Protein AF-0000000068600927 (afdb_homodimer)

Secondary structure (DSSP, 8-state):
--TT-TTSPPPSS-HHHHHHHHHHHHHHHHT-HHHHHSPPEEEEEETTTEEEEEEE-TTSTTEEEEEEE--PPTTTS-HHHHHHHHHHHH-BTTTEEE-SSPPTT-SEEEEEEHHHHHH-S-HHHHHHHHHHHHTHHHHHHTHHHHHHHHHHHHHS------EEEEEETTEEEEEEE-SS-EEEEEE---SSHHHHHHHHHHHHHHHHHHHH-GGGTTSPEEEEESS--GGGTTS-HHHH-GGG-TT-EEEEEE-GGGTSTT-HHHHHHHHHTHHHHHHHHHHHHHHHHHHHHHHHHHHHHHHHHH-S---TTS------TTS------/--TT-TTSPPPSS-HHHHHHHHHHHHHHHHT-HHHHHSPPEEEEEETTTEEEEEEE-TTSTTEEEEEEE--PPTTTS-HHHHHHHHHHHH-BTTTEEE-SSPPTT-SEEEEEEHHHHHH-S-HHHHHHHHHHHHTHHHHHHTHHHHHHHHHHHHHS------EEEEEETTEEEEEEE-SS-EEEEEE---SSHHHHHHHHHHHHHHHHHHHH-GGGTTSPEEEEESS--GGGTTS-HHHH-GGG-TT-EEEEEE-GGGTSTT-HHHHHHHHHTHHHHHHHHHHHHHHHHHHHHHHHHHHHHHHHHH-S---TTS------TTS------

Radius of gyration: 33.74 Å; Cα contacts (8 Å, |Δi|>4): 1098; chains: 2; bounding box: 60×92×77 Å

Solvent-accessible surface area (backbone atoms only — not comparable to full-atom values): 35317 Å² total; per-residue (Å²): 131,76,84,69,49,76,83,73,59,83,70,63,45,38,63,65,52,37,51,53,53,50,53,51,25,49,35,61,68,66,63,34,61,69,67,68,65,48,77,50,76,48,74,50,73,47,89,90,47,28,40,35,36,36,32,48,40,88,92,36,90,55,28,32,35,39,34,35,22,64,56,46,50,92,82,38,60,59,63,68,52,13,51,53,40,27,38,70,61,25,36,41,82,86,34,22,41,62,47,93,65,42,53,90,90,33,74,36,23,36,37,33,30,40,54,55,48,44,64,46,85,48,65,69,61,38,51,50,48,43,47,24,48,15,24,43,62,48,28,44,70,33,26,67,60,41,52,56,45,51,47,21,45,74,66,38,26,53,67,52,70,76,42,65,41,38,50,45,95,74,40,43,40,34,38,32,36,28,56,59,29,37,37,37,38,35,54,31,58,50,92,45,70,69,53,19,56,52,45,36,54,47,45,50,44,42,23,46,47,50,72,69,36,70,92,41,62,77,21,66,51,50,45,61,40,75,56,85,55,74,84,51,70,82,51,56,61,85,77,58,37,67,89,62,32,67,36,16,30,40,36,37,43,37,42,36,80,55,29,40,88,82,8,40,66,47,40,40,50,54,62,68,40,40,65,60,51,51,53,47,52,51,54,49,51,48,52,51,47,53,52,50,49,45,52,50,40,50,48,52,46,46,48,60,45,51,31,54,83,72,60,87,80,57,84,70,79,62,60,39,96,78,71,53,68,78,77,84,130,132,75,84,71,48,74,81,72,60,82,70,63,44,39,63,67,52,36,51,52,53,50,52,52,25,49,33,60,68,66,63,36,59,70,66,68,65,48,77,50,78,47,72,49,75,46,90,91,48,29,40,36,36,37,32,48,39,87,93,36,89,54,28,33,36,39,35,36,21,62,58,46,50,92,83,38,61,59,65,68,52,14,49,53,41,26,38,70,59,23,36,41,84,84,34,21,41,62,49,92,66,41,53,91,92,33,74,37,23,35,38,32,30,40,54,56,46,45,64,46,83,47,65,68,61,38,51,50,46,44,47,25,47,14,25,44,61,47,27,43,71,33,28,68,61,41,52,55,45,50,45,22,45,74,66,39,25,52,67,50,70,76,44,65,40,38,51,46,96,73,39,42,39,35,39,32,36,27,57,60,29,37,37,37,37,35,54,31,57,52,92,46,69,70,51,19,56,52,44,37,54,47,46,50,43,42,23,48,49,50,71,68,35,70,92,41,63,78,20,67,50,49,45,62,41,75,56,86,55,78,84,52,71,83,51,56,62,86,76,57,37,67,90,61,32,67,36,17,30,39,36,38,43,38,42,35,82,56,29,39,91,80,8,40,67,49,41,41,49,54,60,69,40,39,64,59,50,53,53,49,51,52,54,50,51,49,53,50,48,52,53,51,48,46,51,50,40,50,47,51,46,44,49,61,46,51,33,55,82,73,59,87,79,56,85,72,77,64,58,40,97,77,70,51,68,79,78,84,130

Foldseek 3Di:
DDPPPPVLDDDLFAPVLLVVLVVLLVCVLVVVCPVQVDWDWDWDDDLNAKIWIKTDDPVDRQKIKIFIALNFPPPQFDLVLLQVLLQVQQDDPPQKHWDPDGPPPGSTMIMGRSNVLSPDPDPVVSSVNSRSNRSSHLSRLLRVVLVQLVVCLVQQWDFDDKGWHASDVQWIWIWTTDRRKIKIKTLAADPDPVLLVVLLVVLCVVQVCCVPPPVNVLPWHKDWDQADDPSCVVPDCSRPVSVRRSNGMMMTIGGNSCCPDPRSSVSSSCVSCVNVSSVVVSVVVVVVVVVVVVVVVVVVVVCVVVVDDPPVPDPPQPCPPVNDSPPDD/DDPPPVVLDDDLFAPVLLVVLVVLLVCVLVVVCPVQVDWDWDWDDDLNAKIWIKTDDPVDRQKIKIFIALNFPPPQFDLVLLQVLLQVQQDDPPQKHWDPDGDPPGSTMIMGRSNVLSPDPDPVVSSRNSRSNRSSHLSRLLRVVLVQLVVCLVQQWDFDDKGKHASDVQWIWIWTTDRRKIKIKTQAADPDPVLLVVLLVVLCVVQVCCVPPPVNVLPWHKDWDQADDPSCVVPDCSRPVSVRRSNGMMMTIGGNSCCPDPRSSVSSSCVSCVNVSSVVVSVVVVVVVVVVVVVVVVVVVVCVVVVDDPPVPDPPQPCPPVNDSPPDD

Structure (mmCIF, N/CA/C/O backbone):
data_AF-0000000068600927-model_v1
#
loop_
_entity.id
_entity.type
_entity.pdbx_description
1 polymer 'Arp2/3 complex 34 kDa subunit'
#
loop_
_atom_site.group_PDB
_atom_site.id
_atom_site.type_symbol
_atom_site.label_atom_id
_atom_site.label_alt_id
_atom_site.label_comp_id
_atom_site.label_asym_id
_atom_site.label_entity_id
_atom_site.label_seq_id
_atom_site.pdbx_PDB_ins_code
_atom_site.Cartn_x
_atom_site.Cartn_y
_atom_site.Cartn_z
_atom_site.occupancy
_atom_site.B_iso_or_equiv
_atom_site.auth_seq_id
_atom_site.auth_comp_id
_atom_site.auth_asym_id
_atom_site.auth_atom_id
_atom_site.pdbx_PDB_model_num
ATOM 1 N N . MET A 1 1 ? -10.258 17.375 1.864 1 26.8 1 MET A N 1
ATOM 2 C CA . MET A 1 1 ? -8.859 17.734 1.669 1 26.8 1 MET A CA 1
ATOM 3 C C . MET A 1 1 ? -8.508 17.781 0.185 1 26.8 1 MET A C 1
ATOM 5 O O . MET A 1 1 ? -8.875 16.891 -0.573 1 26.8 1 MET A O 1
ATOM 9 N N . ASP A 1 2 ? -8.312 18.891 -0.351 1 29.73 2 ASP A N 1
ATOM 10 C CA . ASP A 1 2 ? -8.125 19.281 -1.746 1 29.73 2 ASP A CA 1
ATOM 11 C C . ASP A 1 2 ? -7.152 18.328 -2.447 1 29.73 2 ASP A C 1
ATOM 13 O O . ASP A 1 2 ? -6.125 17.953 -1.881 1 29.73 2 ASP A O 1
ATOM 17 N N . ARG A 1 3 ? -7.617 17.672 -3.391 1 35.97 3 ARG A N 1
ATOM 18 C CA . ARG A 1 3 ? -6.973 16.859 -4.41 1 35.97 3 ARG A CA 1
ATOM 19 C C . ARG A 1 3 ? -5.66 17.484 -4.871 1 35.97 3 ARG A C 1
ATOM 21 O O . ARG A 1 3 ? -4.848 16.828 -5.523 1 35.97 3 ARG A O 1
ATOM 28 N N . ASP A 1 4 ? -5.684 18.781 -4.984 1 31.62 4 ASP A N 1
ATOM 29 C CA . ASP A 1 4 ? -4.625 19.578 -5.605 1 31.62 4 ASP A CA 1
ATOM 30 C C . ASP A 1 4 ? -3.344 19.531 -4.777 1 31.62 4 ASP A C 1
ATOM 32 O O . ASP A 1 4 ? -2.393 20.266 -5.051 1 31.62 4 ASP A O 1
ATOM 36 N N . GLY A 1 5 ? -3.326 19.234 -3.531 1 36.12 5 GLY A N 1
ATOM 37 C CA . GLY A 1 5 ? -2 19.453 -2.979 1 36.12 5 GLY A CA 1
ATOM 38 C C . GLY A 1 5 ? -0.92 18.641 -3.662 1 36.12 5 GLY A C 1
ATOM 39 O O . GLY A 1 5 ? -0.752 17.453 -3.369 1 36.12 5 GLY A O 1
ATOM 40 N N . ALA A 1 6 ? -0.659 18.969 -4.824 1 37.41 6 ALA A N 1
ATOM 41 C CA . ALA A 1 6 ? 0.413 18.438 -5.664 1 37.41 6 ALA A CA 1
ATOM 42 C C . ALA A 1 6 ? 1.539 17.859 -4.82 1 37.41 6 ALA A C 1
ATOM 44 O O . ALA A 1 6 ? 2.002 16.75 -5.074 1 37.41 6 ALA A O 1
ATOM 45 N N . HIS A 1 7 ? 2.354 18.828 -4.195 1 44.88 7 HIS A N 1
ATOM 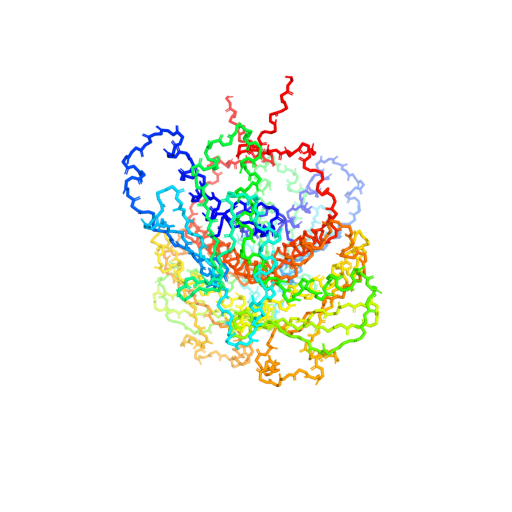46 C CA . HIS A 1 7 ? 3.607 18.422 -3.576 1 44.88 7 HIS A CA 1
ATOM 47 C C . HIS A 1 7 ? 3.393 17.984 -2.129 1 44.88 7 HIS A C 1
ATOM 49 O O . HIS A 1 7 ? 4.355 17.797 -1.383 1 44.88 7 HIS A O 1
ATOM 55 N N . GLY A 1 8 ? 2.111 17.5 -1.729 1 56.19 8 GLY A N 1
ATOM 56 C CA . GLY A 1 8 ? 1.943 16.875 -0.427 1 56.19 8 GLY A CA 1
ATOM 57 C C . GLY A 1 8 ? 1.932 17.875 0.715 1 56.19 8 GLY A C 1
ATOM 58 O O . GLY A 1 8 ? 1.981 17.484 1.885 1 56.19 8 GLY A O 1
ATOM 59 N N . GLU A 1 9 ? 2.012 19.203 0.447 1 63.62 9 GLU A N 1
ATOM 60 C CA . GLU A 1 9 ? 2.078 20.141 1.566 1 63.62 9 GLU A CA 1
ATOM 61 C C . GLU A 1 9 ? 0.694 20.672 1.927 1 63.62 9 GLU A C 1
ATOM 63 O O . GLU A 1 9 ? -0.115 20.953 1.043 1 63.62 9 GLU A O 1
ATOM 68 N N . ILE A 1 10 ? 0.387 20.656 3.193 1 75.5 10 ILE A N 1
ATOM 69 C CA . ILE A 1 10 ? -0.829 21.266 3.715 1 75.5 10 ILE A CA 1
ATOM 70 C C . ILE A 1 10 ? -0.659 22.781 3.771 1 75.5 10 ILE A C 1
ATOM 72 O O . ILE A 1 10 ? 0.3 23.281 4.363 1 75.5 10 ILE A O 1
ATOM 76 N N . SER A 1 11 ? -1.519 23.438 3.051 1 82.81 11 SER A N 1
ATOM 77 C CA . SER A 1 11 ? -1.435 24.906 3.039 1 82.81 11 SER A CA 1
ATOM 78 C C . SER A 1 11 ? -1.704 25.484 4.422 1 82.81 11 SER A C 1
ATOM 80 O O . SER A 1 11 ? -2.592 25.016 5.137 1 82.81 11 SER A O 1
ATOM 82 N N . ARG A 1 12 ? -0.959 26.609 4.688 1 87.31 12 ARG A N 1
ATOM 83 C CA . ARG A 1 12 ? -1.175 27.328 5.945 1 87.31 12 ARG A CA 1
ATOM 84 C C . ARG A 1 12 ? -2.486 28.109 5.914 1 87.31 12 ARG A C 1
ATOM 86 O O . ARG A 1 12 ? -3.127 28.297 6.949 1 87.31 12 ARG A O 1
ATOM 93 N N . ALA A 1 13 ? -2.75 28.516 4.676 1 90.75 13 ALA A N 1
ATOM 94 C CA . ALA A 1 13 ? -3.984 29.281 4.488 1 90.75 13 ALA A CA 1
ATOM 95 C C . ALA A 1 13 ? -5.172 28.344 4.266 1 90.75 13 ALA A C 1
ATOM 97 O O . ALA A 1 13 ? -5.086 27.406 3.473 1 90.75 13 ALA A O 1
ATOM 98 N N . SER A 1 14 ? -6.23 28.625 5.012 1 92.31 14 SER A N 1
ATOM 99 C CA . SER A 1 14 ? -7.453 27.844 4.828 1 92.31 14 SER A CA 1
ATOM 100 C C . SER A 1 14 ? -8.086 28.109 3.465 1 92.31 14 SER A C 1
ATOM 102 O O . SER A 1 14 ? -8.445 29.25 3.16 1 92.31 14 SER A O 1
ATOM 104 N N . PRO A 1 15 ? -8.219 27.078 2.707 1 91.12 15 PRO A N 1
ATOM 105 C CA . PRO A 1 15 ? -8.891 27.297 1.421 1 91.12 15 PRO A CA 1
ATOM 106 C C . PRO A 1 15 ? -10.344 27.75 1.577 1 91.12 15 PRO A C 1
ATOM 108 O O . PRO A 1 15 ? -10.844 28.516 0.758 1 91.12 15 PRO A O 1
ATOM 111 N N . PHE A 1 16 ? -10.984 27.234 2.549 1 93.25 16 PHE A N 1
ATOM 112 C CA . PHE A 1 16 ? -12.367 27.609 2.822 1 93.25 16 PHE A CA 1
ATOM 113 C C . PHE A 1 16 ? -12.477 29.125 3.043 1 93.25 16 PHE A C 1
ATOM 115 O O . PHE A 1 16 ? -13.281 29.781 2.387 1 93.25 16 PHE A O 1
ATOM 122 N N . ILE A 1 17 ? -11.641 29.625 3.945 1 95.5 17 ILE A N 1
ATOM 123 C CA . ILE A 1 17 ? -11.688 31.047 4.273 1 95.5 17 ILE A CA 1
ATOM 124 C C . ILE A 1 17 ? -11.305 31.875 3.047 1 95.5 17 ILE A C 1
ATOM 126 O O . ILE A 1 17 ? -11.961 32.875 2.73 1 95.5 17 ILE A O 1
ATOM 130 N N . ARG A 1 18 ? -10.336 31.469 2.422 1 95.12 18 ARG A N 1
ATOM 131 C CA . ARG A 1 18 ? -9.898 32.156 1.217 1 95.12 18 ARG A CA 1
ATOM 132 C C . ARG A 1 18 ? -11.023 32.25 0.191 1 95.12 18 ARG A C 1
ATOM 134 O O . ARG A 1 18 ? -11.32 33.344 -0.318 1 95.12 18 ARG A O 1
ATOM 141 N N . ASP A 1 19 ? -11.641 31.156 -0.03 1 94.62 19 ASP A N 1
ATOM 142 C CA . ASP A 1 19 ? -12.688 31.078 -1.048 1 94.62 19 ASP A CA 1
ATOM 143 C C . ASP A 1 19 ? -13.891 31.922 -0.654 1 94.62 19 ASP A C 1
ATOM 145 O O . ASP A 1 19 ? -14.477 32.625 -1.495 1 94.62 19 ASP A O 1
ATOM 149 N N . VAL A 1 20 ? -14.258 31.828 0.56 1 94.88 20 VAL A N 1
ATOM 150 C CA . VAL A 1 20 ? -15.414 32.562 1.046 1 94.88 20 VAL A CA 1
ATOM 151 C C . VAL A 1 20 ? -15.156 34.062 0.91 1 94.88 20 VAL A C 1
ATOM 153 O O . VAL A 1 20 ? -16.016 34.812 0.42 1 94.88 20 VAL A O 1
ATOM 156 N N . LEU A 1 21 ? -14.008 34.562 1.296 1 94.94 21 LEU A N 1
ATOM 157 C CA . LEU A 1 21 ? -13.688 35.969 1.251 1 94.94 21 LEU A CA 1
ATOM 158 C C . LEU A 1 21 ? -13.602 36.469 -0.19 1 94.94 21 LEU A C 1
ATOM 160 O O . LEU A 1 21 ? -14.062 37.562 -0.507 1 94.94 21 LEU A O 1
ATOM 164 N N . LEU A 1 22 ? -13.07 35.656 -1.03 1 94.5 22 LEU A N 1
ATOM 165 C CA . LEU A 1 22 ? -12.984 36 -2.443 1 94.5 22 LEU A CA 1
ATOM 166 C C . LEU A 1 22 ? -14.383 36.156 -3.047 1 94.5 22 LEU A C 1
ATOM 168 O O . LEU A 1 22 ? -14.641 37.094 -3.812 1 94.5 22 LEU A O 1
ATOM 172 N N . ALA A 1 23 ? -15.195 35.25 -2.713 1 93.19 23 ALA A N 1
ATOM 173 C CA . ALA A 1 23 ? -16.578 35.281 -3.211 1 93.19 23 ALA A CA 1
ATOM 174 C C . ALA A 1 23 ? -17.281 36.562 -2.73 1 93.19 23 ALA A C 1
ATOM 176 O O . ALA A 1 23 ? -18.031 37.188 -3.488 1 93.19 23 ALA A O 1
ATOM 177 N N . ARG A 1 24 ? -17.062 36.906 -1.497 1 92.5 24 ARG A N 1
ATOM 178 C CA . ARG A 1 24 ? -17.688 38.094 -0.93 1 92.5 24 ARG A CA 1
ATOM 179 C C . ARG A 1 24 ? -17.172 39.375 -1.616 1 92.5 24 ARG A C 1
ATOM 181 O O . ARG A 1 24 ? -17.953 40.25 -1.935 1 92.5 24 ARG A O 1
ATOM 188 N N . VAL A 1 25 ? -15.906 39.406 -1.877 1 94.25 25 VAL A N 1
ATOM 189 C CA . VAL A 1 25 ? -15.289 40.562 -2.543 1 94.25 25 VAL A CA 1
ATOM 190 C C . VAL A 1 25 ? -15.828 40.688 -3.965 1 94.25 25 VAL A C 1
ATOM 192 O O . VAL A 1 25 ? -16.156 41.781 -4.418 1 94.25 25 VAL A O 1
ATOM 195 N N . ARG A 1 26 ? -15.914 39.562 -4.574 1 92.88 26 ARG A N 1
ATOM 196 C CA . ARG A 1 26 ? -16.438 39.562 -5.934 1 92.88 26 ARG A CA 1
ATOM 197 C C . ARG A 1 26 ? -17.875 40.094 -5.965 1 92.88 26 ARG A C 1
ATOM 199 O O . ARG A 1 26 ? -18.25 40.844 -6.867 1 92.88 26 ARG A O 1
ATOM 206 N N . ALA A 1 27 ? -18.641 39.688 -5.055 1 91.12 27 ALA A N 1
ATOM 207 C CA . ALA A 1 27 ? -20.031 40.125 -4.988 1 91.12 27 ALA A CA 1
ATOM 208 C C . ALA A 1 27 ? -20.125 41.656 -4.781 1 91.12 27 ALA A C 1
ATOM 210 O O . ALA A 1 27 ? -20.953 42.312 -5.41 1 91.12 27 ALA A O 1
ATOM 211 N N . VAL A 1 28 ? -19.297 42.188 -3.943 1 91.88 28 VAL A N 1
ATOM 212 C CA . VAL A 1 28 ? -19.281 43.625 -3.676 1 91.88 28 VAL A CA 1
ATOM 213 C C . VAL A 1 28 ? -18.844 44.375 -4.93 1 91.88 28 VAL A C 1
ATOM 215 O O . VAL A 1 28 ? -19.469 45.375 -5.312 1 91.88 28 VAL A O 1
ATOM 218 N N . ARG A 1 29 ? -17.859 43.875 -5.555 1 92.38 29 ARG A N 1
ATOM 219 C CA . ARG A 1 29 ? -17.297 44.531 -6.727 1 92.38 29 ARG A CA 1
ATOM 220 C C . ARG A 1 29 ? -18.281 44.469 -7.898 1 92.38 29 ARG A C 1
ATOM 222 O O . ARG A 1 29 ? -18.328 45.406 -8.711 1 92.38 29 ARG A O 1
ATOM 229 N N . ALA A 1 30 ? -19.016 43.438 -7.914 1 91.88 30 ALA A N 1
ATOM 230 C CA . ALA A 1 30 ? -20 43.25 -8.984 1 91.88 30 ALA A CA 1
ATOM 231 C C . ALA A 1 30 ? -21.297 44.031 -8.664 1 91.88 30 ALA A C 1
ATOM 233 O O . ALA A 1 30 ? -22.188 44.125 -9.508 1 91.88 30 ALA A O 1
ATOM 234 N N . GLY A 1 31 ? -21.422 44.562 -7.539 1 89.06 31 GLY A N 1
ATOM 235 C CA . GLY A 1 31 ? -22.656 45.219 -7.129 1 89.06 31 GLY A CA 1
ATOM 236 C C . GLY A 1 31 ? -23.828 44.281 -7.062 1 89.06 31 GLY A C 1
ATOM 237 O O . GLY A 1 31 ? -24.953 44.656 -7.414 1 89.06 31 GLY A O 1
ATOM 238 N N . ASP A 1 32 ? -23.5 43.094 -6.676 1 87.31 32 ASP A N 1
ATOM 239 C CA . ASP A 1 32 ? -24.531 42.062 -6.613 1 87.31 32 ASP A CA 1
ATOM 240 C C . ASP A 1 32 ? -25.391 42.219 -5.363 1 87.31 32 ASP A C 1
ATOM 242 O O . ASP A 1 32 ? -25.172 41.562 -4.355 1 87.31 32 ASP A O 1
ATOM 246 N N . ALA A 1 33 ? -26.391 43 -5.492 1 79.88 33 ALA A N 1
ATOM 247 C CA . ALA A 1 33 ? -27.25 43.375 -4.363 1 79.88 33 ALA A CA 1
ATOM 248 C C . ALA A 1 33 ? -27.938 42.156 -3.775 1 79.88 33 ALA A C 1
ATOM 250 O O . ALA A 1 33 ? -28.125 42.062 -2.559 1 79.88 33 ALA A O 1
ATOM 251 N N . GLU A 1 34 ? -28.25 41.219 -4.613 1 79.38 34 GLU A N 1
ATOM 252 C CA . GLU A 1 34 ? -28.953 40.031 -4.172 1 79.38 34 GLU A CA 1
ATOM 253 C C . GLU A 1 34 ? -28.078 39.156 -3.27 1 79.38 34 GLU A C 1
ATOM 255 O O . GLU A 1 34 ? -28.5 38.75 -2.189 1 79.38 34 GLU A O 1
ATOM 260 N N . THR A 1 35 ? -26.875 38.906 -3.75 1 77.62 35 THR A N 1
ATOM 261 C CA . THR A 1 35 ? -25.922 38.125 -2.977 1 77.62 35 THR A CA 1
ATOM 262 C C . THR A 1 35 ? -25.562 38.812 -1.674 1 77.62 35 THR A C 1
ATOM 264 O O . THR A 1 35 ? -25.438 38.156 -0.629 1 77.62 35 THR A O 1
ATOM 267 N N . LEU A 1 36 ? -25.453 40.094 -1.774 1 80 36 LEU A N 1
ATOM 268 C CA . LEU A 1 36 ? -25 40.875 -0.625 1 80 36 LEU A CA 1
ATOM 269 C C . LEU A 1 36 ? -26.125 41.062 0.394 1 80 36 LEU A C 1
ATOM 271 O O . LEU A 1 36 ? -25.859 41.312 1.57 1 80 36 LEU A O 1
ATOM 275 N N . ALA A 1 37 ? -27.344 40.938 -0.13 1 79.06 37 ALA A N 1
ATOM 276 C CA . ALA A 1 37 ? -28.5 41.062 0.758 1 79.06 37 ALA A CA 1
ATOM 277 C C . ALA A 1 37 ? -28.656 39.844 1.65 1 79.06 37 ALA A C 1
ATOM 279 O O . ALA A 1 37 ? -29.156 39.938 2.773 1 79.06 37 ALA A O 1
ATOM 280 N N . GLU A 1 38 ? -28.25 38.688 1.171 1 81.81 38 GLU A N 1
ATOM 281 C CA . GLU A 1 38 ? -28.312 37.469 1.967 1 81.81 38 GLU A CA 1
ATOM 282 C C . GLU A 1 38 ? -27.156 37.406 2.951 1 81.81 38 GLU A C 1
ATOM 284 O O . GLU A 1 38 ? -25.984 37.531 2.559 1 81.81 38 GLU A O 1
ATOM 289 N N . PRO A 1 39 ? -27.578 37.25 4.227 1 84.56 39 PRO A N 1
ATOM 290 C CA . PRO A 1 39 ? -26.5 37.156 5.207 1 84.56 39 PRO A CA 1
ATOM 291 C C . PRO A 1 39 ? -25.609 35.938 4.961 1 84.56 39 PRO A C 1
ATOM 293 O O . PRO A 1 39 ? -26.094 34.875 4.633 1 84.56 39 PRO A O 1
ATOM 296 N N . LEU A 1 40 ? -24.359 36.219 5.055 1 87.88 40 LEU A N 1
ATOM 297 C CA . LEU A 1 40 ? -23.375 35.156 4.898 1 87.88 40 LEU A CA 1
ATOM 298 C C . LEU A 1 40 ? -23.438 34.188 6.078 1 87.88 40 LEU A C 1
ATOM 300 O O . LEU A 1 40 ? -23.531 34.625 7.23 1 87.88 40 LEU A O 1
ATOM 304 N N . GLY A 1 41 ? -23.484 32.875 5.855 1 91.06 41 GLY A N 1
ATOM 305 C CA . GLY A 1 41 ? -23.391 31.812 6.828 1 91.06 41 GLY A CA 1
ATOM 306 C C . GLY A 1 41 ? -22.781 30.531 6.262 1 91.06 41 GLY A C 1
ATOM 307 O O . GLY A 1 41 ? -23.438 29.797 5.543 1 91.06 41 GLY A O 1
ATOM 308 N N . ALA A 1 42 ? -21.578 30.422 6.461 1 94 42 ALA A N 1
ATOM 309 C CA . ALA A 1 42 ? -20.875 29.234 5.949 1 94 42 ALA A CA 1
ATOM 310 C C . ALA A 1 42 ? -19.969 28.625 7.012 1 94 42 ALA A C 1
ATOM 312 O O . ALA A 1 42 ? -19.484 29.344 7.902 1 94 42 ALA A O 1
ATOM 313 N N . HIS A 1 43 ? -19.875 27.344 7 1 94.75 43 HIS A N 1
ATOM 314 C CA . HIS A 1 43 ? -19.016 26.656 7.953 1 94.75 43 HIS A CA 1
ATOM 315 C C . HIS A 1 43 ? -18.219 25.547 7.273 1 94.75 43 HIS A C 1
ATOM 317 O O . HIS A 1 43 ? -18.594 25.062 6.207 1 94.75 43 HIS A O 1
ATOM 323 N N . ALA A 1 44 ? -17.094 25.25 7.812 1 93.81 44 ALA A N 1
ATOM 324 C CA . ALA A 1 44 ? -16.25 24.156 7.328 1 93.81 44 ALA A CA 1
ATOM 325 C C . ALA A 1 44 ? -15.445 23.531 8.469 1 93.81 44 ALA A C 1
ATOM 327 O O . ALA A 1 44 ? -15.242 24.172 9.508 1 93.81 44 ALA A O 1
ATOM 328 N N . ILE A 1 45 ? -15.141 22.25 8.336 1 89.5 45 ILE A N 1
ATOM 329 C CA . ILE A 1 45 ? -14.219 21.578 9.234 1 89.5 45 ILE A CA 1
ATOM 330 C C . ILE A 1 45 ? -12.961 21.156 8.469 1 89.5 45 ILE A C 1
ATOM 332 O O . ILE A 1 45 ? -13.047 20.562 7.395 1 89.5 45 ILE A O 1
ATOM 336 N N . GLU A 1 46 ? -11.836 21.656 9.008 1 82.94 46 GLU A N 1
ATOM 337 C CA . GLU A 1 46 ? -10.555 21.266 8.422 1 82.94 46 GLU A CA 1
ATOM 338 C C . GLU A 1 46 ? -9.719 20.469 9.414 1 82.94 46 GLU A C 1
ATOM 340 O O . GLU A 1 46 ? -9.758 20.719 10.617 1 82.94 46 GLU A O 1
ATOM 345 N N . PHE A 1 47 ? -8.914 19.484 9.008 1 75.31 47 PHE A N 1
ATOM 346 C CA . PHE A 1 47 ? -8.039 18.672 9.828 1 75.31 47 PHE A CA 1
ATOM 347 C C . PHE A 1 47 ? -8.812 17.984 10.945 1 75.31 47 PHE A C 1
ATOM 349 O O . PHE A 1 47 ? -8.391 17.984 12.102 1 75.31 47 PHE A O 1
ATOM 356 N N . ASP A 1 48 ? -9.93 17.5 10.602 1 70.94 48 ASP A N 1
ATOM 357 C CA . ASP A 1 48 ? -10.82 16.672 11.406 1 70.94 48 ASP A CA 1
ATOM 358 C C . ASP A 1 48 ? -11.422 17.469 12.562 1 70.94 48 ASP A C 1
ATOM 360 O O . ASP A 1 48 ? -12.547 17.219 12.992 1 70.94 48 ASP A O 1
ATOM 364 N N . ASP A 1 49 ? -10.664 18.516 13.039 1 77.38 49 ASP A N 1
ATOM 365 C CA . ASP A 1 49 ? -11.211 19.047 14.281 1 77.38 49 ASP A CA 1
ATOM 366 C C . ASP A 1 49 ? -11.203 20.578 14.266 1 77.38 49 ASP A C 1
ATOM 368 O O . ASP A 1 49 ? -11.656 21.219 15.219 1 77.38 49 ASP A O 1
ATOM 372 N N . VAL A 1 50 ? -10.727 21.188 13.25 1 85.88 50 VAL A N 1
ATOM 373 C CA . VAL A 1 50 ? -10.711 22.656 13.211 1 85.88 50 VAL A CA 1
ATOM 374 C C . VAL A 1 50 ? -12.008 23.172 12.586 1 85.88 50 VAL A C 1
ATOM 376 O O . VAL A 1 50 ? -12.266 22.938 11.398 1 85.88 50 VAL A O 1
ATOM 379 N N . ARG A 1 51 ? -12.789 23.844 13.445 1 92.69 51 ARG A N 1
ATOM 380 C CA . ARG A 1 51 ? -14.055 24.391 12.977 1 92.69 51 ARG A CA 1
ATOM 381 C C . ARG A 1 51 ? -13.883 25.844 12.523 1 92.69 51 ARG A C 1
ATOM 383 O O . ARG A 1 51 ? -13.328 26.656 13.25 1 92.69 51 ARG A O 1
ATOM 390 N N . LEU A 1 52 ? -14.312 26.078 11.328 1 95.56 52 LEU A N 1
ATOM 391 C CA . LEU A 1 52 ? -14.266 27.406 10.742 1 95.56 52 LEU A CA 1
ATOM 392 C C . LEU A 1 52 ? -15.664 27.891 10.367 1 95.56 52 LEU A C 1
ATOM 394 O O . LEU A 1 52 ? -16.516 27.078 9.953 1 95.56 52 LEU A O 1
ATOM 398 N N . ALA A 1 53 ? -15.891 29.141 10.594 1 96.56 53 ALA A N 1
ATOM 399 C CA . ALA A 1 53 ? -17.172 29.734 10.195 1 96.56 53 ALA A CA 1
ATOM 400 C C . ALA A 1 53 ? -16.969 31.141 9.641 1 96.56 53 ALA A C 1
ATOM 402 O O . ALA A 1 53 ? -16.062 31.859 10.062 1 96.56 53 ALA A O 1
ATOM 403 N N . ALA A 1 54 ? -17.75 31.5 8.672 1 95.62 54 ALA A N 1
ATOM 404 C CA . ALA A 1 54 ? -17.828 32.844 8.125 1 95.62 54 ALA A CA 1
ATOM 405 C C . ALA A 1 54 ? -19.25 33.375 8.172 1 95.62 54 ALA A C 1
ATOM 407 O O . ALA A 1 54 ? -20.188 32.688 7.754 1 95.62 54 ALA A O 1
ATOM 408 N N . SER A 1 55 ? -19.375 34.531 8.711 1 94.56 55 SER A N 1
ATOM 409 C CA . SER A 1 55 ? -20.703 35.094 8.844 1 94.56 55 SER A CA 1
ATOM 410 C C . SER A 1 55 ? -20.688 36.594 8.648 1 94.56 55 SER A C 1
ATOM 412 O O . SER A 1 55 ? -19.656 37.25 8.852 1 94.56 55 SER A O 1
ATOM 414 N N . SER A 1 56 ? -21.781 37.156 8.195 1 92.12 56 SER A N 1
ATOM 415 C CA . SER A 1 56 ? -21.938 38.594 8.109 1 92.12 56 SER A CA 1
ATOM 416 C C . SER A 1 56 ? -22.188 39.188 9.492 1 92.12 56 SER A C 1
ATOM 418 O O . SER A 1 56 ? -22.891 38.625 10.312 1 92.12 56 SER A O 1
ATOM 420 N N . VAL A 1 57 ? -21.531 40.344 9.672 1 87.19 57 VAL A N 1
ATOM 421 C CA . VAL A 1 57 ? -21.781 41.062 10.922 1 87.19 57 VAL A CA 1
ATOM 422 C C . VAL A 1 57 ? -23.078 41.875 10.805 1 87.19 57 VAL A C 1
ATOM 424 O O . VAL A 1 57 ? -23.172 42.781 9.977 1 87.19 57 VAL A O 1
ATOM 427 N N . ARG A 1 58 ? -24.109 41.5 11.531 1 80.38 58 ARG A N 1
ATOM 428 C CA . ARG A 1 58 ? -25.453 42.062 11.391 1 80.38 58 ARG A CA 1
ATOM 429 C C . ARG A 1 58 ? -25.453 43.562 11.555 1 80.38 58 ARG A C 1
ATOM 431 O O . ARG A 1 58 ? -26.141 44.281 10.812 1 80.38 58 ARG A O 1
ATOM 438 N N . GLU A 1 59 ? -24.734 44.094 12.43 1 81.12 59 GLU A N 1
ATOM 439 C CA . GLU A 1 59 ? -24.797 45.5 12.789 1 81.12 59 GLU A CA 1
ATOM 440 C C . GLU A 1 59 ? -23.906 46.344 11.883 1 81.12 59 GLU A C 1
ATOM 442 O O . GLU A 1 59 ? -23.969 47.594 11.922 1 81.12 59 GLU A O 1
ATOM 447 N N . GLU A 1 60 ? -23.156 45.688 11.031 1 84.06 60 GLU A N 1
ATOM 448 C CA . GLU A 1 60 ? -22.203 46.406 10.203 1 84.06 60 GLU A CA 1
ATOM 449 C C . GLU A 1 60 ? -22.234 45.906 8.758 1 84.06 60 GLU A C 1
ATOM 451 O O . GLU A 1 60 ? -21.688 44.875 8.438 1 84.06 60 GLU A O 1
ATOM 456 N N . LYS A 1 61 ? -22.828 46.812 7.926 1 82.19 61 LYS A N 1
ATOM 457 C CA . LYS A 1 61 ? -22.922 46.469 6.512 1 82.19 61 LYS A CA 1
ATOM 458 C C . LYS A 1 61 ? -21.531 46.312 5.891 1 82.19 61 LYS A C 1
ATOM 460 O O . LYS A 1 61 ? -20.641 47.125 6.16 1 82.19 61 LYS A O 1
ATOM 465 N N . GLY A 1 62 ? -21.234 45.25 5.207 1 86.75 62 GLY A N 1
ATOM 466 C CA . GLY A 1 62 ? -19.984 45.062 4.477 1 86.75 62 GLY A CA 1
ATOM 467 C C . GLY A 1 62 ? -18.906 44.406 5.301 1 86.75 62 GLY A C 1
ATOM 468 O O . GLY A 1 62 ? -17.766 44.281 4.848 1 86.75 62 GLY A O 1
ATOM 469 N N . LYS A 1 63 ? -19.281 44.094 6.508 1 92 63 LYS A N 1
ATOM 470 C CA . LYS A 1 63 ? -18.312 43.438 7.383 1 92 63 LYS A CA 1
ATOM 471 C C . LYS A 1 63 ? -18.703 41.969 7.637 1 92 63 LYS A C 1
ATOM 473 O O . LYS A 1 63 ? -19.875 41.656 7.805 1 92 63 LYS A O 1
ATOM 478 N N . ASP A 1 64 ? -17.734 41.219 7.539 1 94.19 64 ASP A N 1
ATOM 479 C CA . ASP A 1 64 ? -17.906 39.812 7.844 1 94.19 64 ASP A CA 1
ATOM 480 C C . ASP A 1 64 ? -17.031 39.375 9.023 1 94.19 64 ASP A C 1
ATOM 482 O O . ASP A 1 64 ? -16.125 40.125 9.414 1 94.19 64 ASP A O 1
ATOM 486 N N . ALA A 1 65 ? -17.438 38.219 9.602 1 96.38 65 ALA A N 1
ATOM 487 C CA . ALA A 1 65 ? -16.641 37.625 10.68 1 96.38 65 ALA A CA 1
ATOM 488 C C . ALA A 1 65 ? -16.156 36.25 10.297 1 96.38 65 ALA A C 1
ATOM 490 O O . ALA A 1 65 ? -16.891 35.469 9.688 1 96.38 65 ALA A O 1
ATOM 491 N N . VAL A 1 66 ? -14.93 36 10.531 1 96.94 66 VAL A N 1
ATOM 492 C CA . VAL A 1 66 ? -14.336 34.688 10.383 1 96.94 66 VAL A CA 1
ATOM 493 C C . VAL A 1 66 ? -14.016 34.094 11.758 1 96.94 66 VAL A C 1
ATOM 495 O O . VAL A 1 66 ? -13.266 34.688 12.531 1 96.94 66 VAL A O 1
ATOM 498 N N . ASP A 1 67 ? -14.625 32.938 12.031 1 96.75 67 ASP A N 1
ATOM 499 C CA . ASP A 1 67 ? -14.461 32.312 13.328 1 96.75 67 ASP A CA 1
ATOM 500 C C . ASP A 1 67 ? -13.633 31.016 13.203 1 96.75 67 ASP A C 1
ATOM 502 O O . ASP A 1 67 ? -13.773 30.281 12.227 1 96.75 67 ASP A O 1
ATOM 506 N N . VAL A 1 68 ? -12.766 30.781 14.195 1 95.25 68 VAL A N 1
ATOM 507 C CA . VAL A 1 68 ? -11.961 29.562 14.195 1 95.25 68 VAL A CA 1
ATOM 508 C C . VAL A 1 68 ? -12 28.922 15.578 1 95.25 68 VAL A C 1
ATOM 510 O O . VAL A 1 68 ? -11.953 29.625 16.594 1 95.25 68 VAL A O 1
ATOM 513 N N . SER A 1 69 ? -12.242 27.672 15.633 1 92.19 69 SER A N 1
ATOM 514 C CA . SER A 1 69 ? -12.086 26.844 16.828 1 92.19 69 SER A CA 1
ATOM 515 C C . SER A 1 69 ? -11.172 25.656 16.547 1 92.19 69 SER A C 1
ATOM 517 O O . SER A 1 69 ? -11.461 24.828 15.688 1 92.19 69 SER A O 1
ATOM 519 N N . VAL A 1 70 ? -10.062 25.531 17.266 1 85.75 70 VAL A N 1
ATOM 520 C CA . VAL A 1 70 ? -9.102 24.4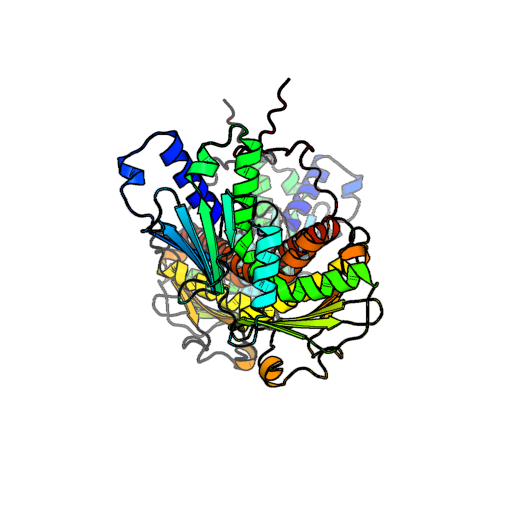69 17 1 85.75 70 VAL A CA 1
ATOM 521 C C . VAL A 1 70 ? -9.422 23.266 17.891 1 85.75 70 VAL A C 1
ATOM 523 O O . VAL A 1 70 ? -8.711 22.25 17.844 1 85.75 70 VAL A O 1
ATOM 526 N N . GLY A 1 71 ? -10.445 23.312 18.609 1 78 71 GLY A N 1
ATOM 527 C CA . GLY A 1 71 ? -10.953 22.172 19.359 1 78 71 GLY A CA 1
ATOM 528 C C . GLY A 1 71 ? -10.047 21.766 20.5 1 78 71 GLY A C 1
ATOM 529 O O . GLY A 1 71 ? -10.102 20.609 20.953 1 78 71 GLY A O 1
ATOM 530 N N . ALA A 1 72 ? -9.148 22.578 20.891 1 75.69 72 ALA A N 1
ATOM 531 C CA . ALA A 1 72 ? -8.234 22.234 21.984 1 75.69 72 ALA A CA 1
ATOM 532 C C . ALA A 1 72 ? -8.969 22.141 23.312 1 75.69 72 ALA A C 1
ATOM 534 O O . ALA A 1 72 ? -9.875 22.938 23.578 1 75.69 72 ALA A O 1
ATOM 535 N N . PRO A 1 73 ? -8.609 21.094 24.031 1 76.44 73 PRO A N 1
ATOM 536 C CA . PRO A 1 73 ? -9.219 21.016 25.359 1 76.44 73 PRO A CA 1
ATOM 537 C C . PRO A 1 73 ? -8.898 22.234 26.234 1 76.44 73 PRO A C 1
ATOM 539 O O . PRO A 1 73 ? -7.973 22.984 25.922 1 76.44 73 PRO A O 1
ATOM 542 N N . PRO A 1 74 ? -9.812 22.344 27.234 1 71.31 74 PRO A N 1
ATOM 543 C CA . PRO A 1 74 ? -9.555 23.469 28.125 1 71.31 74 PRO A CA 1
ATOM 544 C C . PRO A 1 74 ? -8.141 23.469 28.703 1 71.31 74 PRO A C 1
ATOM 546 O O . PRO A 1 74 ? -7.652 22.422 29.125 1 71.31 74 PRO A O 1
ATOM 549 N N . GLY A 1 75 ? -7.422 24.547 28.578 1 70.38 75 GLY A N 1
ATOM 550 C CA . GLY A 1 75 ? -6.09 24.672 29.141 1 70.38 75 GLY A CA 1
ATOM 551 C C . GLY A 1 75 ? -4.984 24.328 28.156 1 70.38 75 GLY A C 1
ATOM 552 O O . GLY A 1 75 ? -3.814 24.625 28.406 1 70.38 75 GLY A O 1
ATOM 553 N N . ALA A 1 76 ? -5.34 23.797 27.062 1 75.19 76 ALA A N 1
ATOM 554 C CA . ALA A 1 76 ? -4.332 23.359 26.109 1 75.19 76 ALA A CA 1
ATOM 555 C C . ALA A 1 76 ? -3.822 24.516 25.25 1 75.19 76 ALA A C 1
ATOM 557 O O . ALA A 1 76 ? -2.703 24.469 24.734 1 75.19 76 ALA A O 1
ATOM 558 N N . MET A 1 77 ? -4.633 25.5 25.234 1 79.56 77 MET A N 1
ATOM 559 C CA . MET A 1 77 ? -4.258 26.641 24.391 1 79.56 77 MET A CA 1
ATOM 560 C C . MET A 1 77 ? -3.998 27.875 25.219 1 79.56 77 MET A C 1
ATOM 562 O O . MET A 1 77 ? -4.605 28.062 26.281 1 79.56 77 MET A O 1
ATOM 566 N N . ASP A 1 78 ? -3.033 28.625 24.734 1 82.38 78 ASP A N 1
ATOM 567 C CA . ASP A 1 78 ? -2.826 29.969 25.25 1 82.38 78 ASP A CA 1
ATOM 568 C C . ASP A 1 78 ? -3.615 31 24.438 1 82.38 78 ASP A C 1
ATOM 570 O O . ASP A 1 78 ? -3.135 31.484 23.406 1 82.38 78 ASP A O 1
ATOM 574 N N . GLY A 1 79 ? -4.734 31.312 24.984 1 84.81 79 GLY A N 1
ATOM 575 C CA . GLY A 1 79 ? -5.637 32.188 24.25 1 84.81 79 GLY A CA 1
ATOM 576 C C . GLY A 1 79 ? -5.066 33.562 23.984 1 84.81 79 GLY A C 1
ATOM 577 O O . GLY A 1 79 ? -5.242 34.125 22.906 1 84.81 79 GLY A O 1
ATOM 578 N N . ALA A 1 80 ? -4.422 34.094 24.984 1 87.94 80 ALA A N 1
ATOM 579 C CA . ALA A 1 80 ? -3.84 35.406 24.844 1 87.94 80 ALA A CA 1
ATOM 580 C C . ALA A 1 80 ? -2.75 35.438 23.781 1 87.94 80 ALA A C 1
ATOM 582 O O . ALA A 1 80 ? -2.711 36.344 22.938 1 87.94 80 ALA A O 1
ATOM 583 N N . ARG A 1 81 ? -1.999 34.469 23.828 1 89.69 81 ARG A N 1
ATOM 584 C CA . ARG A 1 81 ? -0.929 34.375 22.844 1 89.69 81 ARG A CA 1
ATOM 585 C C . ARG A 1 81 ? -1.492 34.125 21.438 1 89.69 81 ARG A C 1
ATOM 587 O O . ARG A 1 81 ? -0.998 34.688 20.453 1 89.69 81 ARG A O 1
ATOM 594 N N . ALA A 1 82 ? -2.428 33.344 21.438 1 91.12 82 ALA A N 1
ATOM 595 C CA . ALA A 1 82 ? -3.076 33.062 20.172 1 91.12 82 ALA A CA 1
ATOM 596 C C . ALA A 1 82 ? -3.65 34.344 19.547 1 91.12 82 ALA A C 1
ATOM 598 O O . ALA A 1 82 ? -3.512 34.562 18.344 1 91.12 82 ALA A O 1
ATOM 599 N N . ARG A 1 83 ? -4.238 35.125 20.297 1 92.44 83 ARG A N 1
ATOM 600 C CA . ARG A 1 83 ? -4.82 36.375 19.828 1 92.44 83 ARG A CA 1
ATOM 601 C C . ARG A 1 83 ? -3.738 37.344 19.328 1 92.44 83 ARG A C 1
ATOM 603 O O . ARG A 1 83 ? -3.887 37.969 18.281 1 92.44 83 ARG A O 1
ATOM 610 N N . ALA A 1 84 ? -2.725 37.438 20.094 1 93.31 84 ALA A N 1
ATOM 611 C CA . ALA A 1 84 ? -1.621 38.312 19.703 1 93.31 84 ALA A CA 1
ATOM 612 C C . ALA A 1 84 ? -0.997 37.844 18.391 1 93.31 84 ALA A C 1
ATOM 614 O O . ALA A 1 84 ? -0.728 38.688 17.516 1 93.31 84 ALA A O 1
ATOM 615 N N . ASP A 1 85 ? -0.785 36.594 18.312 1 93.44 85 ASP A N 1
ATOM 616 C CA . ASP A 1 85 ? -0.204 36.062 17.094 1 93.44 85 ASP A CA 1
ATOM 617 C C . ASP A 1 85 ? -1.137 36.281 15.898 1 93.44 85 ASP A C 1
ATOM 619 O O . ASP A 1 85 ? -0.685 36.625 14.805 1 93.44 85 ASP A O 1
ATOM 623 N N . ALA A 1 86 ? -2.393 36.062 16.125 1 94.44 86 ALA A N 1
ATOM 624 C CA . ALA A 1 86 ? -3.363 36.25 15.062 1 94.44 86 ALA A CA 1
ATOM 625 C C . ALA A 1 86 ? -3.373 37.719 14.617 1 94.44 86 ALA A C 1
ATOM 627 O O . ALA A 1 86 ? -3.496 38.031 13.422 1 94.44 86 ALA A O 1
ATOM 628 N N . GLU A 1 87 ? -3.268 38.594 15.523 1 94.69 87 GLU A N 1
ATOM 629 C CA . GLU A 1 87 ? -3.205 40 15.18 1 94.69 87 GLU A CA 1
ATOM 630 C C . GLU A 1 87 ? -1.979 40.312 14.328 1 94.69 87 GLU A C 1
ATOM 632 O O . GLU A 1 87 ? -2.074 41.031 13.336 1 94.69 87 GLU A O 1
ATOM 637 N N . ALA A 1 88 ? -0.935 39.781 14.672 1 93.06 88 ALA A N 1
ATOM 638 C CA . ALA A 1 88 ? 0.327 40.031 13.984 1 93.06 88 ALA A CA 1
ATOM 639 C C . ALA A 1 88 ? 0.34 39.406 12.594 1 93.06 88 ALA A C 1
ATOM 641 O O . ALA A 1 88 ? 0.864 40 11.648 1 93.06 88 ALA A O 1
ATOM 642 N N . LEU A 1 89 ? -0.266 38.281 12.516 1 93.19 89 LEU A N 1
ATOM 643 C CA . LEU A 1 89 ? -0.105 37.5 11.297 1 93.19 89 LEU A CA 1
ATOM 644 C C . LEU A 1 89 ? -1.284 37.688 10.352 1 93.19 89 LEU A C 1
ATOM 646 O O . LEU A 1 89 ? -1.143 37.562 9.133 1 93.19 89 LEU A O 1
ATOM 650 N N . CYS A 1 90 ? -2.43 38.062 10.859 1 94.75 90 CYS A N 1
ATOM 651 C CA . CYS A 1 90 ? -3.631 38.031 10.031 1 94.75 90 CYS A CA 1
ATOM 652 C C . CYS A 1 90 ? -4.211 39.438 9.867 1 94.75 90 CYS A C 1
ATOM 654 O O . CYS A 1 90 ? -4.961 39.688 8.922 1 94.75 90 CYS A O 1
ATOM 656 N N . ALA A 1 91 ? -3.887 40.219 10.727 1 93.12 91 ALA A N 1
ATOM 657 C CA . ALA A 1 91 ? -4.445 41.562 10.641 1 93.12 91 ALA A CA 1
ATOM 658 C C . ALA A 1 91 ? -3.736 42.375 9.57 1 93.12 91 ALA A C 1
ATOM 660 O O . ALA A 1 91 ? -2.523 42.25 9.383 1 93.12 91 ALA A O 1
ATOM 661 N N . SER A 1 92 ? -4.488 43.156 8.883 1 94 92 SER A N 1
ATOM 662 C CA . SER A 1 92 ? -3.975 44 7.828 1 94 92 SER A CA 1
ATOM 663 C C . SER A 1 92 ? -4.676 45.375 7.836 1 94 92 SER A C 1
ATOM 665 O O . SER A 1 92 ? -5.766 45.5 7.281 1 94 92 SER A O 1
ATOM 667 N N . GLY A 1 93 ? -3.979 46.344 8.398 1 91.88 93 GLY A N 1
ATOM 668 C CA . GLY A 1 93 ? -4.574 47.656 8.445 1 91.88 93 GLY A CA 1
ATOM 669 C C . GLY A 1 93 ? -5.957 47.656 9.07 1 91.88 93 GLY A C 1
ATOM 670 O O . GLY A 1 93 ? -6.152 47.156 10.164 1 91.88 93 GLY A O 1
ATOM 671 N N . THR A 1 94 ? -6.883 48.344 8.336 1 91.62 94 THR A N 1
ATOM 672 C CA . THR A 1 94 ? -8.258 48.438 8.828 1 91.62 94 THR A CA 1
ATOM 673 C C . THR A 1 94 ? -9.133 47.344 8.188 1 91.62 94 THR A C 1
ATOM 675 O O . THR A 1 94 ? -10.258 47.125 8.625 1 91.62 94 THR A O 1
ATOM 678 N N . ALA A 1 95 ? -8.586 46.656 7.312 1 95 95 ALA A N 1
ATOM 679 C CA . ALA A 1 95 ? -9.367 45.688 6.547 1 95 95 ALA A CA 1
ATOM 680 C C . ALA A 1 95 ? -9.68 44.438 7.383 1 95 95 ALA A C 1
ATOM 682 O O . ALA A 1 95 ? -10.773 43.875 7.289 1 95 95 ALA A O 1
ATOM 683 N N . THR A 1 96 ? -8.695 44 8.18 1 96.06 96 THR A N 1
ATOM 684 C CA . THR A 1 96 ? -8.898 42.875 9.047 1 96.06 96 THR A CA 1
ATOM 685 C C . THR A 1 96 ? -8.383 43.156 10.453 1 96.06 96 THR A C 1
ATOM 687 O O . THR A 1 96 ? -7.332 43.781 10.625 1 96.06 96 THR A O 1
ATOM 690 N N . ARG A 1 97 ? -9.164 42.719 11.43 1 95.12 97 ARG A N 1
ATOM 691 C CA . ARG A 1 97 ? -8.789 42.906 12.828 1 95.12 97 ARG A CA 1
ATOM 692 C C . ARG A 1 97 ? -9.312 41.75 13.688 1 95.12 97 ARG A C 1
ATOM 694 O O . ARG A 1 97 ? -10.422 41.25 13.469 1 95.12 97 ARG A O 1
ATOM 701 N N . VAL A 1 98 ? -8.508 41.406 14.664 1 96.25 98 VAL A N 1
ATOM 702 C CA . VAL A 1 98 ? -8.953 40.375 15.609 1 96.25 98 VAL A CA 1
ATOM 703 C C . VAL A 1 98 ? -9.883 41.031 16.656 1 96.25 98 VAL A C 1
ATOM 705 O O . VAL A 1 98 ? -9.539 42.062 17.25 1 96.25 98 VAL A O 1
ATOM 708 N N . ARG A 1 99 ? -11 40.406 16.812 1 93.81 99 ARG A N 1
ATOM 709 C CA . ARG A 1 99 ? -11.922 40.906 17.828 1 93.81 99 ARG A CA 1
ATOM 710 C C . ARG A 1 99 ? -11.383 40.656 19.234 1 93.81 99 ARG A C 1
ATOM 712 O O . ARG A 1 99 ? -10.695 39.656 19.469 1 93.81 99 ARG A O 1
ATOM 719 N N . ASP A 1 100 ? -11.766 41.531 20.109 1 90.75 100 ASP A N 1
ATOM 720 C CA . ASP A 1 100 ? -11.336 41.375 21.5 1 90.75 100 ASP A CA 1
ATOM 721 C C . ASP A 1 100 ? -11.914 40.125 22.125 1 90.75 100 ASP A C 1
ATOM 723 O O . ASP A 1 100 ? -11.219 39.438 22.875 1 90.75 100 ASP A O 1
ATOM 727 N N . LYS A 1 101 ? -13.156 39.938 21.812 1 92.12 101 LYS A N 1
ATOM 728 C CA . LYS A 1 101 ? -13.82 38.75 22.297 1 92.12 101 LYS A CA 1
ATOM 729 C C . LYS A 1 101 ? -14.297 37.875 21.141 1 92.12 101 LYS A C 1
ATOM 731 O O . LYS A 1 101 ? -14.984 38.344 20.234 1 92.12 101 LYS A O 1
ATOM 736 N N . ALA A 1 102 ? -13.898 36.625 21.234 1 93.62 102 ALA A N 1
ATOM 737 C CA . ALA A 1 102 ? -14.328 35.688 20.203 1 93.62 102 ALA A CA 1
ATOM 738 C C . ALA A 1 102 ? -15.828 35.406 20.297 1 93.62 102 ALA A C 1
ATOM 740 O O . ALA A 1 102 ? -16.422 35.562 21.375 1 93.62 102 ALA A O 1
ATOM 741 N N . ASN A 1 103 ? -16.422 35.094 19.141 1 93.75 103 ASN A N 1
ATOM 742 C CA . ASN A 1 103 ? -17.812 34.625 19.156 1 93.75 103 ASN A CA 1
ATOM 743 C C . ASN A 1 103 ? -17.953 33.344 19.984 1 93.75 103 ASN A C 1
ATOM 745 O O . ASN A 1 103 ? -17 32.594 20.156 1 93.75 103 ASN A O 1
ATOM 749 N N . ALA A 1 104 ? -19.141 33.188 20.484 1 91.88 104 ALA A N 1
ATOM 750 C CA . ALA A 1 104 ? -19.406 32.031 21.344 1 91.88 104 ALA A CA 1
ATOM 751 C C . ALA A 1 104 ? -19.078 30.719 20.625 1 91.88 104 ALA A C 1
ATOM 753 O O . ALA A 1 104 ? -19.469 30.516 19.469 1 91.88 104 ALA A O 1
ATOM 754 N N . GLY A 1 105 ? -18.281 29.938 21.312 1 90.38 105 GLY A N 1
ATOM 755 C CA . GLY A 1 105 ? -17.969 28.625 20.781 1 90.38 105 GLY A CA 1
ATOM 756 C C . GLY A 1 105 ? -16.688 28.609 19.953 1 90.38 105 GLY A C 1
ATOM 757 O O . GLY A 1 105 ? -16.266 27.562 19.469 1 90.38 105 GLY A O 1
ATOM 758 N N . TYR A 1 106 ? -16.156 29.781 19.766 1 93 106 TYR A N 1
ATOM 759 C CA . TYR A 1 106 ? -14.945 29.859 18.953 1 93 106 TYR A CA 1
ATOM 760 C C . TYR A 1 106 ? -13.773 30.406 19.75 1 93 106 TYR A C 1
ATOM 762 O O . TYR A 1 106 ? -13.969 31.031 20.812 1 93 106 TYR A O 1
ATOM 770 N N . ASP A 1 107 ? -12.578 30.125 19.344 1 92.25 107 ASP A N 1
ATOM 771 C CA . ASP A 1 107 ? -11.359 30.547 20.016 1 92.25 107 ASP A CA 1
ATOM 772 C C . ASP A 1 107 ? -10.953 31.969 19.609 1 92.25 107 ASP A C 1
ATOM 774 O O . ASP A 1 107 ? -10.328 32.688 20.375 1 92.25 107 ASP A O 1
ATOM 778 N N . LEU A 1 108 ? -11.305 32.281 18.391 1 94.69 108 LEU A N 1
ATOM 779 C CA . LEU A 1 108 ? -10.922 33.594 17.844 1 94.69 108 LEU A CA 1
ATOM 780 C C . LEU A 1 108 ? -11.898 34.031 16.75 1 94.69 108 LEU A C 1
ATOM 782 O O . LEU A 1 108 ? -12.453 33.188 16.031 1 94.69 108 LEU A O 1
ATOM 786 N N . THR A 1 109 ? -12.133 35.25 16.703 1 96.44 109 THR A N 1
ATOM 787 C CA . THR A 1 109 ? -12.945 35.844 15.648 1 96.44 109 THR A CA 1
ATOM 788 C C . THR A 1 109 ? -12.18 36.938 14.938 1 96.44 109 THR A C 1
ATOM 790 O O . THR A 1 109 ? -11.656 37.875 15.586 1 96.44 109 THR A O 1
ATOM 793 N N . LEU A 1 110 ? -12.047 36.844 13.703 1 96.5 110 LEU A N 1
ATOM 794 C CA . LEU A 1 110 ? -11.438 37.844 12.844 1 96.5 110 LEU A CA 1
ATOM 795 C C . LEU A 1 110 ? -12.508 38.688 12.133 1 96.5 110 LEU A C 1
ATOM 797 O O . LEU A 1 110 ? -13.367 38.125 11.445 1 96.5 110 LEU A O 1
ATOM 801 N N . ARG A 1 111 ? -12.492 39.969 12.328 1 96.19 111 ARG A N 1
ATOM 802 C CA . ARG A 1 111 ? -13.367 40.875 11.594 1 96.19 111 ARG A CA 1
ATOM 803 C C . ARG A 1 111 ? -12.742 41.25 10.258 1 96.19 111 ARG A C 1
ATOM 805 O O . ARG A 1 111 ? -11.578 41.656 10.195 1 96.19 111 ARG A O 1
ATOM 812 N N . VAL A 1 112 ? -13.555 41.156 9.234 1 96.62 112 VAL A N 1
ATOM 813 C CA . VAL A 1 112 ? -13.07 41.438 7.891 1 96.62 112 VAL A CA 1
ATOM 814 C C . VAL A 1 112 ? -13.977 42.5 7.242 1 96.62 112 VAL A C 1
ATOM 816 O O . VAL A 1 112 ? -15.188 42.312 7.137 1 96.62 112 VAL A O 1
ATOM 819 N N . ASP A 1 113 ? -13.422 43.531 6.855 1 96.06 113 ASP A N 1
ATOM 820 C CA . ASP A 1 113 ? -14.141 44.562 6.102 1 96.06 113 ASP A CA 1
ATOM 821 C C . ASP A 1 113 ? -14.102 44.281 4.602 1 96.06 113 ASP A C 1
ATOM 823 O O . ASP A 1 113 ? -13.172 44.688 3.908 1 96.06 113 ASP A O 1
ATOM 827 N N . VAL A 1 114 ? -15.148 43.688 4.16 1 94.31 114 VAL A N 1
ATOM 828 C CA . VAL A 1 114 ? -15.188 43.219 2.779 1 94.31 114 VAL A CA 1
ATOM 829 C C . VAL A 1 114 ? -15.289 44.406 1.836 1 94.31 114 VAL A C 1
ATOM 831 O O . VAL A 1 114 ? -14.742 44.406 0.728 1 94.31 114 VAL A O 1
ATOM 834 N N . SER A 1 115 ? -15.914 45.438 2.232 1 93.31 115 SER A N 1
ATOM 835 C CA . SER A 1 115 ? -16.031 46.656 1.419 1 93.31 115 SER A CA 1
ATOM 836 C C . SER A 1 115 ? -14.68 47.281 1.188 1 93.31 115 SER A C 1
ATOM 838 O O . SER A 1 115 ? -14.375 47.75 0.079 1 93.31 115 SER A O 1
ATOM 840 N N . GLU A 1 116 ? -13.938 47.312 2.271 1 95.19 116 GLU A N 1
ATOM 841 C CA . GLU A 1 116 ? -12.594 47.844 2.16 1 95.19 116 GLU A CA 1
ATOM 842 C C . GLU A 1 116 ? -11.719 47 1.25 1 95.19 116 GLU A C 1
ATOM 844 O O . GLU A 1 116 ? -10.945 47.5 0.442 1 95.19 116 GLU A O 1
ATOM 849 N N . LEU A 1 117 ? -11.844 45.719 1.375 1 96.06 117 LEU A N 1
ATOM 850 C CA . LEU A 1 117 ? -11.094 44.812 0.528 1 96.06 117 LEU A CA 1
ATOM 851 C C . LEU A 1 117 ? -11.445 45 -0.941 1 96.06 117 LEU A C 1
ATOM 853 O O . LEU A 1 117 ? -10.562 45.031 -1.798 1 96.06 117 LEU A O 1
ATOM 857 N N . ALA A 1 118 ? -12.695 45.156 -1.187 1 94.75 118 ALA A N 1
ATOM 858 C CA . ALA A 1 118 ? -13.18 45.312 -2.555 1 94.75 118 ALA A CA 1
ATOM 859 C C . ALA A 1 118 ? -12.695 46.625 -3.16 1 94.75 118 ALA A C 1
ATOM 861 O O . ALA A 1 118 ? -12.5 46.719 -4.375 1 94.75 118 ALA A O 1
ATOM 862 N N . ALA A 1 119 ? -12.492 47.562 -2.334 1 94.69 119 ALA A N 1
ATOM 863 C CA . ALA A 1 119 ? -12.148 48.906 -2.795 1 94.69 119 ALA A CA 1
ATOM 864 C C . ALA A 1 119 ? -10.656 49 -3.07 1 94.69 119 ALA A C 1
ATOM 866 O O . ALA A 1 119 ? -10.203 49.969 -3.688 1 94.69 119 ALA A O 1
ATOM 867 N N . MET A 1 120 ? -9.93 48 -2.615 1 94.19 120 MET A N 1
ATOM 868 C CA . MET A 1 120 ? -8.492 48.062 -2.85 1 94.19 120 MET A CA 1
ATOM 869 C C . MET A 1 120 ? -8.18 48.031 -4.344 1 94.19 120 MET A C 1
ATOM 871 O O . MET A 1 120 ? -8.742 47.25 -5.094 1 94.19 120 MET A O 1
ATOM 875 N N . GLU A 1 121 ? -7.316 49.031 -4.738 1 90.44 121 GLU A N 1
ATOM 876 C CA . GLU A 1 121 ? -7.012 49.188 -6.156 1 90.44 121 GLU A CA 1
ATOM 877 C C . GLU A 1 121 ? -6.09 48.062 -6.648 1 90.44 121 GLU A C 1
ATOM 879 O O . GLU A 1 121 ? -6.293 47.531 -7.738 1 90.44 121 GLU A O 1
ATOM 884 N N . SER A 1 122 ? -5.129 47.656 -5.879 1 93.75 122 SER A N 1
ATOM 885 C CA . SER A 1 122 ? -4.145 46.625 -6.238 1 93.75 122 SER A CA 1
ATOM 886 C C . SER A 1 122 ? -4.668 45.219 -5.949 1 93.75 122 SER A C 1
ATOM 888 O O . SER A 1 122 ? -4.914 44.875 -4.793 1 93.75 122 SER A O 1
ATOM 890 N N . GLU A 1 123 ? -4.754 44.469 -6.977 1 92.88 123 GLU A N 1
ATOM 891 C CA . GLU A 1 123 ? -5.188 43.094 -6.824 1 92.88 123 GLU A CA 1
ATOM 892 C C . GLU A 1 123 ? -4.215 42.312 -5.953 1 92.88 123 GLU A C 1
ATOM 894 O O . GLU A 1 123 ? -4.629 41.469 -5.141 1 92.88 123 GLU A O 1
ATOM 899 N N . ALA A 1 124 ? -3 42.594 -6.156 1 93.62 124 ALA A N 1
ATOM 900 C CA . ALA A 1 124 ? -1.971 41.906 -5.379 1 93.62 124 ALA A CA 1
ATOM 901 C C . ALA A 1 124 ? -2.105 42.219 -3.891 1 93.62 124 ALA A C 1
ATOM 903 O O . ALA A 1 124 ? -1.964 41.312 -3.047 1 93.62 124 ALA A O 1
ATOM 904 N N . ALA A 1 125 ? -2.361 43.406 -3.607 1 94.12 125 ALA A N 1
ATOM 905 C CA . ALA A 1 125 ? -2.535 43.844 -2.219 1 94.12 125 ALA A CA 1
ATOM 906 C C . ALA A 1 125 ? -3.781 43.188 -1.608 1 94.12 125 ALA A C 1
ATOM 908 O O . ALA A 1 125 ? -3.762 42.75 -0.456 1 94.12 125 ALA A O 1
ATOM 909 N N . ARG A 1 126 ? -4.816 43.062 -2.393 1 95.81 126 ARG A N 1
ATOM 910 C CA . ARG A 1 126 ? -6.059 42.438 -1.951 1 95.81 126 ARG A CA 1
ATOM 911 C C . ARG A 1 126 ? -5.852 40.969 -1.635 1 95.81 126 ARG A C 1
ATOM 913 O O . ARG A 1 126 ? -6.277 40.469 -0.584 1 95.81 126 ARG A O 1
ATOM 920 N N . MET A 1 127 ? -5.207 40.344 -2.496 1 95.31 127 MET A N 1
ATOM 921 C CA . MET A 1 127 ? -4.957 38.938 -2.33 1 95.31 127 MET A CA 1
ATOM 922 C C . MET A 1 127 ? -4.086 38.656 -1.109 1 95.31 127 MET A C 1
ATOM 924 O O . MET A 1 127 ? -4.27 37.656 -0.409 1 95.31 127 MET A O 1
ATOM 928 N N . GLU A 1 128 ? -3.199 39.531 -0.905 1 94.94 128 GLU A N 1
ATOM 929 C CA . GLU A 1 128 ? -2.332 39.375 0.26 1 94.94 128 GLU A CA 1
ATOM 930 C C . GLU A 1 128 ? -3.131 39.469 1.557 1 94.94 128 GLU A C 1
ATOM 932 O O . GLU A 1 128 ? -2.906 38.688 2.484 1 94.94 128 GLU A O 1
ATOM 937 N N . VAL A 1 129 ? -3.986 40.438 1.6 1 96.25 129 VAL A N 1
ATOM 938 C CA . VAL A 1 129 ? -4.805 40.594 2.795 1 96.25 129 VAL A CA 1
ATOM 939 C C . VAL A 1 129 ? -5.688 39.344 2.992 1 96.25 129 VAL A C 1
ATOM 941 O O . VAL A 1 129 ? -5.828 38.875 4.113 1 96.25 129 VAL A O 1
ATOM 944 N N . ILE A 1 130 ? -6.203 38.844 1.95 1 96.81 130 ILE A N 1
ATOM 945 C CA . ILE A 1 130 ? -7.066 37.656 2.014 1 96.81 130 ILE A CA 1
ATOM 946 C C . ILE A 1 130 ? -6.254 36.469 2.459 1 96.81 130 ILE A C 1
ATOM 948 O O . ILE A 1 130 ? -6.707 35.688 3.301 1 96.81 130 ILE A O 1
ATOM 952 N N . GLU A 1 131 ? -5.125 36.344 1.956 1 95.25 131 GLU A N 1
ATOM 953 C CA . GLU A 1 131 ? -4.254 35.25 2.334 1 95.25 131 GLU A CA 1
ATOM 954 C C . GLU A 1 131 ? -3.891 35.312 3.816 1 95.25 131 GLU A C 1
ATOM 956 O O . GLU A 1 131 ? -3.867 34.281 4.496 1 95.25 131 GLU A O 1
ATOM 961 N N . ARG A 1 132 ? -3.617 36.469 4.258 1 95.44 132 ARG A N 1
ATOM 962 C CA . ARG A 1 132 ? -3.295 36.656 5.672 1 95.44 132 ARG A CA 1
ATOM 963 C C . ARG A 1 132 ? -4.477 36.281 6.559 1 95.44 132 ARG A C 1
ATOM 965 O O . ARG A 1 132 ? -4.312 35.562 7.555 1 95.44 132 ARG A O 1
ATOM 972 N N . ALA A 1 133 ? -5.594 36.688 6.133 1 96.44 133 ALA A N 1
ATOM 973 C CA . ALA A 1 133 ? -6.797 36.344 6.891 1 96.44 133 ALA A CA 1
ATOM 974 C C . ALA A 1 133 ? -7.02 34.812 6.914 1 96.44 133 ALA A C 1
ATOM 976 O O . ALA A 1 133 ? -7.457 34.281 7.93 1 96.44 133 ALA A O 1
ATOM 977 N N . ALA A 1 134 ? -6.656 34.219 5.867 1 95.88 134 ALA A N 1
ATOM 978 C CA . ALA A 1 134 ? -6.887 32.781 5.723 1 95.88 134 ALA A CA 1
ATOM 979 C C . ALA A 1 134 ? -5.902 31.984 6.57 1 95.88 134 ALA A C 1
ATOM 981 O O . ALA A 1 134 ? -6.074 30.781 6.758 1 95.88 134 ALA A O 1
ATOM 982 N N . ARG A 1 135 ? -4.93 32.625 7.145 1 94.31 135 ARG A N 1
ATOM 983 C CA . ARG A 1 135 ? -3.928 31.953 7.969 1 94.31 135 ARG A CA 1
ATOM 984 C C . ARG A 1 135 ? -4.355 31.922 9.43 1 94.31 135 ARG A C 1
ATOM 986 O O . ARG A 1 135 ? -3.574 31.531 10.305 1 94.31 135 ARG A O 1
ATOM 993 N N . VAL A 1 136 ? -5.562 32.281 9.734 1 93.81 136 VAL A N 1
ATOM 994 C CA . VAL A 1 136 ? -6.031 32.438 11.102 1 93.81 136 VAL A CA 1
ATOM 995 C C . VAL A 1 136 ? -5.926 31.094 11.844 1 93.81 136 VAL A C 1
ATOM 997 O O . VAL A 1 136 ? -5.578 31.062 13.031 1 93.81 136 VAL A O 1
ATOM 1000 N N . ARG A 1 137 ? -6.188 30.047 11.188 1 90.44 137 ARG A N 1
ATOM 1001 C CA . ARG A 1 137 ? -6.102 28.734 11.836 1 90.44 137 ARG A CA 1
ATOM 1002 C C . ARG A 1 137 ? -4.672 28.438 12.273 1 90.44 137 ARG A C 1
ATOM 1004 O O . ARG A 1 137 ? -4.445 27.969 13.391 1 90.44 137 ARG A O 1
ATOM 1011 N N . SER A 1 138 ? -3.744 28.688 11.375 1 90.56 138 SER A N 1
ATOM 1012 C CA . SER A 1 138 ? -2.344 28.422 11.688 1 90.56 138 SER A CA 1
ATOM 1013 C C . SER A 1 138 ? -1.837 29.344 12.789 1 90.56 138 SER A C 1
ATOM 1015 O O . SER A 1 138 ? -1.022 28.938 13.625 1 90.56 138 SER A O 1
ATOM 1017 N N . ALA A 1 139 ? -2.338 30.578 12.781 1 92.62 139 ALA A N 1
ATOM 1018 C CA . ALA A 1 139 ? -1.927 31.547 13.789 1 92.62 139 ALA A CA 1
ATOM 1019 C C . ALA A 1 139 ? -2.369 31.109 15.188 1 92.62 139 ALA A C 1
ATOM 1021 O O . ALA A 1 139 ? -1.598 31.203 16.141 1 92.62 139 ALA A O 1
ATOM 1022 N N . VAL A 1 140 ? -3.533 30.609 15.234 1 90.62 140 VAL A N 1
ATOM 1023 C CA . VAL A 1 140 ? -4.094 30.234 16.531 1 90.62 140 VAL A CA 1
ATOM 1024 C C . VAL A 1 140 ? -3.502 28.906 16.984 1 90.62 140 VAL A C 1
ATOM 1026 O O . VAL A 1 140 ? -3.018 28.781 18.109 1 90.62 140 VAL A O 1
ATOM 1029 N N . TYR A 1 141 ? -3.471 28.031 16.109 1 86.88 141 TYR A N 1
ATOM 1030 C CA . TYR A 1 141 ? -3.061 26.656 16.391 1 86.88 141 TYR A CA 1
ATOM 1031 C C . TYR A 1 141 ? -1.578 26.594 16.75 1 86.88 141 TYR A C 1
ATOM 1033 O O . TYR A 1 141 ? -1.162 25.781 17.578 1 86.88 141 TYR A O 1
ATOM 1041 N N . GLY A 1 142 ? -0.787 27.406 16.203 1 91.69 142 GLY A N 1
ATOM 1042 C CA . GLY A 1 142 ? 0.659 27.328 16.328 1 91.69 142 GLY A CA 1
ATOM 1043 C C . GLY A 1 142 ? 1.219 28.25 17.391 1 91.69 142 GLY A C 1
ATOM 1044 O O . GLY A 1 142 ? 2.436 28.344 17.578 1 91.69 142 GLY A O 1
ATOM 1045 N N . ALA A 1 143 ? 0.338 28.891 18.156 1 92.12 143 ALA A N 1
ATOM 1046 C CA . ALA A 1 143 ? 0.769 29.969 19.047 1 92.12 143 ALA A CA 1
ATOM 1047 C C . ALA A 1 143 ? 1.809 29.469 20.047 1 92.12 143 ALA A C 1
ATOM 1049 O O . ALA A 1 143 ? 2.848 30.109 20.234 1 92.12 143 ALA A O 1
ATOM 1050 N N . LYS A 1 144 ? 1.574 28.391 20.625 1 91.69 144 LYS A N 1
ATOM 1051 C CA . LYS A 1 144 ? 2.473 27.875 21.641 1 91.69 144 LYS A CA 1
ATOM 1052 C C . LYS A 1 144 ? 3.812 27.453 21.047 1 91.69 144 LYS A C 1
ATOM 1054 O O . LYS A 1 144 ? 4.871 27.859 21.531 1 91.69 144 LYS A O 1
ATOM 1059 N N . LEU A 1 145 ? 3.75 26.672 20.047 1 94.5 145 LEU A N 1
ATOM 1060 C CA . LEU A 1 145 ? 4.973 26.234 19.375 1 94.5 145 LEU A CA 1
ATOM 1061 C C . LEU A 1 145 ? 5.75 27.438 18.844 1 94.5 145 LEU A C 1
ATOM 1063 O O . LEU A 1 145 ? 6.973 27.5 18.969 1 94.5 145 LEU A O 1
ATOM 1067 N N . ARG A 1 146 ? 5.039 28.359 18.266 1 95.12 146 ARG A N 1
ATOM 1068 C CA . ARG A 1 146 ? 5.652 29.578 17.734 1 95.12 146 ARG A CA 1
ATOM 1069 C C . ARG A 1 146 ? 6.438 30.312 18.812 1 95.12 146 ARG A C 1
ATOM 1071 O O . ARG A 1 146 ? 7.547 30.781 18.562 1 95.12 146 ARG A O 1
ATOM 1078 N N . ALA A 1 147 ? 5.828 30.391 19.938 1 94.12 147 ALA A N 1
ATOM 1079 C CA . ALA A 1 147 ? 6.48 31.094 21.047 1 94.12 147 ALA A CA 1
ATOM 1080 C C . ALA A 1 147 ? 7.812 30.438 21.391 1 94.12 147 ALA A C 1
ATOM 1082 O O . ALA A 1 147 ? 8.828 31.125 21.562 1 94.12 147 ALA A O 1
ATOM 1083 N N . HIS A 1 148 ? 7.84 29.141 21.484 1 95.75 148 HIS A N 1
ATOM 1084 C CA . HIS A 1 148 ? 9.055 28.406 21.812 1 95.75 148 HIS A CA 1
ATOM 1085 C C . HIS A 1 148 ? 10.102 28.531 20.719 1 95.75 148 HIS A C 1
ATOM 1087 O O . HIS A 1 148 ? 11.281 28.719 21 1 95.75 148 HIS A O 1
ATOM 1093 N N . LEU A 1 149 ? 9.672 28.453 19.5 1 96.31 149 LEU A N 1
ATOM 1094 C CA . LEU A 1 149 ? 10.609 28.5 18.391 1 96.31 149 LEU A CA 1
ATOM 1095 C C . LEU A 1 149 ? 11.133 29.922 18.172 1 96.31 149 LEU A C 1
ATOM 1097 O O . LEU A 1 149 ? 12.281 30.109 17.766 1 96.31 149 LEU A O 1
ATOM 1101 N N . ARG A 1 150 ? 10.266 30.906 18.406 1 94.56 150 ARG A N 1
ATOM 1102 C CA . ARG A 1 150 ? 10.734 32.281 18.375 1 94.56 150 ARG A CA 1
ATOM 1103 C C . ARG A 1 150 ? 11.828 32.531 19.406 1 94.56 150 ARG A C 1
ATOM 1105 O O . ARG A 1 150 ? 12.844 33.156 19.109 1 94.56 150 ARG A O 1
ATOM 1112 N N . ALA A 1 151 ? 11.602 32 20.594 1 94.94 151 ALA A N 1
ATOM 11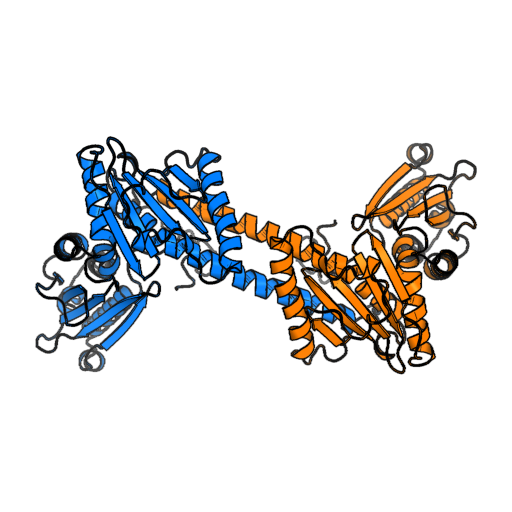13 C CA . ALA A 1 151 ? 12.609 32.125 21.641 1 94.94 151 ALA A CA 1
ATOM 1114 C C . ALA A 1 151 ? 13.906 31.422 21.234 1 94.94 151 ALA A C 1
ATOM 1116 O O . ALA A 1 151 ? 15 31.938 21.5 1 94.94 151 ALA A O 1
ATOM 1117 N N . LEU A 1 152 ? 13.773 30.328 20.625 1 96.44 152 LEU A N 1
ATOM 1118 C CA . LEU A 1 152 ? 14.945 29.625 20.094 1 96.44 152 LEU A CA 1
ATOM 1119 C C . LEU A 1 152 ? 15.719 30.516 19.125 1 96.44 152 LEU A C 1
ATOM 1121 O O . LEU A 1 152 ? 16.953 30.578 19.172 1 96.44 152 LEU A O 1
ATOM 1125 N N . GLY A 1 153 ? 15.031 31.188 18.25 1 94.5 153 GLY A N 1
ATOM 1126 C CA . GLY A 1 153 ? 15.656 32.062 17.266 1 94.5 153 GLY A CA 1
ATOM 1127 C C . GLY A 1 153 ? 16.359 33.281 17.906 1 94.5 153 GLY A C 1
ATOM 1128 O O . GLY A 1 153 ? 17.391 33.719 17.422 1 94.5 153 GLY A O 1
ATOM 1129 N N . GLU A 1 154 ? 15.805 33.719 18.953 1 93.44 154 GLU A N 1
ATOM 1130 C CA . GLU A 1 154 ? 16.297 34.938 19.594 1 93.44 154 GLU A CA 1
ATOM 1131 C C . GLU A 1 154 ? 17.5 34.625 20.5 1 93.44 154 GLU A C 1
ATOM 1133 O O . GLU A 1 154 ? 18.469 35.375 20.531 1 93.44 154 GLU A O 1
ATOM 1138 N N . THR A 1 155 ? 17.438 33.5 21.188 1 91.81 155 THR A N 1
ATOM 1139 C CA . THR A 1 155 ? 18.422 33.25 22.25 1 91.81 155 THR A CA 1
ATOM 1140 C C . THR A 1 155 ? 19.359 32.125 21.859 1 91.81 155 THR A C 1
ATOM 1142 O O . THR A 1 155 ? 20.406 31.938 22.5 1 91.81 155 THR A O 1
ATOM 1145 N N . GLY A 1 156 ? 18.984 31.391 20.906 1 91.56 156 GLY A N 1
ATOM 1146 C CA . GLY A 1 156 ? 19.734 30.203 20.578 1 91.56 156 GLY A CA 1
ATOM 1147 C C . GLY A 1 156 ? 19.328 28.984 21.406 1 91.56 156 GLY A C 1
ATOM 1148 O O . GLY A 1 156 ? 19.953 27.938 21.312 1 91.56 156 GLY A O 1
ATOM 1149 N N . GLY A 1 157 ? 18.438 29.172 22.25 1 89.19 157 GLY A N 1
ATOM 1150 C CA . GLY A 1 157 ? 17.938 28.078 23.062 1 89.19 157 GLY A CA 1
ATOM 1151 C C . GLY A 1 157 ? 18.266 28.234 24.531 1 89.19 157 GLY A C 1
ATOM 1152 O O . GLY A 1 157 ? 19.375 28.641 24.891 1 89.19 157 GLY A O 1
ATOM 1153 N N . THR A 1 158 ? 17.266 28 25.359 1 92.31 158 THR A N 1
ATOM 1154 C CA . THR A 1 158 ? 17.406 27.984 26.812 1 92.31 158 THR A CA 1
ATOM 1155 C C . THR A 1 158 ? 16.609 26.844 27.438 1 92.31 158 THR A C 1
ATOM 1157 O O . THR A 1 158 ? 15.484 26.578 27.016 1 92.31 158 THR A O 1
ATOM 1160 N N . GLU A 1 159 ? 17.297 26.172 28.344 1 94.56 159 GLU A N 1
ATOM 1161 C CA . GLU A 1 159 ? 16.594 25.078 29.031 1 94.56 159 GLU A CA 1
ATOM 1162 C C . GLU A 1 159 ? 15.305 25.578 29.672 1 94.56 159 GLU A C 1
ATOM 1164 O O . GLU A 1 159 ? 15.273 26.625 30.297 1 94.56 159 GLU A O 1
ATOM 1169 N N . GLY A 1 160 ? 14.258 24.875 29.422 1 94.12 160 GLY A N 1
ATOM 1170 C CA . GLY A 1 160 ? 12.977 25.234 30 1 94.12 160 GLY A CA 1
ATOM 1171 C C . GLY A 1 160 ? 12.125 24.016 30.359 1 94.12 160 GLY A C 1
ATOM 1172 O O . GLY A 1 160 ? 12.531 22.875 30.141 1 94.12 160 GLY A O 1
ATOM 1173 N N . ALA A 1 161 ? 11.023 24.281 30.984 1 94.5 161 ALA A N 1
ATOM 1174 C CA . ALA A 1 161 ? 10.086 23.234 31.375 1 94.5 161 ALA A CA 1
ATOM 1175 C C . ALA A 1 161 ? 9.406 22.609 30.156 1 94.5 161 ALA A C 1
ATOM 1177 O O . ALA A 1 161 ? 9.242 23.266 29.125 1 94.5 161 ALA A O 1
ATOM 1178 N N . LEU A 1 162 ? 9.031 21.375 30.375 1 95 162 LEU A N 1
ATOM 1179 C CA . LEU A 1 162 ? 8.266 20.688 29.344 1 95 162 LEU A CA 1
ATOM 1180 C C . LEU A 1 162 ? 6.914 21.359 29.141 1 95 162 LEU A C 1
ATOM 1182 O O . LEU A 1 162 ? 6.223 21.688 30.109 1 95 162 LEU A O 1
ATOM 1186 N N . ASP A 1 163 ? 6.629 21.672 27.891 1 92.94 163 ASP A N 1
ATOM 1187 C CA . ASP A 1 163 ? 5.332 22.203 27.5 1 92.94 163 ASP A CA 1
ATOM 1188 C C . ASP A 1 163 ? 4.602 21.25 26.562 1 92.94 163 ASP A C 1
ATOM 1190 O O . ASP A 1 163 ? 5.184 20.266 26.094 1 92.94 163 ASP A O 1
ATOM 1194 N N . TRP A 1 164 ? 3.312 21.359 26.453 1 90.69 164 TRP A N 1
ATOM 1195 C CA . TRP A 1 164 ? 2.57 20.484 25.578 1 90.69 164 TRP A CA 1
ATOM 1196 C C . TRP A 1 164 ? 1.337 21.172 25.016 1 90.69 164 TRP A C 1
ATOM 1198 O O . TRP A 1 164 ? 0.855 22.156 25.578 1 90.69 164 TRP A O 1
ATOM 1208 N N . HIS A 1 165 ? 0.991 20.75 23.828 1 87.25 165 HIS A N 1
ATOM 1209 C CA . HIS A 1 165 ? -0.209 21.188 23.125 1 87.25 165 HIS A CA 1
ATOM 1210 C C . HIS A 1 165 ? -1.017 20 22.625 1 87.25 165 HIS A C 1
ATOM 1212 O O . HIS A 1 165 ? -0.532 19.219 21.797 1 87.25 165 HIS A O 1
ATOM 1218 N N . THR A 1 166 ? -2.266 19.891 23.156 1 84.56 166 THR A N 1
ATOM 1219 C CA . THR A 1 166 ? -3.129 18.797 22.734 1 84.56 166 THR A CA 1
ATOM 1220 C C . THR A 1 166 ? -4.152 19.281 21.703 1 84.56 166 THR A C 1
ATOM 1222 O O . THR A 1 166 ? -4.922 20.203 21.984 1 84.56 166 THR A O 1
ATOM 1225 N N . ARG A 1 167 ? -4.047 18.719 20.578 1 76.75 167 ARG A N 1
ATOM 1226 C CA . ARG A 1 167 ? -5 19.062 19.531 1 76.75 167 ARG A CA 1
ATOM 1227 C C . ARG A 1 167 ? -6.328 18.344 19.734 1 76.75 167 ARG A C 1
ATOM 1229 O O . ARG A 1 167 ? -7.395 18.953 19.641 1 76.75 167 ARG A O 1
ATOM 1236 N N . ARG A 1 168 ? -6.301 17.094 19.984 1 77.88 168 ARG A N 1
ATOM 1237 C CA . ARG A 1 168 ? -7.438 16.234 20.281 1 77.88 168 ARG A CA 1
ATOM 1238 C C . ARG A 1 168 ? -7.039 15.109 21.219 1 77.88 168 ARG A C 1
ATOM 1240 O O . ARG A 1 168 ? -5.852 14.891 21.469 1 77.88 168 ARG A O 1
ATOM 1247 N N . PRO A 1 169 ? -8.156 14.484 21.672 1 74.38 169 PRO A N 1
ATOM 1248 C CA . PRO A 1 169 ? -7.816 13.383 22.578 1 74.38 169 PRO A CA 1
ATOM 1249 C C . PRO A 1 169 ? -6.891 12.352 21.922 1 74.38 169 PRO A C 1
ATOM 1251 O O . PRO A 1 169 ? -7.191 11.844 20.844 1 74.38 169 PRO A O 1
ATOM 1254 N N . GLY A 1 170 ? -5.766 12.234 22.5 1 78.81 170 GLY A N 1
ATOM 1255 C CA . GLY A 1 170 ? -4.828 11.234 22.031 1 78.81 170 GLY A CA 1
ATOM 1256 C C . GLY A 1 170 ? -3.744 11.812 21.141 1 78.81 170 GLY A C 1
ATOM 1257 O O . GLY A 1 170 ? -2.803 11.109 20.766 1 78.81 170 GLY A O 1
ATOM 1258 N N . GLU A 1 171 ? -3.902 13 20.781 1 87.5 171 GLU A N 1
ATOM 1259 C CA . GLU A 1 171 ? -2.895 13.656 19.953 1 87.5 171 GLU A CA 1
ATOM 1260 C C . GLU A 1 171 ? -2.277 14.852 20.672 1 87.5 171 GLU A C 1
ATOM 1262 O O . GLU A 1 171 ? -2.842 15.945 20.672 1 87.5 171 GLU A O 1
ATOM 1267 N N . THR A 1 172 ? -1.167 14.586 21.219 1 91.06 172 THR A N 1
ATOM 1268 C CA . THR A 1 172 ? -0.467 15.617 21.969 1 91.06 172 THR A CA 1
ATOM 1269 C C . THR A 1 172 ? 0.94 15.828 21.422 1 91.06 172 THR A C 1
ATOM 1271 O O . THR A 1 172 ? 1.639 14.859 21.094 1 91.06 172 THR A O 1
ATOM 1274 N N . MET A 1 173 ? 1.233 17.078 21.266 1 93.94 173 MET A N 1
ATOM 1275 C CA . MET A 1 173 ? 2.596 17.484 20.922 1 93.94 173 MET A CA 1
ATOM 1276 C C . MET A 1 173 ? 3.334 17.984 22.156 1 93.94 173 MET A C 1
ATOM 1278 O O . MET A 1 173 ? 2.855 18.891 22.844 1 93.94 173 MET A O 1
ATOM 1282 N N . PHE A 1 174 ? 4.469 17.422 22.438 1 95.69 174 PHE A N 1
ATOM 1283 C CA . PHE A 1 174 ? 5.293 17.891 23.547 1 95.69 174 PHE A CA 1
ATOM 1284 C C . PHE A 1 174 ? 6.445 18.75 23.047 1 95.69 174 PHE A C 1
ATOM 1286 O O . PHE A 1 174 ? 7.039 18.469 22.016 1 95.69 174 PHE A O 1
ATOM 1293 N N . ILE A 1 175 ? 6.66 19.828 23.781 1 96.62 175 ILE A N 1
ATOM 1294 C CA . ILE A 1 175 ? 7.715 20.766 23.438 1 96.62 175 ILE A CA 1
ATOM 1295 C C . ILE A 1 175 ? 8.703 20.891 24.594 1 96.62 175 ILE A C 1
ATOM 1297 O O . ILE A 1 175 ? 8.344 21.328 25.688 1 96.62 175 ILE A O 1
ATOM 1301 N N . LYS A 1 176 ? 9.953 20.516 24.359 1 97.75 176 LYS A N 1
ATOM 1302 C CA . LYS A 1 176 ? 10.984 20.578 25.391 1 97.75 176 LYS A CA 1
ATOM 1303 C C . LYS A 1 176 ? 12.109 21.516 24.984 1 97.75 176 LYS A C 1
ATOM 1305 O O . LYS A 1 176 ? 13 21.141 24.234 1 97.75 176 LYS A O 1
ATOM 1310 N N . PRO A 1 177 ? 12.047 22.766 25.516 1 97.25 177 PRO A N 1
ATOM 1311 C CA . PRO A 1 177 ? 13.195 23.656 25.312 1 97.25 177 PRO A CA 1
ATOM 1312 C C . PRO A 1 177 ? 14.453 23.156 26.016 1 97.25 177 PRO A C 1
ATOM 1314 O O . PRO A 1 177 ? 14.391 22.75 27.172 1 97.25 177 PRO A O 1
ATOM 1317 N N . GLN A 1 178 ? 15.5 23.156 25.297 1 96.31 178 GLN A N 1
ATOM 1318 C CA . GLN A 1 178 ? 16.812 22.766 25.812 1 96.31 178 GLN A CA 1
ATOM 1319 C C . GLN A 1 178 ? 17.859 23.828 25.484 1 96.31 178 GLN A C 1
ATOM 1321 O O . GLN A 1 178 ? 17.531 24.906 25 1 96.31 178 GLN A O 1
ATOM 1326 N N . LYS A 1 179 ? 19.094 23.734 25.969 1 93.5 179 LYS A N 1
ATOM 1327 C CA . LYS A 1 179 ? 20.125 24.766 25.891 1 93.5 179 LYS A CA 1
ATOM 1328 C C . LYS A 1 179 ? 20.375 25.203 24.453 1 93.5 179 LYS A C 1
ATOM 1330 O O . LYS A 1 179 ? 20.5 26.391 24.172 1 93.5 179 LYS A O 1
ATOM 1335 N N . ASP A 1 180 ? 20.422 24.328 23.469 1 94.5 180 ASP A N 1
ATOM 1336 C CA . ASP A 1 180 ? 20.781 24.703 22.094 1 94.5 180 ASP A CA 1
ATOM 1337 C C . ASP A 1 180 ? 19.719 24.25 21.109 1 94.5 180 ASP A C 1
ATOM 1339 O O . ASP A 1 180 ? 19.891 24.391 19.891 1 94.5 180 ASP A O 1
ATOM 1343 N N . GLN A 1 181 ? 18.719 23.797 21.703 1 97.25 181 GLN A N 1
ATOM 1344 C CA . GLN A 1 181 ? 17.75 23.188 20.812 1 97.25 181 GLN A CA 1
ATOM 1345 C C . GLN A 1 181 ? 16.359 23.141 21.453 1 97.25 181 GLN A C 1
ATOM 1347 O O . GLN A 1 181 ? 16.219 23.375 22.641 1 97.25 181 GLN A O 1
ATOM 1352 N N . VAL A 1 182 ? 15.367 23 20.641 1 97.94 182 VAL A N 1
ATOM 1353 C CA . VAL A 1 182 ? 14.016 22.641 21.062 1 97.94 182 VAL A CA 1
ATOM 1354 C C . VAL A 1 182 ? 13.648 21.266 20.5 1 97.94 182 VAL A C 1
ATOM 1356 O O . VAL A 1 182 ? 13.789 21.031 19.297 1 97.94 182 VAL A O 1
ATOM 1359 N N . THR A 1 183 ? 13.289 20.359 21.359 1 98.12 183 THR A N 1
ATOM 1360 C CA . THR A 1 183 ? 12.844 19.047 20.922 1 98.12 183 THR A CA 1
ATOM 1361 C C . THR A 1 183 ? 11.328 18.938 20.969 1 98.12 183 THR A C 1
ATOM 1363 O O . THR A 1 183 ? 10.703 19.266 21.984 1 98.12 183 THR A O 1
ATOM 1366 N N . VAL A 1 184 ? 10.766 18.609 19.859 1 97.75 184 VAL A N 1
ATOM 1367 C CA . VAL A 1 184 ? 9.328 18.375 19.766 1 97.75 184 VAL A CA 1
ATOM 1368 C C . VAL A 1 184 ? 9.062 16.875 19.625 1 97.75 184 VAL A C 1
ATOM 1370 O O . VAL A 1 184 ? 9.656 16.203 18.781 1 97.75 184 VAL A O 1
ATOM 1373 N N . VAL A 1 185 ? 8.188 16.312 20.453 1 97.56 185 VAL A N 1
ATOM 1374 C CA . VAL A 1 185 ? 7.945 14.883 20.469 1 97.56 185 VAL A CA 1
ATOM 1375 C C . VAL A 1 185 ? 6.461 14.602 20.219 1 97.56 185 VAL A C 1
ATOM 1377 O O . VAL A 1 185 ? 5.598 15.242 20.828 1 97.56 185 VAL A O 1
ATOM 1380 N N . PHE A 1 186 ? 6.199 13.68 19.375 1 96.19 186 PHE A N 1
ATOM 1381 C CA . PHE A 1 186 ? 4.844 13.234 19.078 1 96.19 186 PHE A CA 1
ATOM 1382 C C . PHE A 1 186 ? 4.648 11.773 19.469 1 96.19 186 PHE A C 1
ATOM 1384 O O . PHE A 1 186 ? 5.207 10.875 18.859 1 96.19 186 PHE A O 1
ATOM 1391 N N . PRO A 1 187 ? 3.893 11.531 20.547 1 96.19 187 PRO A N 1
ATOM 1392 C CA . PRO A 1 187 ? 3.381 10.172 20.688 1 96.19 187 PRO A CA 1
ATOM 1393 C C . PRO A 1 187 ? 2.359 9.805 19.609 1 96.19 187 PRO A C 1
ATOM 1395 O O . PRO A 1 187 ? 1.354 10.5 19.453 1 96.19 187 PRO A O 1
ATOM 1398 N N . MET A 1 188 ? 2.631 8.758 18.891 1 94.56 188 MET A N 1
ATOM 1399 C CA . MET A 1 188 ? 1.767 8.375 17.781 1 94.56 188 MET A CA 1
ATOM 1400 C C . MET A 1 188 ? 0.811 7.258 18.188 1 94.56 188 MET A C 1
ATOM 1402 O O . MET A 1 188 ? 1.247 6.172 18.578 1 94.56 188 MET A O 1
ATOM 1406 N N . ARG A 1 189 ? -0.502 7.598 18.062 1 93.56 189 ARG A N 1
ATOM 1407 C CA . ARG A 1 189 ? -1.544 6.652 18.453 1 93.56 189 ARG A CA 1
ATOM 1408 C C . ARG A 1 189 ? -2.521 6.41 17.312 1 93.56 189 ARG A C 1
ATOM 1410 O O . ARG A 1 189 ? -2.943 7.352 16.641 1 93.56 189 ARG A O 1
ATOM 1417 N N . PHE A 1 190 ? -2.805 5.109 17.141 1 89.25 190 PHE A N 1
ATOM 1418 C CA . PHE A 1 190 ? -3.738 4.734 16.094 1 89.25 190 PHE A CA 1
ATOM 1419 C C . PHE A 1 190 ? -4.84 3.838 16.641 1 89.25 190 PHE A C 1
ATOM 1421 O O . PHE A 1 190 ? -4.578 2.949 17.453 1 89.25 190 PHE A O 1
ATOM 1428 N N . GLU A 1 191 ? -6.016 4.109 16.234 1 86.5 191 GLU A N 1
ATOM 1429 C CA . GLU A 1 191 ? -7.16 3.332 16.703 1 86.5 191 GLU A CA 1
ATOM 1430 C C . GLU A 1 191 ? -7.125 1.911 16.156 1 86.5 191 GLU A C 1
ATOM 1432 O O . GLU A 1 191 ? -7.426 0.953 16.859 1 86.5 191 GLU A O 1
ATOM 1437 N N . ASP A 1 192 ? -6.789 1.807 14.93 1 84.06 192 ASP A N 1
ATOM 1438 C CA . ASP A 1 192 ? -6.707 0.521 14.242 1 84.06 192 ASP A CA 1
ATOM 1439 C C . ASP A 1 192 ? -5.293 -0.052 14.312 1 84.06 192 ASP A C 1
ATOM 1441 O O . ASP A 1 192 ? -4.332 0.604 13.914 1 84.06 192 ASP A O 1
ATOM 1445 N N . ALA A 1 193 ? -5.305 -1.305 14.828 1 81.25 193 ALA A N 1
ATOM 1446 C CA . ALA A 1 193 ? -4.012 -1.971 14.977 1 81.25 193 ALA A CA 1
ATOM 1447 C C . ALA A 1 193 ? -3.316 -2.121 13.625 1 81.25 193 ALA A C 1
ATOM 1449 O O . ALA A 1 193 ? -2.086 -2.096 13.547 1 81.25 193 ALA A O 1
ATOM 1450 N N . ARG A 1 194 ? -3.984 -2.27 12.602 1 78.38 194 ARG A N 1
ATOM 1451 C CA . ARG A 1 194 ? -3.404 -2.371 11.266 1 78.38 194 ARG A CA 1
ATOM 1452 C C . ARG A 1 194 ? -2.738 -1.062 10.859 1 78.38 194 ARG A C 1
ATOM 1454 O O . ARG A 1 194 ? -1.67 -1.067 10.242 1 78.38 194 ARG A O 1
ATOM 1461 N N . ASP A 1 195 ? -3.326 0.028 11.297 1 84.38 195 ASP A N 1
ATOM 1462 C CA . ASP A 1 195 ? -2.752 1.338 11.008 1 84.38 195 ASP A CA 1
ATOM 1463 C C . ASP A 1 195 ? -1.445 1.543 11.773 1 84.38 195 ASP A C 1
ATOM 1465 O O . ASP A 1 195 ? -0.5 2.137 11.25 1 84.38 195 ASP A O 1
ATOM 1469 N N . ALA A 1 196 ? -1.433 1.019 12.953 1 88.06 196 ALA A N 1
ATOM 1470 C CA . ALA A 1 196 ? -0.232 1.149 13.773 1 88.06 196 ALA A CA 1
ATOM 1471 C C . ALA A 1 196 ? 0.957 0.449 13.125 1 88.06 196 ALA A C 1
ATOM 1473 O O . ALA A 1 196 ? 2.072 0.975 13.125 1 88.06 196 ALA A O 1
ATOM 1474 N N . VAL A 1 197 ? 0.688 -0.641 12.578 1 81.56 197 VAL A N 1
ATOM 1475 C CA . VAL A 1 197 ? 1.748 -1.405 11.93 1 81.56 197 VAL A CA 1
ATOM 1476 C C . VAL A 1 197 ? 2.27 -0.639 10.719 1 81.56 197 VAL A C 1
ATOM 1478 O O . VAL A 1 197 ? 3.482 -0.51 10.531 1 81.56 197 VAL A O 1
ATOM 1481 N N . ILE A 1 198 ? 1.374 -0.115 9.969 1 80.69 198 ILE A N 1
ATOM 1482 C CA . ILE A 1 198 ? 1.734 0.657 8.789 1 80.69 198 ILE A CA 1
ATOM 1483 C C . ILE A 1 198 ? 2.48 1.924 9.203 1 80.69 198 ILE A C 1
ATOM 1485 O O . ILE A 1 198 ? 3.508 2.268 8.617 1 80.69 198 ILE A O 1
ATOM 1489 N N . ALA A 1 199 ? 1.975 2.516 10.195 1 88.12 199 ALA A N 1
ATOM 1490 C CA . ALA A 1 199 ? 2.559 3.768 10.672 1 88.12 199 ALA A CA 1
ATOM 1491 C C . ALA A 1 199 ? 3.99 3.557 11.156 1 88.12 199 ALA A C 1
ATOM 1493 O O . ALA A 1 199 ? 4.871 4.375 10.883 1 88.12 199 ALA A O 1
ATOM 1494 N N . THR A 1 200 ? 4.176 2.508 11.883 1 88.19 200 THR A N 1
ATOM 1495 C CA . THR A 1 200 ? 5.508 2.227 12.414 1 88.19 200 THR A CA 1
ATOM 1496 C C . THR A 1 200 ? 6.52 2.084 11.273 1 88.19 200 THR A C 1
ATOM 1498 O O . THR A 1 200 ? 7.645 2.582 11.375 1 88.19 200 THR A O 1
ATOM 1501 N N . GLN A 1 201 ? 6.125 1.471 10.227 1 82.88 201 GLN A N 1
ATOM 1502 C CA . GLN A 1 201 ? 7.004 1.354 9.062 1 82.88 201 GLN A CA 1
ATOM 1503 C C . GLN A 1 201 ? 7.27 2.717 8.43 1 82.88 201 GLN A C 1
ATOM 1505 O O . GLN A 1 201 ? 8.406 3.043 8.102 1 82.88 201 GLN A O 1
ATOM 1510 N N . PHE A 1 202 ? 6.25 3.469 8.375 1 84.81 202 PHE A N 1
ATOM 1511 C CA . PHE A 1 202 ? 6.34 4.812 7.82 1 84.81 202 PHE A CA 1
ATOM 1512 C C . PHE A 1 202 ? 7.285 5.68 8.641 1 84.81 202 PHE A C 1
ATOM 1514 O O . PHE A 1 202 ? 8.188 6.32 8.094 1 84.81 202 PHE A O 1
ATOM 1521 N N . LEU A 1 203 ? 7.141 5.672 9.828 1 91.06 203 LEU A N 1
ATOM 1522 C CA . LEU A 1 203 ? 7.891 6.531 10.742 1 91.06 203 LEU A CA 1
ATOM 1523 C C . LEU A 1 203 ? 9.344 6.082 10.836 1 91.06 203 LEU A C 1
ATOM 1525 O O . LEU A 1 203 ? 10.25 6.914 10.961 1 91.06 203 LEU A O 1
ATOM 1529 N N . THR A 1 204 ? 9.508 4.758 10.789 1 86.56 204 THR A N 1
ATOM 1530 C CA . THR A 1 204 ? 10.867 4.23 10.727 1 86.56 204 THR A CA 1
ATOM 1531 C C . THR A 1 204 ? 11.594 4.738 9.484 1 86.56 204 THR A C 1
ATOM 1533 O O . THR A 1 204 ? 12.75 5.152 9.562 1 86.56 204 THR A O 1
ATOM 1536 N N . HIS A 1 205 ? 10.906 4.797 8.367 1 82.69 205 HIS A N 1
ATOM 1537 C CA . HIS A 1 205 ? 11.469 5.324 7.129 1 82.69 205 HIS A CA 1
ATOM 1538 C C . HIS A 1 205 ? 11.766 6.812 7.25 1 82.69 205 HIS A C 1
ATOM 1540 O O . HIS A 1 205 ? 12.766 7.297 6.715 1 82.69 205 HIS A O 1
ATOM 1546 N N . PHE A 1 206 ? 10.914 7.484 7.965 1 84.25 206 PHE A N 1
ATOM 1547 C CA . PHE A 1 206 ? 11.117 8.906 8.195 1 84.25 206 PHE A CA 1
ATOM 1548 C C . PHE A 1 206 ? 12.477 9.164 8.836 1 84.25 206 PHE A C 1
ATOM 1550 O O . PHE A 1 206 ? 13.25 9.992 8.352 1 84.25 206 PHE A O 1
ATOM 1557 N N . ALA A 1 207 ? 12.711 8.438 9.867 1 88.38 207 ALA A N 1
ATOM 1558 C CA . ALA A 1 207 ? 13.945 8.609 10.617 1 88.38 207 ALA A CA 1
ATOM 1559 C C . ALA A 1 207 ? 15.148 8.148 9.805 1 88.38 207 ALA A C 1
ATOM 1561 O O . ALA A 1 207 ? 16.203 8.789 9.82 1 88.38 207 ALA A O 1
ATOM 1562 N N . GLU A 1 208 ? 14.992 7.164 9.055 1 87.12 208 GLU A N 1
ATOM 1563 C CA . GLU A 1 208 ? 16.078 6.59 8.266 1 87.12 208 GLU A CA 1
ATOM 1564 C C . GLU A 1 208 ? 16.469 7.5 7.105 1 87.12 208 GLU A C 1
ATOM 1566 O O . GLU A 1 208 ? 17.641 7.715 6.84 1 87.12 208 GLU A O 1
ATOM 1571 N N . VAL A 1 209 ? 15.492 7.984 6.477 1 84.06 209 VAL A N 1
ATOM 1572 C CA . VAL A 1 209 ? 15.727 8.828 5.312 1 84.06 209 VAL A CA 1
ATOM 1573 C C . VAL A 1 209 ? 16.469 10.102 5.738 1 84.06 209 VAL A C 1
ATOM 1575 O O . VAL A 1 209 ? 17.438 10.5 5.102 1 84.06 209 VAL A O 1
ATOM 1578 N N . ARG A 1 210 ? 16 10.695 6.785 1 85.44 210 ARG A N 1
ATOM 1579 C CA . ARG A 1 210 ? 16.656 11.906 7.281 1 85.44 210 ARG A CA 1
ATOM 1580 C C . ARG A 1 210 ? 18.109 11.633 7.656 1 85.44 210 ARG A C 1
ATOM 1582 O O . ARG A 1 210 ? 18.984 12.469 7.434 1 85.44 210 ARG A O 1
ATOM 1589 N N . ARG A 1 211 ? 18.375 10.461 8.164 1 85.88 211 ARG A N 1
ATOM 1590 C CA . ARG A 1 211 ? 19.703 10.102 8.641 1 85.88 211 ARG A CA 1
ATOM 1591 C C . ARG A 1 211 ? 20.641 9.789 7.473 1 85.88 211 ARG A C 1
ATOM 1593 O O . ARG A 1 211 ? 21.828 10.125 7.516 1 85.88 211 ARG A O 1
ATOM 1600 N N . THR A 1 212 ? 20.125 9.25 6.473 1 86 212 THR A N 1
ATOM 1601 C CA . THR A 1 212 ? 20.969 8.68 5.43 1 86 212 THR A CA 1
ATOM 1602 C C . THR A 1 212 ? 21.109 9.648 4.262 1 86 212 THR A C 1
ATOM 1604 O O . THR A 1 212 ? 22.109 9.594 3.531 1 86 212 THR A O 1
ATOM 1607 N N . GLN A 1 213 ? 20.172 10.461 4.086 1 83.62 213 GLN A N 1
ATOM 1608 C CA . GLN A 1 213 ? 20.219 11.352 2.928 1 83.62 213 GLN A CA 1
ATOM 1609 C C . GLN A 1 213 ? 20.953 12.641 3.254 1 83.62 213 GLN A C 1
ATOM 1611 O O . GLN A 1 213 ? 20.422 13.516 3.936 1 83.62 213 GLN A O 1
ATOM 1616 N N . LYS A 1 214 ? 22.016 12.82 2.641 1 82.88 214 LYS A N 1
ATOM 1617 C CA . LYS A 1 214 ? 22.906 13.945 2.908 1 82.88 214 LYS A CA 1
ATOM 1618 C C . LYS A 1 214 ? 22.266 15.266 2.5 1 82.88 214 LYS A C 1
ATOM 1620 O O . LYS A 1 214 ? 22.453 16.281 3.16 1 82.88 214 LYS A O 1
ATOM 1625 N N . ASP A 1 215 ? 21.453 15.203 1.501 1 83.12 215 ASP A N 1
ATOM 1626 C CA . ASP A 1 215 ? 20.812 16.406 0.979 1 83.12 215 ASP A CA 1
ATOM 1627 C C . ASP A 1 215 ? 19.797 16.953 1.971 1 83.12 215 ASP A C 1
ATOM 1629 O O . ASP A 1 215 ? 19.344 18.094 1.836 1 83.12 215 ASP A O 1
ATOM 1633 N N . LEU A 1 216 ? 19.531 16.188 3 1 85.12 216 LEU A N 1
ATOM 1634 C CA . LEU A 1 216 ? 18.531 16.594 3.982 1 85.12 216 LEU A CA 1
ATOM 1635 C C . LEU A 1 216 ? 19.188 16.906 5.32 1 85.12 216 LEU A C 1
ATOM 1637 O O . LEU A 1 216 ? 18.5 17.016 6.344 1 85.12 216 LEU A O 1
ATOM 1641 N N . SER A 1 217 ? 20.516 17.172 5.254 1 80.62 217 SER A N 1
ATOM 1642 C CA . SER A 1 217 ? 21.281 17.359 6.48 1 80.62 217 SER A CA 1
ATOM 1643 C C . SER A 1 217 ? 20.906 18.656 7.191 1 80.62 217 SER A C 1
ATOM 1645 O O . SER A 1 217 ? 21.094 18.781 8.398 1 80.62 217 SER A O 1
ATOM 1647 N N . THR A 1 218 ? 20.25 19.547 6.473 1 84.31 218 THR A N 1
ATOM 1648 C CA . THR A 1 218 ? 19.922 20.812 7.098 1 84.31 218 THR A CA 1
ATOM 1649 C C . THR A 1 218 ? 18.484 20.797 7.625 1 84.31 218 THR A C 1
ATOM 1651 O O . THR A 1 218 ? 18.062 21.734 8.297 1 84.31 218 THR A O 1
ATOM 1654 N N . ALA A 1 219 ? 17.797 19.766 7.359 1 88.62 219 ALA A N 1
ATOM 1655 C CA . ALA A 1 219 ? 16.484 19.578 7.969 1 88.62 219 ALA A CA 1
ATOM 1656 C C . ALA A 1 219 ? 16.609 19.188 9.438 1 88.62 219 ALA A C 1
ATOM 1658 O O . ALA A 1 219 ? 17.672 18.734 9.875 1 88.62 219 ALA A O 1
ATOM 1659 N N . PRO A 1 220 ? 15.578 19.453 10.102 1 91.75 220 PRO A N 1
ATOM 1660 C CA . PRO A 1 220 ? 15.617 19.031 11.5 1 91.75 220 PRO A CA 1
ATOM 1661 C C . PRO A 1 220 ? 15.906 17.547 11.664 1 91.75 220 PRO A C 1
ATOM 1663 O O . PRO A 1 220 ? 15.469 16.734 10.844 1 91.75 220 PRO A O 1
ATOM 1666 N N . ALA A 1 221 ? 16.656 17.188 12.695 1 92.56 221 ALA A N 1
ATOM 1667 C CA . ALA A 1 221 ? 16.906 15.789 13 1 92.56 221 ALA A CA 1
ATOM 1668 C C . ALA A 1 221 ? 15.617 15.102 13.461 1 92.56 221 ALA A C 1
ATOM 1670 O O . ALA A 1 221 ? 14.836 15.68 14.227 1 92.56 221 ALA A O 1
ATOM 1671 N N . VAL A 1 222 ? 15.391 13.945 12.93 1 93.62 222 VAL A N 1
ATOM 1672 C CA . VAL A 1 222 ? 14.195 13.18 13.266 1 93.62 222 VAL A CA 1
ATOM 1673 C C . VAL A 1 222 ? 14.594 11.812 13.82 1 93.62 222 VAL A C 1
ATOM 1675 O O . VAL A 1 222 ? 15.516 11.172 13.305 1 93.62 222 VAL A O 1
ATOM 1678 N N . SER A 1 223 ? 14.008 11.422 14.906 1 95.38 223 SER A N 1
ATOM 1679 C CA . SER A 1 223 ? 14.219 10.086 15.461 1 95.38 223 SER A CA 1
ATOM 1680 C C . SER A 1 223 ? 12.891 9.406 15.773 1 95.38 223 SER A C 1
ATOM 1682 O O . SER A 1 223 ? 11.875 10.07 15.977 1 95.38 223 SER A O 1
ATOM 1684 N N . TYR A 1 224 ? 12.875 8.125 15.672 1 96 224 TYR A N 1
ATOM 1685 C CA . TYR A 1 224 ? 11.742 7.277 16.016 1 96 224 TYR A CA 1
ATOM 1686 C C . TYR A 1 224 ? 12.141 6.219 17.047 1 96 224 TYR A C 1
ATOM 1688 O O . TYR A 1 224 ? 13.133 5.508 16.859 1 96 224 TYR A O 1
ATOM 1696 N N . ILE A 1 225 ? 11.391 6.133 18.141 1 95.44 225 ILE A N 1
ATOM 1697 C CA . ILE A 1 225 ? 11.633 5.121 19.156 1 95.44 225 ILE A CA 1
ATOM 1698 C C . ILE A 1 225 ? 10.305 4.57 19.672 1 95.44 225 ILE A C 1
ATOM 1700 O O . ILE A 1 225 ? 9.281 5.254 19.609 1 95.44 225 ILE A O 1
ATOM 1704 N N . LYS A 1 226 ? 10.227 3.365 20.156 1 93.5 226 LYS A N 1
ATOM 1705 C CA . LYS A 1 226 ? 8.992 2.705 20.562 1 93.5 226 LYS A CA 1
ATOM 1706 C C . LYS A 1 226 ? 8.625 3.072 22 1 93.5 226 LYS A C 1
ATOM 1708 O O . LYS A 1 226 ? 7.473 2.934 22.406 1 93.5 226 LYS A O 1
ATOM 1713 N N . THR A 1 227 ? 9.656 3.578 22.75 1 95 227 THR A N 1
ATOM 1714 C CA . THR A 1 227 ? 9.438 3.941 24.156 1 95 227 THR A CA 1
ATOM 1715 C C . THR A 1 227 ? 9.562 5.449 24.344 1 95 227 THR A C 1
ATOM 1717 O O . THR A 1 227 ? 10.188 6.133 23.531 1 95 227 THR A O 1
ATOM 1720 N N . PRO A 1 228 ? 8.953 5.945 25.375 1 95.5 228 PRO A N 1
ATOM 1721 C CA . PRO A 1 228 ? 9.047 7.391 25.578 1 95.5 228 PRO A CA 1
ATOM 1722 C C . PRO A 1 228 ? 10.484 7.879 25.734 1 95.5 228 PRO A C 1
ATOM 1724 O O . PRO A 1 228 ? 11.234 7.336 26.547 1 95.5 228 PRO A O 1
ATOM 1727 N N . PRO A 1 229 ? 10.812 8.828 24.984 1 95.88 229 PRO A N 1
ATOM 1728 C CA . PRO A 1 229 ? 12.156 9.383 25.141 1 95.88 229 PRO A CA 1
ATOM 1729 C C . PRO A 1 229 ? 12.344 10.117 26.469 1 95.88 229 PRO A C 1
ATOM 1731 O O . PRO A 1 229 ? 11.367 10.422 27.156 1 95.88 229 PRO A O 1
ATOM 1734 N N . LEU A 1 230 ? 13.57 10.469 26.75 1 94.88 230 LEU A N 1
ATOM 1735 C CA . LEU A 1 230 ? 13.945 11.07 28.016 1 94.88 230 LEU A CA 1
ATOM 1736 C C . LEU A 1 230 ? 13.328 12.461 28.156 1 94.88 230 LEU A C 1
ATOM 1738 O O . LEU A 1 230 ? 13.016 12.891 29.266 1 94.88 230 LEU A O 1
ATOM 1742 N N . GLU A 1 231 ? 13.102 13.125 27.094 1 94.56 231 GLU A N 1
ATOM 1743 C CA . GLU A 1 231 ? 12.516 14.461 27.078 1 94.56 231 GLU A CA 1
ATOM 1744 C C . GLU A 1 231 ? 11.125 14.461 27.703 1 94.56 231 GLU A C 1
ATOM 1746 O O . GLU A 1 231 ? 10.633 15.508 28.141 1 94.56 231 GLU A O 1
ATOM 1751 N N . LEU A 1 232 ? 10.5 13.25 27.75 1 96.12 232 LEU A N 1
ATOM 1752 C CA . LEU A 1 232 ? 9.125 13.156 28.234 1 96.12 232 LEU A CA 1
ATOM 1753 C C . LEU A 1 232 ? 9.086 12.656 29.672 1 96.12 232 LEU A C 1
ATOM 1755 O O . LEU A 1 232 ? 8.016 12.281 30.172 1 96.12 232 LEU A O 1
ATOM 1759 N N . LYS A 1 233 ? 10.172 12.656 30.344 1 93 233 LYS A N 1
ATOM 1760 C CA . LYS A 1 233 ? 10.258 12.141 31.703 1 93 233 LYS A CA 1
ATOM 1761 C C . LYS A 1 233 ? 9.273 12.859 32.625 1 93 233 LYS A C 1
ATOM 1763 O O . LYS A 1 233 ? 8.688 12.242 33.5 1 93 233 LYS A O 1
ATOM 1768 N N . GLU A 1 234 ? 9.102 14.203 32.406 1 92.25 234 GLU A N 1
ATOM 1769 C CA . GLU A 1 234 ? 8.258 15.008 33.281 1 92.25 234 GLU A CA 1
ATOM 1770 C C . GLU A 1 234 ? 6.84 15.141 32.719 1 92.25 234 GLU A C 1
ATOM 1772 O O . GLU A 1 234 ? 6.027 15.906 33.25 1 92.25 234 GLU A O 1
ATOM 1777 N N . ALA A 1 235 ? 6.523 14.453 31.672 1 93.5 235 ALA A N 1
ATOM 1778 C CA . ALA A 1 235 ? 5.211 14.57 31.031 1 93.5 235 ALA A CA 1
ATOM 1779 C C . ALA A 1 235 ? 4.117 13.969 31.906 1 93.5 235 ALA A C 1
ATOM 1781 O O . ALA A 1 235 ? 4.32 12.922 32.531 1 93.5 235 ALA A O 1
ATOM 1782 N N . PRO A 1 236 ? 2.994 14.641 32 1 90.69 236 PRO A N 1
ATOM 1783 C CA . PRO A 1 236 ? 1.868 14.039 32.719 1 90.69 236 PRO A CA 1
ATOM 1784 C C . PRO A 1 236 ? 1.477 12.672 32.156 1 90.69 236 PRO A C 1
ATOM 1786 O O . PRO A 1 236 ? 1.354 12.516 30.938 1 90.69 236 PRO A O 1
ATOM 1789 N N . GLU A 1 237 ? 1.259 11.805 33 1 89.38 237 GLU A N 1
ATOM 1790 C CA . GLU A 1 237 ? 0.987 10.422 32.625 1 89.38 237 GLU A CA 1
ATOM 1791 C C . GLU A 1 237 ? -0.269 10.32 31.766 1 89.38 237 GLU A C 1
ATOM 1793 O O . GLU A 1 237 ? -0.325 9.516 30.828 1 89.38 237 GLU A O 1
ATOM 1798 N N . GLU A 1 238 ? -1.263 11.117 32.062 1 85.81 238 GLU A N 1
ATOM 1799 C CA . GLU A 1 238 ? -2.529 11.07 31.359 1 85.81 238 GLU A CA 1
ATOM 1800 C C . GLU A 1 238 ? -2.344 11.461 29.891 1 85.81 238 GLU A C 1
ATOM 1802 O O . GLU A 1 238 ? -3.006 10.914 29.016 1 85.81 238 GLU A O 1
ATOM 1807 N N . LEU A 1 239 ? -1.391 12.328 29.719 1 85.88 239 LEU A N 1
ATOM 1808 C CA . LEU A 1 239 ? -1.133 12.789 28.359 1 85.88 239 LEU A CA 1
ATOM 1809 C C . LEU A 1 239 ? -0.18 11.852 27.641 1 85.88 239 LEU A C 1
ATOM 1811 O O . LEU A 1 239 ? -0.311 11.641 26.438 1 85.88 239 LEU A O 1
ATOM 1815 N N . LEU A 1 240 ? 0.712 11.352 28.391 1 88.19 240 LEU A N 1
ATOM 1816 C CA . LEU A 1 240 ? 1.685 10.43 27.797 1 88.19 240 LEU A CA 1
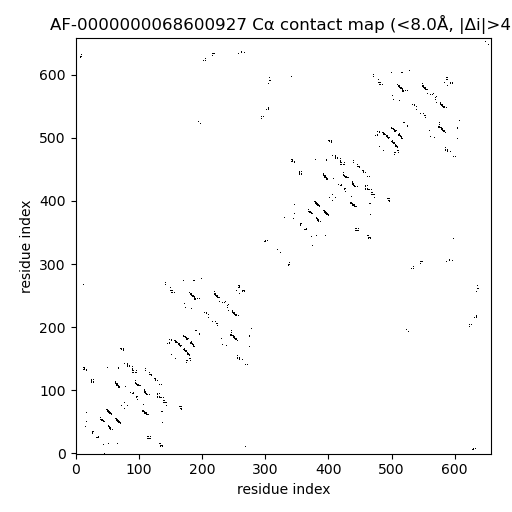ATOM 1817 C C . LEU A 1 240 ? 1.026 9.109 27.422 1 88.19 240 LEU A C 1
ATOM 1819 O O . LEU A 1 240 ? 1.296 8.562 26.359 1 88.19 240 LEU A O 1
ATOM 1823 N N . ASN A 1 241 ? 0.135 8.656 28.25 1 88.44 241 ASN A N 1
ATOM 1824 C CA . ASN A 1 241 ? -0.632 7.438 28.031 1 88.44 241 ASN A CA 1
ATOM 1825 C C . ASN A 1 241 ? 0.175 6.398 27.25 1 88.44 241 ASN A C 1
ATOM 1827 O O . ASN A 1 241 ? -0.243 5.953 26.188 1 88.44 241 ASN A O 1
ATOM 1831 N N . VAL A 1 242 ? 1.241 5.938 27.828 1 83.88 242 VAL A N 1
ATOM 1832 C CA . VAL A 1 242 ? 2.221 5.062 27.188 1 83.88 242 VAL A CA 1
ATOM 1833 C C . VAL A 1 242 ? 1.529 3.805 26.672 1 83.88 242 VAL A C 1
ATOM 1835 O O . VAL A 1 242 ? 1.813 3.346 25.562 1 83.88 242 VAL A O 1
ATOM 1838 N N . ALA A 1 243 ? 0.575 3.311 27.344 1 86.69 243 ALA A N 1
ATOM 1839 C CA . ALA A 1 243 ? -0.105 2.066 27 1 86.69 243 ALA A CA 1
ATOM 1840 C C . ALA A 1 243 ? -0.882 2.209 25.688 1 86.69 243 ALA A C 1
ATOM 1842 O O . ALA A 1 243 ? -1.021 1.244 24.938 1 86.69 243 ALA A O 1
ATOM 1843 N N . ALA A 1 244 ? -1.318 3.373 25.391 1 89.5 244 ALA A N 1
ATOM 1844 C CA . ALA A 1 244 ? -2.146 3.59 24.203 1 89.5 244 ALA A CA 1
ATOM 1845 C C . ALA A 1 244 ? -1.295 4.004 23 1 89.5 244 ALA A C 1
ATOM 1847 O O . ALA A 1 244 ? -1.797 4.105 21.891 1 89.5 244 ALA A O 1
ATOM 1848 N N . THR A 1 245 ? -0.028 4.238 23.281 1 93.38 245 THR A N 1
ATOM 1849 C CA . THR A 1 245 ? 0.843 4.73 22.219 1 93.38 245 THR A CA 1
ATOM 1850 C C . THR A 1 245 ? 1.424 3.568 21.422 1 93.38 245 THR A C 1
ATOM 1852 O O . THR A 1 245 ? 2.604 3.24 21.547 1 93.38 245 THR A O 1
ATOM 1855 N N . ASN A 1 246 ? 0.667 3.051 20.469 1 91.94 246 ASN A N 1
ATOM 1856 C CA . ASN A 1 246 ? 1.003 1.85 19.719 1 91.94 246 ASN A CA 1
ATOM 1857 C C . ASN A 1 246 ? 1.817 2.184 18.469 1 91.94 246 ASN A C 1
ATOM 1859 O O . ASN A 1 246 ? 2.342 1.287 17.812 1 91.94 246 ASN A O 1
ATOM 1863 N N . GLY A 1 247 ? 2.02 3.416 18.125 1 93.25 247 GLY A N 1
ATOM 1864 C CA . GLY A 1 247 ? 2.787 3.822 16.953 1 93.25 247 GLY A CA 1
ATOM 1865 C C . GLY A 1 247 ? 4.184 4.301 17.297 1 93.25 247 GLY A C 1
ATOM 1866 O O . GLY A 1 247 ? 4.969 4.633 16.406 1 93.25 247 GLY A O 1
ATOM 1867 N N . GLY A 1 248 ? 4.473 4.41 18.547 1 95.44 248 GLY A N 1
ATOM 1868 C CA . GLY A 1 248 ? 5.781 4.875 18.984 1 95.44 248 GLY A CA 1
ATOM 1869 C C . GLY A 1 248 ? 5.863 6.383 19.125 1 95.44 248 GLY A C 1
ATOM 1870 O O . GLY A 1 248 ? 4.84 7.055 19.25 1 95.44 248 GLY A O 1
ATOM 1871 N N . TYR A 1 249 ? 7.152 6.891 19.25 1 96.56 249 TYR A N 1
ATOM 1872 C CA . TYR A 1 249 ? 7.41 8.305 19.484 1 96.56 249 TYR A CA 1
ATOM 1873 C C . TYR A 1 249 ? 8.328 8.883 18.406 1 96.56 249 TYR A C 1
ATOM 1875 O O . TYR A 1 249 ? 9.383 8.312 18.125 1 96.56 249 TYR A O 1
ATOM 1883 N N . VAL A 1 250 ? 7.883 9.961 17.891 1 96.25 250 VAL A N 1
ATOM 1884 C CA . VAL A 1 250 ? 8.703 10.672 16.906 1 96.25 250 VAL A CA 1
ATOM 1885 C C . VAL A 1 250 ? 9.227 11.969 17.516 1 96.25 250 VAL A C 1
ATOM 1887 O O . VAL A 1 250 ? 8.469 12.727 18.125 1 96.25 250 VAL A O 1
ATOM 1890 N N . SER A 1 251 ? 10.547 12.234 17.359 1 97 251 SER A N 1
ATOM 1891 C CA . SER A 1 251 ? 11.156 13.445 17.906 1 97 251 SER A CA 1
ATOM 1892 C C . SER A 1 251 ? 11.781 14.289 16.797 1 97 251 SER A C 1
ATOM 1894 O O . SER A 1 251 ? 12.469 13.758 15.922 1 97 251 SER A O 1
ATOM 1896 N N . PHE A 1 252 ? 11.508 15.523 16.859 1 96.38 252 PHE A N 1
ATOM 1897 C CA . PHE A 1 252 ? 12.18 16.5 16.016 1 96.38 252 PHE A CA 1
ATOM 1898 C C . PHE A 1 252 ? 13.102 17.391 16.859 1 96.38 252 PHE A C 1
ATOM 1900 O O . PHE A 1 252 ? 12.688 17.938 17.875 1 96.38 252 PHE A O 1
ATOM 1907 N N . VAL A 1 253 ? 14.305 17.484 16.438 1 96.44 253 VAL A N 1
ATOM 1908 C CA . VAL A 1 253 ? 15.242 18.391 17.109 1 96.44 253 VAL A CA 1
ATOM 1909 C C . VAL A 1 253 ? 15.469 19.625 16.234 1 96.44 253 VAL A C 1
ATOM 1911 O O . VAL A 1 253 ? 15.961 19.531 15.117 1 96.44 253 VAL A O 1
ATOM 1914 N N . LEU A 1 254 ? 15.109 20.766 16.781 1 96.69 254 LEU A N 1
ATOM 1915 C CA . LEU A 1 254 ? 15.195 22.016 16.047 1 96.69 254 LEU A CA 1
ATOM 1916 C C . LEU A 1 254 ? 16.281 22.922 16.625 1 96.69 254 LEU A C 1
ATOM 1918 O O . LEU A 1 254 ? 16.406 23.031 17.844 1 96.69 254 LEU A O 1
ATOM 1922 N N . PHE A 1 255 ? 17.062 23.5 15.773 1 95.75 255 PHE A N 1
ATOM 1923 C CA . PHE A 1 255 ? 18.109 24.453 16.125 1 95.75 255 PHE A CA 1
ATOM 1924 C C . PHE A 1 255 ? 17.766 25.844 15.625 1 95.75 255 PHE A C 1
ATOM 1926 O O . PHE A 1 255 ? 16.781 26.031 14.906 1 95.75 255 PHE A O 1
ATOM 1933 N N . LYS A 1 256 ? 18.547 26.797 16.016 1 94.88 256 LYS A N 1
ATOM 1934 C CA . LYS A 1 256 ? 18.344 28.188 15.609 1 94.88 256 LYS A CA 1
ATOM 1935 C C . LYS A 1 256 ? 18.266 28.312 14.094 1 94.88 256 LYS A C 1
ATOM 1937 O O . LYS A 1 256 ? 17.469 29.094 13.57 1 94.88 256 LYS A O 1
ATOM 1942 N N . ARG A 1 257 ? 18.984 27.547 13.367 1 91.25 257 ARG A N 1
ATOM 1943 C CA . ARG A 1 257 ? 19.016 27.609 11.914 1 91.25 257 ARG A CA 1
ATOM 1944 C C . ARG A 1 257 ? 17.656 27.25 11.312 1 91.25 257 ARG A C 1
ATOM 1946 O O . ARG A 1 257 ? 17.328 27.688 10.203 1 91.25 257 ARG A O 1
ATOM 1953 N N . HIS A 1 258 ? 16.859 26.484 12.031 1 93.38 258 HIS A N 1
ATOM 1954 C CA . HIS A 1 258 ? 15.578 26.016 11.516 1 93.38 258 HIS A CA 1
ATOM 1955 C C . HIS A 1 258 ? 14.5 27.094 11.672 1 93.38 258 HIS A C 1
ATOM 1957 O O . HIS A 1 258 ? 13.391 26.938 11.156 1 93.38 258 HIS A O 1
ATOM 1963 N N . VAL A 1 259 ? 14.797 28.109 12.414 1 93.69 259 VAL A N 1
ATOM 1964 C CA . VAL A 1 259 ? 13.789 29.125 12.664 1 93.69 259 VAL A CA 1
ATOM 1965 C C . VAL A 1 259 ? 14.336 30.5 12.281 1 93.69 259 VAL A C 1
ATOM 1967 O O . VAL A 1 259 ? 13.727 31.531 12.578 1 93.69 259 VAL A O 1
ATOM 1970 N N . ALA A 1 260 ? 15.461 30.547 11.719 1 85.19 260 ALA A N 1
ATOM 1971 C CA . ALA A 1 260 ? 16.109 31.797 11.344 1 85.19 260 ALA A CA 1
ATOM 1972 C C . ALA A 1 260 ? 15.391 32.469 10.172 1 85.19 260 ALA A C 1
ATOM 1974 O O . ALA A 1 260 ? 14.703 31.781 9.398 1 85.19 260 ALA A O 1
ATOM 1975 N N . GLU A 1 261 ? 15.625 33.781 10.148 1 76.81 261 GLU A N 1
ATOM 1976 C CA . GLU A 1 261 ? 15.148 34.594 9.047 1 76.81 261 GLU A CA 1
ATOM 1977 C C . GLU A 1 261 ? 13.648 34.438 8.844 1 76.81 261 GLU A C 1
ATOM 1979 O O . GLU A 1 261 ? 12.867 34.625 9.789 1 76.81 261 GLU A O 1
ATOM 1984 N N . ASP A 1 262 ? 13.172 33.969 7.672 1 82.31 262 ASP A N 1
ATOM 1985 C CA . ASP A 1 262 ? 11.773 33.875 7.27 1 82.31 262 ASP A CA 1
ATOM 1986 C C . ASP A 1 262 ? 11.281 32.438 7.293 1 82.31 262 ASP A C 1
ATOM 1988 O O . ASP A 1 262 ? 10.328 32.094 6.598 1 82.31 262 ASP A O 1
ATOM 1992 N N . ARG A 1 263 ? 11.914 31.609 8.344 1 88.75 263 ARG A N 1
ATOM 1993 C CA . ARG A 1 263 ? 11.562 30.188 8.32 1 88.75 263 ARG A CA 1
ATOM 1994 C C . ARG A 1 263 ? 10.625 29.844 9.477 1 88.75 263 ARG A C 1
ATOM 1996 O O . ARG A 1 263 ? 10.055 28.75 9.516 1 88.75 263 ARG A O 1
ATOM 2003 N N . LEU A 1 264 ? 10.461 30.734 10.336 1 92.75 264 LEU A N 1
ATOM 2004 C CA . LEU A 1 264 ? 9.75 30.438 11.578 1 92.75 264 LEU A CA 1
ATOM 2005 C C . LEU A 1 264 ? 8.352 29.922 11.289 1 92.75 264 LEU A C 1
ATOM 2007 O O . LEU A 1 264 ? 7.992 28.828 11.734 1 92.75 264 LEU A O 1
ATOM 2011 N N . GLU A 1 265 ? 7.645 30.609 10.461 1 90.75 265 GLU A N 1
ATOM 2012 C CA . GLU A 1 265 ? 6.246 30.25 10.25 1 90.75 265 GLU A CA 1
ATOM 2013 C C . GLU A 1 265 ? 6.129 28.938 9.484 1 90.75 265 GLU A C 1
ATOM 2015 O O . GLU A 1 265 ? 5.227 28.141 9.758 1 90.75 265 GLU A O 1
ATOM 2020 N N . SER A 1 266 ? 7.012 28.766 8.594 1 88.62 266 SER A N 1
ATOM 2021 C CA . SER A 1 266 ? 7.008 27.516 7.848 1 88.62 266 SER A CA 1
ATOM 2022 C C . SER A 1 266 ? 7.336 26.328 8.758 1 88.62 266 SER A C 1
ATOM 2024 O O . SER A 1 266 ? 6.684 25.281 8.688 1 88.62 266 SER A O 1
ATOM 2026 N N . THR A 1 267 ? 8.305 26.469 9.586 1 92.75 267 THR A N 1
ATOM 2027 C CA . THR A 1 267 ? 8.688 25.406 10.508 1 92.75 267 THR A CA 1
ATOM 2028 C C . THR A 1 267 ? 7.551 25.109 11.484 1 92.75 267 THR A C 1
ATOM 2030 O O . THR A 1 267 ? 7.207 23.938 11.703 1 92.75 267 THR A O 1
ATOM 2033 N N . VAL A 1 268 ? 6.984 26.156 12 1 93.56 268 VAL A N 1
ATOM 2034 C CA . VAL A 1 268 ? 5.871 25.984 12.93 1 93.56 268 VAL A CA 1
ATOM 2035 C C . VAL A 1 268 ? 4.758 25.172 12.258 1 93.56 268 VAL A C 1
ATOM 2037 O O . VAL A 1 268 ? 4.281 24.188 12.82 1 93.56 268 VAL A O 1
ATOM 2040 N N . TRP A 1 269 ? 4.457 25.547 11.117 1 91.19 269 TRP A N 1
ATOM 2041 C CA . TRP A 1 269 ? 3.33 24.922 10.438 1 91.19 269 TRP A CA 1
ATOM 2042 C C . TRP A 1 269 ? 3.637 23.469 10.094 1 91.19 269 TRP A C 1
ATOM 2044 O O . TRP A 1 269 ? 2.797 22.578 10.281 1 91.19 269 TRP A O 1
ATOM 2054 N N . ASN A 1 270 ? 4.801 23.203 9.609 1 90.25 270 ASN A N 1
ATOM 2055 C CA . ASN A 1 270 ? 5.164 21.844 9.219 1 90.25 270 ASN A CA 1
ATOM 2056 C C . ASN A 1 270 ? 5.203 20.906 10.414 1 90.25 270 ASN A C 1
ATOM 2058 O O . ASN A 1 270 ? 4.719 19.781 10.336 1 90.25 270 ASN A O 1
ATOM 2062 N N . ILE A 1 271 ? 5.684 21.375 11.469 1 92.88 271 ILE A N 1
ATOM 2063 C CA . ILE A 1 271 ? 5.738 20.562 12.672 1 92.88 271 ILE A CA 1
ATOM 2064 C C . ILE A 1 271 ? 4.328 20.344 13.211 1 92.88 271 ILE A C 1
ATOM 2066 O O . ILE A 1 271 ? 3.963 19.219 13.586 1 92.88 271 ILE A O 1
ATOM 2070 N N . LEU A 1 272 ? 3.586 21.375 13.156 1 90.06 272 LEU A N 1
ATOM 2071 C CA . LEU A 1 272 ? 2.227 21.328 13.68 1 90.06 272 LEU A CA 1
ATOM 2072 C C . LEU A 1 272 ? 1.379 20.328 12.898 1 90.06 272 LEU A C 1
ATOM 2074 O O . LEU A 1 272 ? 0.498 19.672 13.469 1 90.06 272 LEU A O 1
ATOM 2078 N N . THR A 1 273 ? 1.604 20.219 11.664 1 88.12 273 THR A N 1
ATOM 2079 C CA . THR A 1 273 ? 0.746 19.406 10.797 1 88.12 273 THR A CA 1
ATOM 2080 C C . THR A 1 273 ? 1.338 18.016 10.586 1 88.12 273 THR A C 1
ATOM 2082 O O . THR A 1 273 ? 0.834 17.25 9.773 1 88.12 273 THR A O 1
ATOM 2085 N N . PHE A 1 274 ? 2.34 17.656 11.336 1 91 274 PHE A N 1
ATOM 2086 C CA . PHE A 1 274 ? 3.027 16.391 11.148 1 91 274 PHE A CA 1
ATOM 2087 C C . PHE A 1 274 ? 2.066 15.219 11.344 1 91 274 PHE A C 1
ATOM 2089 O O . PHE A 1 274 ? 2.002 14.32 10.508 1 91 274 PHE A O 1
ATOM 2096 N N . HIS A 1 275 ? 1.381 15.312 12.422 1 88.31 275 HIS A N 1
ATOM 2097 C CA . HIS A 1 275 ? 0.447 14.234 12.719 1 88.31 275 HIS A CA 1
ATOM 2098 C C . HIS A 1 275 ? -0.579 14.07 11.602 1 88.31 275 HIS A C 1
ATOM 2100 O O . HIS A 1 275 ? -0.865 12.953 11.172 1 88.31 275 HIS A O 1
ATOM 2106 N N . ALA A 1 276 ? -1.123 15.203 11.18 1 84.38 276 ALA A N 1
ATOM 2107 C CA . ALA A 1 276 ? -2.104 15.164 10.094 1 84.38 276 ALA A CA 1
ATOM 2108 C C . ALA A 1 276 ? -1.483 14.625 8.812 1 84.38 276 ALA A C 1
ATOM 2110 O O . ALA A 1 276 ? -2.135 13.898 8.055 1 84.38 276 ALA A O 1
ATOM 2111 N N . PHE A 1 277 ? -0.293 14.961 8.625 1 86.12 277 PHE A N 1
ATOM 2112 C CA . PHE A 1 277 ? 0.444 14.5 7.461 1 86.12 277 PHE A CA 1
ATOM 2113 C C . PHE A 1 277 ? 0.565 12.977 7.465 1 86.12 277 PHE A C 1
ATOM 2115 O O . PHE A 1 277 ? 0.246 12.32 6.473 1 86.12 277 PHE A O 1
ATOM 2122 N N . VAL A 1 278 ? 0.962 12.469 8.531 1 88.19 278 VAL A N 1
ATOM 2123 C CA . VAL A 1 278 ? 1.15 11.031 8.664 1 88.19 278 VAL A CA 1
ATOM 2124 C C . VAL A 1 278 ? -0.192 10.312 8.516 1 88.19 278 VAL A C 1
ATOM 2126 O O . VAL A 1 278 ? -0.318 9.375 7.727 1 88.19 278 VAL A O 1
ATOM 2129 N N . SER A 1 279 ? -1.173 10.789 9.211 1 85.12 279 SER A N 1
ATOM 2130 C CA . SER A 1 279 ? -2.496 10.172 9.188 1 85.12 279 SER A CA 1
ATOM 2131 C C . SER A 1 279 ? -3.08 10.172 7.777 1 85.12 279 SER A C 1
ATOM 2133 O O . SER A 1 279 ? -3.668 9.18 7.348 1 85.12 279 SER A O 1
ATOM 2135 N N . PHE A 1 280 ? -2.881 11.234 7.172 1 82.75 280 PHE A N 1
ATOM 2136 C CA . PHE A 1 280 ? -3.404 11.375 5.816 1 82.75 280 PHE A CA 1
ATOM 2137 C C . PHE A 1 280 ? -2.744 10.375 4.875 1 82.75 280 PHE A C 1
ATOM 2139 O O . PHE A 1 280 ? -3.426 9.711 4.094 1 82.75 280 PHE A O 1
ATOM 2146 N N . HIS A 1 281 ? -1.496 10.273 4.898 1 83.69 281 HIS A N 1
ATOM 2147 C CA . HIS A 1 281 ? -0.775 9.422 3.957 1 83.69 281 HIS A CA 1
ATOM 2148 C C . HIS A 1 281 ? -0.998 7.941 4.27 1 83.69 281 HIS A C 1
ATOM 2150 O O . HIS A 1 281 ? -1.035 7.109 3.361 1 83.69 281 HIS A O 1
ATOM 2156 N N . ILE A 1 282 ? -1.17 7.637 5.52 1 84.38 282 ILE A N 1
ATOM 2157 C CA . ILE A 1 282 ? -1.53 6.27 5.875 1 84.38 282 ILE A CA 1
ATOM 2158 C C . ILE A 1 282 ? -2.9 5.926 5.293 1 84.38 282 ILE A C 1
ATOM 2160 O O . ILE A 1 282 ? -3.064 4.891 4.645 1 84.38 282 ILE A O 1
ATOM 2164 N N . LYS A 1 283 ? -3.865 6.754 5.508 1 83.5 283 LYS A N 1
ATOM 2165 C CA . LYS A 1 283 ? -5.223 6.543 5.012 1 83.5 283 LYS A CA 1
ATOM 2166 C C . LYS A 1 283 ? -5.238 6.414 3.492 1 83.5 283 LYS A C 1
ATOM 2168 O O . LYS A 1 283 ? -5.871 5.508 2.945 1 83.5 283 LYS A O 1
ATOM 2173 N N . TYR A 1 284 ? -4.543 7.305 2.893 1 80.75 284 TYR A N 1
ATOM 2174 C CA . TYR A 1 284 ? -4.512 7.312 1.435 1 80.75 284 TYR A CA 1
ATOM 2175 C C . TYR A 1 284 ? -3.814 6.07 0.897 1 80.75 284 TYR A C 1
ATOM 2177 O O . TYR A 1 284 ? -4.254 5.484 -0.094 1 80.75 284 TYR A O 1
ATOM 2185 N N . SER A 1 285 ? -2.691 5.688 1.458 1 80.19 285 SER A N 1
ATOM 2186 C CA . SER A 1 285 ? -1.968 4.496 1.026 1 80.19 285 SER A CA 1
ATOM 2187 C C . SER A 1 285 ? -2.83 3.246 1.168 1 80.19 285 SER A C 1
ATOM 2189 O O . SER A 1 285 ? -2.826 2.381 0.29 1 80.19 285 SER A O 1
ATOM 2191 N N . LYS A 1 286 ? -3.543 3.215 2.164 1 80.75 286 LYS A N 1
ATOM 2192 C CA . LYS A 1 286 ? -4.461 2.098 2.369 1 80.75 286 LYS A CA 1
ATOM 2193 C C . LYS A 1 286 ? -5.535 2.062 1.285 1 80.75 286 LYS A C 1
ATOM 2195 O O . LYS A 1 286 ? -5.832 1.002 0.732 1 80.75 286 LYS A O 1
ATOM 2200 N N . ALA A 1 287 ? -6.105 3.195 1.057 1 83.62 287 ALA A N 1
ATOM 2201 C CA . ALA A 1 287 ? -7.137 3.268 0.022 1 83.62 287 ALA A CA 1
ATOM 2202 C C . ALA A 1 287 ? -6.582 2.836 -1.333 1 83.62 287 ALA A C 1
ATOM 2204 O O . ALA A 1 287 ? -7.234 2.086 -2.064 1 83.62 287 ALA A O 1
ATOM 2205 N N . TYR A 1 288 ? -5.48 3.301 -1.647 1 77.88 288 TYR A N 1
ATOM 2206 C CA . TYR A 1 288 ? -4.824 2.941 -2.9 1 77.88 288 TYR A CA 1
ATOM 2207 C C . TYR A 1 288 ? -4.57 1.441 -2.975 1 77.88 288 TYR A C 1
ATOM 2209 O O . TYR A 1 288 ? -4.875 0.802 -3.984 1 77.88 288 TYR A O 1
ATOM 2217 N N . TRP A 1 289 ? -4.023 0.994 -1.93 1 80.5 289 TRP A N 1
ATOM 2218 C CA . TRP A 1 289 ? -3.736 -0.435 -1.844 1 80.5 289 TRP A CA 1
ATOM 2219 C C . TRP A 1 289 ? -5.012 -1.256 -2.018 1 80.5 289 TRP A C 1
ATOM 2221 O O . TRP A 1 289 ? -5.023 -2.24 -2.762 1 80.5 289 TRP A O 1
ATOM 2231 N N . HIS A 1 290 ? -6.066 -0.918 -1.363 1 81.31 290 HIS A N 1
ATOM 2232 C CA . HIS A 1 290 ? -7.34 -1.621 -1.472 1 81.31 290 HIS A CA 1
ATOM 2233 C C . HIS A 1 290 ? -7.855 -1.61 -2.908 1 81.31 290 HIS A C 1
ATOM 2235 O O . HIS A 1 290 ? -8.297 -2.641 -3.418 1 81.31 290 HIS A O 1
ATOM 2241 N N . SER A 1 291 ? -7.711 -0.499 -3.477 1 84.56 291 SER A N 1
ATOM 2242 C CA . SER A 1 291 ? -8.148 -0.375 -4.863 1 84.56 291 SER A CA 1
ATOM 2243 C C . SER A 1 291 ? -7.316 -1.255 -5.789 1 84.56 291 SER A C 1
ATOM 2245 O O . SER A 1 291 ? -7.863 -1.955 -6.645 1 84.56 291 SER A O 1
ATOM 2247 N N . ARG A 1 292 ? -6.059 -1.264 -5.59 1 81.88 292 ARG A N 1
ATOM 2248 C CA . ARG A 1 292 ? -5.145 -2.062 -6.398 1 81.88 292 ARG A CA 1
ATOM 2249 C C . ARG A 1 292 ? -5.418 -3.553 -6.227 1 81.88 292 ARG A C 1
ATOM 2251 O O . ARG A 1 292 ? -5.461 -4.301 -7.203 1 81.88 292 ARG A O 1
ATOM 2258 N N . MET A 1 293 ? -5.52 -3.965 -4.988 1 81.69 293 MET A N 1
ATOM 2259 C CA . MET A 1 293 ? -5.777 -5.371 -4.699 1 81.69 293 MET A CA 1
ATOM 2260 C C . MET A 1 293 ? -7.102 -5.82 -5.312 1 81.69 293 MET A C 1
ATOM 2262 O O . MET A 1 293 ? -7.191 -6.914 -5.875 1 81.69 293 MET A O 1
ATOM 2266 N N . ARG A 1 294 ? -8.086 -4.961 -5.188 1 82.31 294 ARG A N 1
ATOM 2267 C CA . ARG A 1 294 ? -9.383 -5.277 -5.785 1 82.31 294 ARG A CA 1
ATOM 2268 C C . ARG A 1 294 ? -9.258 -5.473 -7.293 1 82.31 294 ARG A C 1
ATOM 2270 O O . ARG A 1 294 ? -9.805 -6.426 -7.848 1 82.31 294 ARG A O 1
ATOM 2277 N N . ASN A 1 295 ? -8.555 -4.598 -7.902 1 84.25 295 ASN A N 1
ATOM 2278 C CA . ASN A 1 295 ? -8.344 -4.699 -9.344 1 84.25 295 ASN A CA 1
ATOM 2279 C C . ASN A 1 295 ? -7.617 -5.988 -9.711 1 84.25 295 ASN A C 1
ATOM 2281 O O . ASN A 1 295 ? -7.934 -6.621 -10.719 1 84.25 295 ASN A O 1
ATOM 2285 N N . LYS A 1 296 ? -6.695 -6.355 -8.938 1 83.94 296 LYS A N 1
ATOM 2286 C CA . LYS A 1 296 ? -5.941 -7.578 -9.203 1 83.94 296 LYS A CA 1
ATOM 2287 C C . LYS A 1 296 ? -6.816 -8.812 -9.023 1 83.94 296 LYS A C 1
ATOM 2289 O O . LYS A 1 296 ? -6.723 -9.766 -9.797 1 83.94 296 LYS A O 1
ATOM 2294 N N . VAL A 1 297 ? -7.637 -8.75 -7.969 1 84.81 297 VAL A N 1
ATOM 2295 C CA . VAL A 1 297 ? -8.57 -9.844 -7.73 1 84.81 297 VAL A CA 1
ATOM 2296 C C . VAL A 1 297 ? -9.531 -9.977 -8.906 1 84.81 297 VAL A C 1
ATOM 2298 O O . VAL A 1 297 ? -9.742 -11.078 -9.43 1 84.81 297 VAL A O 1
ATOM 2301 N N . GLU A 1 298 ? -10.008 -8.867 -9.344 1 84.81 298 GLU A N 1
ATOM 2302 C CA . GLU A 1 298 ? -10.914 -8.859 -10.484 1 84.81 298 GLU A CA 1
ATOM 2303 C C . GLU A 1 298 ? -10.234 -9.43 -11.727 1 84.81 298 GLU A C 1
ATOM 2305 O O . GLU A 1 298 ? -10.828 -10.227 -12.461 1 84.81 298 GLU A O 1
ATOM 2310 N N . SER A 1 299 ? -9.055 -8.984 -11.953 1 83.44 299 SER A N 1
ATOM 2311 C CA . SER A 1 299 ? -8.297 -9.469 -13.102 1 83.44 299 SER A CA 1
ATOM 2312 C C . SER A 1 299 ? -8.086 -10.977 -13.023 1 83.44 299 SER A C 1
ATOM 2314 O O . SER A 1 299 ? -8.25 -11.68 -14.023 1 83.44 299 SER A O 1
ATOM 2316 N N . TRP A 1 300 ? -7.738 -11.438 -11.891 1 84.88 300 TRP A N 1
ATOM 2317 C CA . TRP A 1 300 ? -7.488 -12.867 -11.695 1 84.88 300 TRP A CA 1
ATOM 2318 C C . TRP A 1 300 ? -8.766 -13.672 -11.906 1 84.88 300 TRP A C 1
ATOM 2320 O O . TRP A 1 300 ? -8.758 -14.695 -12.594 1 84.88 300 TRP A O 1
ATOM 2330 N N . LEU A 1 301 ? -9.844 -13.242 -11.375 1 83.94 301 LEU A N 1
ATOM 2331 C CA . LEU A 1 301 ? -11.117 -13.938 -11.492 1 83.94 301 LEU A CA 1
ATOM 2332 C C . LEU A 1 301 ? -11.609 -13.922 -12.938 1 83.94 301 LEU A C 1
ATOM 2334 O O . LEU A 1 301 ? -12.234 -14.883 -13.391 1 83.94 301 LEU A O 1
ATOM 2338 N N . SER A 1 302 ? -11.273 -12.797 -13.562 1 83.38 302 SER A N 1
ATOM 2339 C CA . SER A 1 302 ? -11.641 -12.703 -14.977 1 83.38 302 SER A CA 1
ATOM 2340 C C . SER A 1 302 ? -10.898 -13.734 -15.812 1 83.38 302 SER A C 1
ATOM 2342 O O . SER A 1 302 ? -11.453 -14.281 -16.766 1 83.38 302 SER A O 1
ATOM 2344 N N . ILE A 1 303 ? -9.711 -13.977 -15.469 1 79.81 303 ILE A N 1
ATOM 2345 C CA . ILE A 1 303 ? -8.938 -15.016 -16.141 1 79.81 303 ILE A CA 1
ATOM 2346 C C . ILE A 1 303 ? -9.57 -16.375 -15.891 1 79.81 303 ILE A C 1
ATOM 2348 O O . ILE A 1 303 ? -9.695 -17.188 -16.812 1 79.81 303 ILE A O 1
ATOM 2352 N N . LEU A 1 304 ? -9.977 -16.625 -14.688 1 79 304 LEU A N 1
ATOM 2353 C CA . LEU A 1 304 ? -10.609 -17.891 -14.352 1 79 304 LEU A CA 1
ATOM 2354 C C . LEU A 1 304 ? -11.945 -18.047 -15.062 1 79 304 LEU A C 1
ATOM 2356 O O . LEU A 1 304 ? -12.336 -19.156 -15.422 1 79 304 LEU A O 1
ATOM 2360 N N . LYS A 1 305 ? -12.547 -16.859 -15.258 1 76.19 305 LYS A N 1
ATOM 2361 C CA . LYS A 1 305 ? -13.82 -16.844 -15.969 1 76.19 305 LYS A CA 1
ATOM 2362 C C . LYS A 1 305 ? -13.625 -17.156 -17.453 1 76.19 305 LYS A C 1
ATOM 2364 O O . LYS A 1 305 ? -14.422 -17.875 -18.062 1 76.19 305 LYS A O 1
ATOM 2369 N N . ARG A 1 306 ? -12.633 -16.344 -18.141 1 63.84 306 ARG A N 1
ATOM 2370 C CA . ARG A 1 306 ? -12.383 -16.438 -19.578 1 63.84 306 ARG A CA 1
ATOM 2371 C C . ARG A 1 306 ? -11.688 -17.75 -19.922 1 63.84 306 ARG A C 1
ATOM 2373 O O . ARG A 1 306 ? -11.539 -18.109 -21.094 1 63.84 306 ARG A O 1
ATOM 2380 N N . ALA A 1 307 ? -11.016 -18.312 -18.969 1 57.44 307 ALA A N 1
ATOM 2381 C CA . ALA A 1 307 ? -10.367 -19.562 -19.359 1 57.44 307 ALA A CA 1
ATOM 2382 C C . ALA A 1 307 ? -11.188 -20.281 -20.422 1 57.44 307 ALA A C 1
ATOM 2384 O O . ALA A 1 307 ? -10.992 -21.484 -20.672 1 57.44 307 ALA A O 1
ATOM 2385 N N . LYS A 1 308 ? -12.125 -19.656 -21.156 1 46.97 308 LYS A N 1
ATOM 2386 C CA . LYS A 1 308 ? -12.625 -20.141 -22.438 1 46.97 308 LYS A CA 1
ATOM 2387 C C . LYS A 1 308 ? -11.516 -20.203 -23.469 1 46.97 308 LYS A C 1
ATOM 2389 O O . LYS A 1 308 ? -10.414 -19.703 -23.234 1 46.97 308 LYS A O 1
ATOM 2394 N N . LYS A 1 309 ? -11.992 -20.094 -25.109 1 44.34 309 LYS A N 1
ATOM 2395 C CA . LYS A 1 309 ? -11.359 -20.359 -26.391 1 44.34 309 LYS A CA 1
ATOM 2396 C C . LYS A 1 309 ? -10.242 -19.375 -26.688 1 44.34 309 LY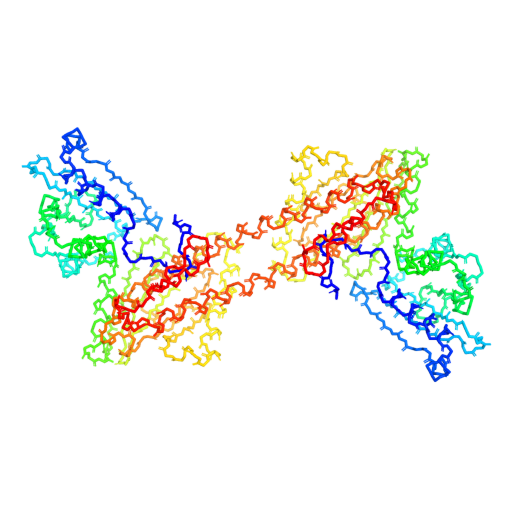S A C 1
ATOM 2398 O O . LYS A 1 309 ? -10.5 -18.203 -27 1 44.34 309 LYS A O 1
ATOM 2403 N N . SER A 1 310 ? -9.32 -19.203 -25.984 1 38.81 310 SER A N 1
ATOM 2404 C CA . SER A 1 310 ? -8.312 -18.406 -26.703 1 38.81 310 SER A CA 1
ATOM 2405 C C . SER A 1 310 ? -8.273 -18.766 -28.172 1 38.81 310 SER A C 1
ATOM 2407 O O . SER A 1 310 ? -7.922 -19.891 -28.531 1 38.81 310 SER A O 1
ATOM 2409 N N . ASP A 1 311 ? -9.141 -18.375 -29.016 1 34.59 311 ASP A N 1
ATOM 2410 C CA . ASP A 1 311 ? -8.812 -18.453 -30.438 1 34.59 311 ASP A CA 1
ATOM 2411 C C . ASP A 1 311 ? -7.414 -17.906 -30.703 1 34.59 311 ASP A C 1
ATOM 2413 O O . ASP A 1 311 ? -7.098 -16.766 -30.344 1 34.59 311 ASP A O 1
ATOM 2417 N N . PRO A 1 312 ? -6.398 -18.734 -30.844 1 37.53 312 PRO A N 1
ATOM 2418 C CA . PRO A 1 312 ? -5.07 -18.297 -31.281 1 37.53 312 PRO A CA 1
ATOM 2419 C C . PRO A 1 312 ? -5.125 -17.125 -32.25 1 37.53 312 PRO A C 1
ATOM 2421 O O . PRO A 1 312 ? -4.109 -16.469 -32.5 1 37.53 312 PRO A O 1
ATOM 2424 N N . ASN A 1 313 ? -6.086 -17 -33.156 1 34.06 313 ASN A N 1
ATOM 2425 C CA . ASN A 1 313 ? -6.188 -16.094 -34.281 1 34.06 313 ASN A CA 1
ATOM 2426 C C . ASN A 1 313 ? -6.672 -14.711 -33.875 1 34.06 313 ASN A C 1
ATOM 2428 O O . ASN A 1 313 ? -6.961 -13.859 -34.719 1 34.06 313 ASN A O 1
ATOM 2432 N N . GLY A 1 314 ? -7.164 -14.492 -32.719 1 36.16 314 GLY A N 1
ATOM 2433 C CA . GLY A 1 314 ? -7.609 -13.117 -32.594 1 36.16 314 GLY A CA 1
ATOM 2434 C C . GLY A 1 314 ? -6.473 -12.133 -32.375 1 36.16 314 GLY A C 1
ATOM 2435 O O . GLY A 1 314 ? -5.371 -12.531 -31.984 1 36.16 314 GLY A O 1
ATOM 2436 N N . PRO A 1 315 ? -6.465 -10.859 -33.031 1 32.88 315 PRO A N 1
ATOM 2437 C CA . PRO A 1 315 ? -5.355 -9.906 -33.094 1 32.88 315 PRO A CA 1
ATOM 2438 C C . PRO A 1 315 ? -4.766 -9.594 -31.703 1 32.88 315 PRO A C 1
ATOM 2440 O O . PRO A 1 315 ? -5.496 -9.227 -30.781 1 32.88 315 PRO A O 1
ATOM 2443 N N . LYS A 1 316 ? -3.807 -10.43 -31.297 1 36.06 316 LYS A N 1
ATOM 2444 C CA . LYS A 1 316 ? -2.979 -9.984 -30.188 1 36.06 316 LYS A CA 1
ATOM 2445 C C . LYS A 1 316 ? -2.631 -8.508 -30.312 1 36.06 316 LYS A C 1
ATOM 2447 O O . LYS A 1 316 ? -2.029 -8.086 -31.297 1 36.06 316 LYS A O 1
ATOM 2452 N N . LYS A 1 317 ? -3.447 -7.664 -29.875 1 35.16 317 LYS A N 1
ATOM 2453 C CA . LYS A 1 317 ? -2.906 -6.309 -29.797 1 35.16 317 LYS A CA 1
ATOM 2454 C C . LYS A 1 317 ? -1.566 -6.297 -29.062 1 35.16 317 LYS A C 1
ATOM 2456 O O . LYS A 1 317 ? -1.492 -6.656 -27.891 1 35.16 317 LYS A O 1
ATOM 2461 N N . MET A 1 318 ? -0.516 -6.574 -29.906 1 29.95 318 MET A N 1
ATOM 2462 C CA . MET A 1 318 ? 0.849 -6.352 -29.438 1 29.95 318 MET A CA 1
ATOM 2463 C C . MET A 1 318 ? 1.064 -4.891 -29.062 1 29.95 318 MET A C 1
ATOM 2465 O O . MET A 1 318 ? 0.971 -4.008 -29.906 1 29.95 318 MET A O 1
ATOM 2469 N N . THR A 1 319 ? 0.522 -4.449 -28.062 1 30.91 319 THR A N 1
ATOM 2470 C CA . THR A 1 319 ? 0.944 -3.092 -27.734 1 30.91 319 THR A CA 1
ATOM 2471 C C . THR A 1 319 ? 2.461 -3.02 -27.578 1 30.91 319 THR A C 1
ATOM 2473 O O . THR A 1 319 ? 3.074 -3.912 -27 1 30.91 319 THR A O 1
ATOM 2476 N N . THR A 1 320 ? 3.135 -2.461 -28.656 1 31.08 320 THR A N 1
ATOM 2477 C CA . THR A 1 320 ? 4.574 -2.234 -28.703 1 31.08 320 THR A CA 1
ATOM 2478 C C . THR A 1 320 ? 5.102 -1.76 -27.359 1 31.08 320 THR A C 1
ATOM 2480 O O . THR A 1 320 ? 4.332 -1.278 -26.516 1 31.08 320 THR A O 1
ATOM 2483 N N . ALA A 1 321 ? 6.328 -2.16 -27.125 1 34.59 321 ALA A N 1
ATOM 2484 C CA . ALA A 1 321 ? 6.992 -1.602 -25.953 1 34.59 321 ALA A CA 1
ATOM 2485 C C . ALA A 1 321 ? 6.609 -0.138 -25.75 1 34.59 321 ALA A C 1
ATOM 2487 O O . ALA A 1 321 ? 6.508 0.332 -24.609 1 34.59 321 ALA A O 1
ATOM 2488 N N . SER A 1 322 ? 6.527 0.57 -26.828 1 30.11 322 SER A N 1
ATOM 2489 C CA . SER A 1 322 ? 6.32 2.012 -26.906 1 30.11 322 SER A CA 1
ATOM 2490 C C . SER A 1 322 ? 4.836 2.352 -27.016 1 30.11 322 SER A C 1
ATOM 2492 O O . SER A 1 322 ? 4.477 3.498 -27.281 1 30.11 322 SER A O 1
ATOM 2494 N N . GLY A 1 323 ? 3.84 1.601 -26.266 1 29.27 323 GLY A N 1
ATOM 2495 C CA . GLY A 1 323 ? 2.418 1.898 -26.188 1 29.27 323 GLY A CA 1
ATOM 2496 C C . GLY A 1 323 ? 1.788 2.145 -27.547 1 29.27 323 GLY A C 1
ATOM 2497 O O . GLY A 1 323 ? 0.635 2.57 -27.625 1 29.27 323 GLY A O 1
ATOM 2498 N N . ARG A 1 324 ? 2.484 2.432 -28.625 1 30.73 324 ARG A N 1
ATOM 2499 C CA . ARG A 1 324 ? 1.858 2.846 -29.875 1 30.73 324 ARG A CA 1
ATOM 2500 C C . ARG A 1 324 ? 1.383 1.636 -30.688 1 30.73 324 ARG A C 1
ATOM 2502 O O . ARG A 1 324 ? 2.094 0.634 -30.781 1 30.73 324 ARG A O 1
ATOM 2509 N N . THR A 1 325 ? 0.072 1.314 -30.656 1 28.25 325 THR A N 1
ATOM 2510 C CA . THR A 1 325 ? -0.642 0.33 -31.453 1 28.25 325 THR A CA 1
ATOM 2511 C C . THR A 1 325 ? -0.462 0.616 -32.938 1 28.25 325 THR A C 1
ATOM 2513 O O . THR A 1 325 ? -0.716 1.731 -33.406 1 28.25 325 THR A O 1
ATOM 2516 N N . PHE A 1 326 ? 0.659 0.089 -33.656 1 23.7 326 PHE A N 1
ATOM 2517 C CA . PHE A 1 326 ? 0.779 0.339 -35.062 1 23.7 326 PHE A CA 1
ATOM 2518 C C . PHE A 1 326 ? -0.238 -0.484 -35.844 1 23.7 326 PHE A C 1
ATOM 2520 O O . PHE A 1 326 ? -0.364 -1.691 -35.656 1 23.7 326 PHE A O 1
ATOM 2527 N N . VAL A 1 327 ? -1.387 -0.023 -36.156 1 30.03 327 VAL A N 1
ATOM 2528 C CA . VAL A 1 327 ? -2.355 -0.527 -37.125 1 30.03 327 VAL A CA 1
ATOM 2529 C C . VAL A 1 327 ? -1.694 -0.66 -38.469 1 30.03 327 VAL A C 1
ATOM 2531 O O . VAL A 1 327 ? -1.179 0.319 -39.031 1 30.03 327 VAL A O 1
ATOM 2534 N N . ARG A 1 328 ? -1.108 -1.775 -38.875 1 23.3 328 ARG A N 1
ATOM 2535 C CA . ARG A 1 328 ? -0.727 -1.912 -40.281 1 23.3 328 ARG A CA 1
ATOM 2536 C C . ARG A 1 328 ? -1.943 -1.798 -41.188 1 23.3 328 ARG A C 1
ATOM 2538 O O . ARG A 1 328 ? -2.938 -2.502 -41 1 23.3 328 ARG A O 1
ATOM 2545 N N . LYS A 1 329 ? -1.949 -0.684 -42.094 1 26.92 329 LYS A N 1
ATOM 2546 C CA . LYS A 1 329 ? -2.727 -0.574 -43.312 1 26.92 329 LYS A CA 1
ATOM 2547 C C . LYS A 1 329 ? -2.34 -1.665 -44.312 1 26.92 329 LYS A C 1
ATOM 2549 O O . LYS A 1 329 ? -1.156 -1.967 -44.469 1 26.92 329 LYS A O 1
ATOM 2554 N N . MET B 1 1 ? 11.531 -12.711 -11.859 1 27.44 1 MET B N 1
ATOM 2555 C CA . MET B 1 1 ? 10.141 -12.781 -12.312 1 27.44 1 MET B CA 1
ATOM 2556 C C . MET B 1 1 ? 9.828 -11.656 -13.289 1 27.44 1 MET B C 1
ATOM 2558 O O . MET B 1 1 ? 10.18 -10.5 -13.055 1 27.44 1 MET B O 1
ATOM 2562 N N . ASP B 1 2 ? 9.688 -11.906 -14.508 1 29.75 2 ASP B N 1
ATOM 2563 C CA . ASP B 1 2 ? 9.539 -11.07 -15.688 1 29.75 2 ASP B CA 1
ATOM 2564 C C . ASP B 1 2 ? 8.562 -9.922 -15.43 1 29.75 2 ASP B C 1
ATOM 2566 O O . ASP B 1 2 ? 7.504 -10.125 -14.828 1 29.75 2 ASP B O 1
ATOM 2570 N N . ARG B 1 3 ? 9.016 -8.766 -15.477 1 35.88 3 ARG B N 1
ATOM 2571 C CA . ARG B 1 3 ? 8.391 -7.449 -15.523 1 35.88 3 ARG B CA 1
ATOM 2572 C C . ARG B 1 3 ? 7.141 -7.469 -16.391 1 35.88 3 ARG B C 1
ATOM 2574 O O . ARG B 1 3 ? 6.375 -6.504 -16.406 1 35.88 3 ARG B O 1
ATOM 2581 N N . ASP B 1 4 ? 7.234 -8.25 -17.453 1 31.95 4 ASP B N 1
ATOM 2582 C CA . ASP B 1 4 ? 6.23 -8.273 -18.516 1 31.95 4 ASP B CA 1
ATOM 2583 C C . ASP B 1 4 ? 4.895 -8.805 -18 1 31.95 4 ASP B C 1
ATOM 2585 O O . ASP B 1 4 ? 3.977 -9.055 -18.781 1 31.95 4 ASP B O 1
ATOM 2589 N N . GLY B 1 5 ? 4.801 -9.469 -16.906 1 36.66 5 GLY B N 1
ATOM 2590 C CA . GLY B 1 5 ? 3.445 -9.961 -16.719 1 36.66 5 GLY B CA 1
ATOM 2591 C C . GLY B 1 5 ? 2.41 -8.859 -16.641 1 36.66 5 GLY B C 1
ATOM 2592 O O . GLY B 1 5 ? 2.092 -8.375 -15.547 1 36.66 5 GLY B O 1
ATOM 2593 N N . ALA B 1 6 ? 2.348 -8.102 -17.609 1 37.47 6 ALA B N 1
ATOM 2594 C CA . ALA B 1 6 ? 1.365 -7.043 -17.828 1 37.47 6 ALA B CA 1
ATOM 2595 C C . ALA B 1 6 ? 0.069 -7.332 -17.078 1 37.47 6 ALA B C 1
ATOM 2597 O O . ALA B 1 6 ? -0.477 -6.457 -16.406 1 37.47 6 ALA B O 1
ATOM 2598 N N . HIS B 1 7 ? -0.689 -8.383 -17.641 1 45.12 7 HIS B N 1
ATOM 2599 C CA . HIS B 1 7 ? -2.047 -8.586 -17.156 1 45.12 7 HIS B CA 1
ATOM 2600 C C . HIS B 1 7 ? -2.061 -9.5 -15.922 1 45.12 7 HIS B C 1
ATOM 2602 O O . HIS B 1 7 ? -3.125 -9.922 -15.469 1 45.12 7 HIS B O 1
ATOM 2608 N N . GLY B 1 8 ? -0.927 -9.609 -15.117 1 56.47 8 GLY B N 1
ATOM 2609 C CA . GLY B 1 8 ? -0.988 -10.273 -13.82 1 56.47 8 GLY B CA 1
ATOM 2610 C C . GLY B 1 8 ? -1.033 -11.789 -13.93 1 56.47 8 GLY B C 1
ATOM 2611 O O . GLY B 1 8 ? -1.236 -12.477 -12.93 1 56.47 8 GLY B O 1
ATOM 2612 N N . GLU B 1 9 ? -1 -12.383 -15.156 1 63.44 9 GLU B N 1
ATOM 2613 C CA . GLU B 1 9 ? -1.128 -13.836 -15.234 1 63.44 9 GLU B CA 1
ATOM 2614 C C . GLU B 1 9 ? 0.241 -14.508 -15.297 1 63.44 9 GLU B C 1
ATOM 2616 O O . GLU B 1 9 ? 1.145 -14.023 -15.984 1 63.44 9 GLU B O 1
ATOM 2621 N N . ILE B 1 10 ? 0.419 -15.516 -14.484 1 75.19 10 ILE B N 1
ATOM 2622 C CA . ILE B 1 10 ? 1.608 -16.359 -14.539 1 75.19 10 ILE B CA 1
ATOM 2623 C C . ILE B 1 10 ? 1.505 -17.328 -15.711 1 75.19 10 ILE B C 1
ATOM 2625 O O . ILE B 1 10 ? 0.519 -18.047 -15.844 1 75.19 10 ILE B O 1
ATOM 2629 N N . SER B 1 11 ? 2.467 -17.188 -16.594 1 82.56 11 SER B N 1
ATOM 2630 C CA . SER B 1 11 ? 2.451 -18.078 -17.766 1 82.56 11 SER B CA 1
ATOM 2631 C C . SER B 1 11 ? 2.604 -19.531 -17.359 1 82.56 11 SER B C 1
ATOM 2633 O O . SER B 1 11 ? 3.393 -19.859 -16.469 1 82.56 11 SER B O 1
ATOM 2635 N N . ARG B 1 12 ? 1.896 -20.406 -18.172 1 87.25 12 ARG B N 1
ATOM 2636 C CA . ARG B 1 12 ? 2.018 -21.844 -17.953 1 87.25 12 ARG B CA 1
ATOM 2637 C C . ARG B 1 12 ? 3.357 -22.359 -18.453 1 87.25 12 ARG B C 1
ATOM 2639 O O . ARG B 1 12 ? 3.902 -23.312 -17.906 1 87.25 12 ARG B O 1
ATOM 2646 N N . ALA B 1 13 ? 3.76 -21.656 -19.516 1 90.81 13 ALA B N 1
ATOM 2647 C CA . ALA B 1 13 ? 5.039 -22.047 -20.094 1 90.81 13 ALA B CA 1
ATOM 2648 C C . ALA B 1 13 ? 6.199 -21.359 -19.391 1 90.81 13 ALA B C 1
ATOM 2650 O O . ALA B 1 13 ? 6.148 -20.156 -19.125 1 90.81 13 ALA B O 1
ATOM 2651 N N . SER B 1 14 ? 7.188 -22.156 -19.062 1 92.38 14 SER B N 1
ATOM 2652 C CA . SER B 1 14 ? 8.383 -21.594 -18.438 1 92.38 14 SER B CA 1
ATOM 2653 C C . SER B 1 14 ? 9.156 -20.719 -19.406 1 92.38 14 SER B C 1
ATOM 2655 O O . SER B 1 14 ? 9.594 -21.188 -20.469 1 92.38 14 SER B O 1
ATOM 2657 N N . PRO B 1 15 ? 9.32 -19.5 -19.047 1 91.25 15 PRO B N 1
ATOM 2658 C CA . PRO B 1 15 ? 10.117 -18.641 -19.938 1 91.25 15 PRO B CA 1
ATOM 2659 C C . PRO B 1 15 ? 11.57 -19.109 -20.047 1 91.25 15 PRO B C 1
ATOM 2661 O O . PRO B 1 15 ? 12.18 -18.953 -21.109 1 91.25 15 PRO B O 1
ATOM 2664 N N . PHE B 1 16 ? 12.094 -19.594 -19 1 93.31 16 PHE B N 1
ATOM 2665 C CA . PHE B 1 16 ? 13.461 -20.109 -19.016 1 93.31 16 PHE B CA 1
ATOM 2666 C C . PHE B 1 16 ? 13.617 -21.219 -20.047 1 93.31 16 PHE B C 1
ATOM 2668 O O . PHE B 1 16 ? 14.508 -21.141 -20.906 1 93.31 16 PHE B O 1
ATOM 2675 N N . ILE B 1 17 ? 12.711 -22.203 -19.984 1 95.5 17 ILE B N 1
ATOM 2676 C CA . ILE B 1 17 ? 12.789 -23.328 -20.906 1 95.5 17 ILE B CA 1
ATOM 2677 C C . ILE B 1 17 ? 12.562 -22.844 -22.344 1 95.5 17 ILE B C 1
ATOM 2679 O O . ILE B 1 17 ? 13.297 -23.234 -23.25 1 95.5 17 ILE B O 1
ATOM 2683 N N . ARG B 1 18 ? 11.648 -22.062 -22.5 1 95.19 18 ARG B N 1
ATOM 2684 C CA . ARG B 1 18 ? 11.352 -21.516 -23.812 1 95.19 18 ARG B CA 1
ATOM 2685 C C . ARG B 1 18 ? 12.578 -20.812 -24.406 1 95.19 18 ARG B C 1
ATOM 2687 O O . ARG B 1 18 ? 12.969 -21.078 -25.531 1 95.19 18 ARG B O 1
ATOM 2694 N N . ASP B 1 19 ? 13.172 -19.984 -23.609 1 94.62 19 ASP B N 1
ATOM 2695 C CA . ASP B 1 19 ? 14.305 -19.188 -24.078 1 94.62 19 ASP B CA 1
ATOM 2696 C C . ASP B 1 19 ? 15.508 -20.078 -24.391 1 94.62 19 ASP B C 1
ATOM 2698 O O . ASP B 1 19 ? 16.203 -19.875 -25.391 1 94.62 19 ASP B O 1
ATOM 2702 N N . VAL B 1 20 ? 15.742 -21 -23.531 1 94.88 20 VAL B N 1
ATOM 2703 C CA . VAL B 1 20 ? 16.875 -21.891 -23.719 1 94.88 20 VAL B CA 1
ATOM 2704 C C . VAL B 1 20 ? 16.703 -22.688 -25.016 1 94.88 20 VAL B C 1
ATOM 2706 O O . VAL B 1 20 ? 17.641 -22.797 -25.812 1 94.88 20 VAL B O 1
ATOM 2709 N N . LEU B 1 21 ? 15.555 -23.234 -25.266 1 95 21 LEU B N 1
ATOM 2710 C CA . LEU B 1 21 ? 15.305 -24.062 -26.438 1 95 21 LEU B CA 1
ATOM 2711 C C . LEU B 1 21 ? 15.375 -23.219 -27.719 1 95 21 LEU B C 1
ATOM 2713 O O . LEU B 1 21 ? 15.914 -23.656 -28.734 1 95 21 LEU B O 1
ATOM 2717 N N . LEU B 1 22 ? 14.883 -22.031 -27.641 1 94.5 22 LEU B N 1
ATOM 2718 C CA . LEU B 1 22 ? 14.953 -21.141 -28.781 1 94.5 22 LEU B CA 1
ATOM 2719 C C . LEU B 1 22 ? 16.406 -20.812 -29.125 1 94.5 22 LEU B C 1
ATOM 2721 O O . LEU B 1 22 ? 16.766 -20.797 -30.297 1 94.5 22 LEU B O 1
ATOM 2725 N N . ALA B 1 23 ? 17.141 -20.547 -28.125 1 93.12 23 ALA B N 1
ATOM 2726 C CA . ALA B 1 23 ? 18.562 -20.25 -28.328 1 93.12 23 ALA B CA 1
ATOM 2727 C C . ALA B 1 23 ? 19.281 -21.438 -28.969 1 93.12 23 ALA B C 1
ATOM 2729 O O . ALA B 1 23 ? 20.125 -21.25 -29.859 1 93.12 23 ALA B O 1
ATOM 2730 N N . ARG B 1 24 ? 18.969 -22.609 -28.531 1 92.44 24 ARG B N 1
ATOM 2731 C CA . ARG B 1 24 ? 19.594 -23.812 -29.062 1 92.44 24 ARG B CA 1
ATOM 2732 C C . ARG B 1 24 ? 19.203 -24.031 -30.531 1 92.44 24 ARG B C 1
ATOM 2734 O O . ARG B 1 24 ? 20.062 -24.359 -31.359 1 92.44 24 ARG B O 1
ATOM 2741 N N . VAL B 1 25 ? 17.969 -23.797 -30.859 1 94.31 25 VAL B N 1
ATOM 2742 C CA . VAL B 1 25 ? 17.469 -23.938 -32.219 1 94.31 25 VAL B CA 1
ATOM 2743 C C . VAL B 1 25 ? 18.141 -22.922 -33.125 1 94.31 25 VAL B C 1
ATOM 2745 O O . VAL B 1 25 ? 18.578 -23.25 -34.219 1 94.31 25 VAL B O 1
ATOM 2748 N N . ARG B 1 26 ? 18.25 -21.766 -32.625 1 92.94 26 ARG B N 1
ATOM 2749 C CA . ARG B 1 26 ? 18.906 -20.719 -33.375 1 92.94 26 ARG B CA 1
ATOM 2750 C C . ARG B 1 26 ? 20.359 -21.078 -33.656 1 92.94 26 ARG B C 1
ATOM 2752 O O . ARG B 1 26 ? 20.844 -20.844 -34.781 1 92.94 26 ARG B O 1
ATOM 2759 N N . ALA B 1 27 ? 21 -21.594 -32.75 1 91.19 27 ALA B N 1
ATOM 2760 C CA . ALA B 1 27 ? 22.391 -21.969 -32.906 1 91.19 27 ALA B CA 1
ATOM 2761 C C . ALA B 1 27 ? 22.547 -23.062 -33.969 1 91.19 27 ALA B C 1
ATOM 2763 O O . ALA B 1 27 ? 23.453 -23.016 -34.781 1 91.19 27 ALA B O 1
ATOM 2764 N N . VAL B 1 28 ? 21.656 -24.031 -33.969 1 91.88 28 VAL B N 1
ATOM 2765 C CA . VAL B 1 28 ? 21.688 -25.125 -34.938 1 91.88 28 VAL B CA 1
ATOM 2766 C C . VAL B 1 28 ? 21.406 -24.578 -36.344 1 91.88 28 VAL B C 1
ATOM 2768 O O . VAL B 1 28 ? 22.109 -24.906 -37.281 1 91.88 28 VAL B O 1
ATOM 2771 N N . ARG B 1 29 ? 20.469 -23.719 -36.406 1 92.44 29 ARG B N 1
ATOM 2772 C CA . ARG B 1 29 ? 20.062 -23.188 -37.688 1 92.44 29 ARG B CA 1
ATOM 2773 C C . ARG B 1 29 ? 21.141 -22.266 -38.281 1 92.44 29 ARG B C 1
ATOM 2775 O O . ARG B 1 29 ? 21.312 -22.203 -39.5 1 92.44 29 ARG B O 1
ATOM 2782 N N . ALA B 1 30 ? 21.828 -21.641 -37.375 1 91.94 30 ALA B N 1
ATOM 2783 C CA . ALA B 1 30 ? 22.906 -20.75 -37.812 1 91.94 30 ALA B CA 1
ATOM 2784 C C . ALA B 1 30 ? 24.188 -21.516 -38.094 1 91.94 30 ALA B C 1
ATOM 2786 O O . ALA B 1 30 ? 25.156 -20.953 -38.594 1 91.94 30 ALA B O 1
ATOM 2787 N N . GLY B 1 31 ? 24.234 -22.75 -37.812 1 89.12 31 GLY B N 1
ATOM 2788 C CA . GLY B 1 31 ? 25.453 -23.531 -37.969 1 89.12 31 GLY B CA 1
ATOM 2789 C C . GLY B 1 31 ? 26.578 -23.047 -37.062 1 89.12 31 GLY B C 1
ATOM 2790 O O . GLY B 1 31 ? 27.75 -23.062 -37.469 1 89.12 31 GLY B O 1
ATOM 2791 N N . ASP B 1 32 ? 26.141 -22.609 -35.906 1 87.5 32 ASP B N 1
ATOM 2792 C CA . ASP B 1 32 ? 27.125 -22.078 -34.969 1 87.5 32 ASP B CA 1
ATOM 2793 C C . ASP B 1 32 ? 27.859 -23.219 -34.25 1 87.5 32 ASP B C 1
ATOM 2795 O O . ASP B 1 32 ? 27.516 -23.594 -33.156 1 87.5 32 ASP B O 1
ATOM 2799 N N . ALA B 1 33 ? 28.906 -23.625 -34.844 1 80.25 33 ALA B N 1
ATOM 2800 C CA . ALA B 1 33 ? 29.672 -24.781 -34.375 1 80.25 33 ALA B CA 1
ATOM 2801 C C . ALA B 1 33 ? 30.25 -24.531 -33 1 80.25 33 ALA B C 1
ATOM 2803 O O . ALA B 1 33 ? 30.297 -25.438 -32.156 1 80.25 33 ALA B O 1
ATOM 2804 N N . GLU B 1 34 ? 30.578 -23.312 -32.75 1 79.44 34 GLU B N 1
ATOM 2805 C CA . GLU B 1 34 ? 31.188 -22.969 -31.453 1 79.44 34 GLU B CA 1
ATOM 2806 C C . GLU B 1 34 ? 30.188 -23.125 -30.312 1 79.44 34 GLU B C 1
ATOM 2808 O O . GLU B 1 34 ? 30.484 -23.75 -29.297 1 79.44 34 GLU B O 1
ATOM 2813 N N . THR B 1 35 ? 29.031 -22.516 -30.516 1 77.81 35 THR B N 1
ATOM 2814 C CA . THR B 1 35 ? 27.969 -22.594 -29.516 1 77.81 35 THR B CA 1
ATOM 2815 C C . THR B 1 35 ? 27.516 -24.047 -29.312 1 77.81 35 THR B C 1
ATOM 2817 O O . THR B 1 35 ? 27.266 -24.469 -28.188 1 77.81 35 THR B O 1
ATOM 2820 N N . LEU B 1 36 ? 27.484 -24.734 -30.406 1 80.19 36 LEU B N 1
ATOM 2821 C CA . LEU B 1 36 ? 26.969 -26.094 -30.359 1 80.19 36 LEU B CA 1
ATOM 2822 C C . LEU B 1 36 ? 27.984 -27.062 -29.781 1 80.19 36 LEU B C 1
ATOM 2824 O O . LEU B 1 36 ? 27.625 -28.141 -29.297 1 80.19 36 LEU B O 1
ATOM 2828 N N . ALA B 1 37 ? 29.25 -26.641 -29.875 1 79.19 37 ALA B N 1
ATOM 2829 C CA . ALA B 1 37 ? 30.312 -27.484 -29.359 1 79.19 37 ALA B CA 1
ATOM 2830 C C . ALA B 1 37 ? 30.344 -27.453 -27.828 1 79.19 37 ALA B C 1
ATOM 2832 O O . ALA B 1 37 ? 30.734 -28.422 -27.188 1 79.19 37 ALA B O 1
ATOM 2833 N N . GLU B 1 38 ? 29.906 -26.344 -27.25 1 81.88 38 GLU B N 1
ATOM 2834 C CA . GLU B 1 38 ? 29.844 -26.234 -25.797 1 81.88 38 GLU B CA 1
ATOM 2835 C C . GLU B 1 38 ? 28.578 -26.906 -25.25 1 81.88 38 GLU B C 1
ATOM 2837 O O . GLU B 1 38 ? 27.469 -26.625 -25.703 1 81.88 38 GLU B O 1
ATOM 2842 N N . PRO B 1 39 ? 28.891 -27.859 -24.328 1 84.31 39 PRO B N 1
ATOM 2843 C CA . PRO B 1 39 ? 27.719 -28.516 -23.766 1 84.31 39 PRO B CA 1
ATOM 2844 C C . PRO B 1 39 ? 26.797 -27.547 -23.031 1 84.31 39 PRO B C 1
ATOM 2846 O O . PRO B 1 39 ? 27.266 -26.656 -22.328 1 84.31 39 PRO B O 1
ATOM 2849 N N . LEU B 1 40 ? 25.547 -27.734 -23.312 1 87.75 40 LEU B N 1
ATOM 2850 C CA . LEU B 1 40 ? 24.547 -26.906 -22.656 1 87.75 40 LEU B CA 1
ATOM 2851 C C . LEU B 1 40 ? 24.438 -27.25 -21.188 1 87.75 40 LEU B C 1
ATOM 2853 O O . LEU B 1 40 ? 24.422 -28.422 -20.812 1 87.75 40 LEU B O 1
ATOM 2857 N N . GLY B 1 41 ? 24.453 -26.281 -20.266 1 90.81 41 GLY B N 1
ATOM 2858 C CA . GLY B 1 41 ? 24.203 -26.391 -18.844 1 90.81 41 GLY B CA 1
ATOM 2859 C C . GLY B 1 41 ? 23.594 -25.125 -18.25 1 90.81 41 GLY B C 1
ATOM 2860 O O . GLY B 1 41 ? 24.297 -24.141 -18.047 1 90.81 41 GLY B O 1
ATOM 2861 N N . ALA B 1 42 ? 22.375 -25.156 -18.141 1 93.94 42 ALA B N 1
ATOM 2862 C CA . ALA B 1 42 ? 21.688 -23.984 -17.594 1 93.94 42 ALA B CA 1
ATOM 2863 C C . ALA B 1 42 ? 20.641 -24.406 -16.547 1 93.94 42 ALA B C 1
ATOM 2865 O O . ALA B 1 42 ? 20.125 -25.531 -16.609 1 93.94 42 ALA B O 1
ATOM 2866 N N . HIS B 1 43 ? 20.5 -23.609 -15.547 1 94.69 43 HIS B N 1
ATOM 2867 C CA . HIS B 1 43 ? 19.516 -23.891 -14.516 1 94.69 43 HIS B CA 1
ATOM 2868 C C . HIS B 1 43 ? 18.734 -22.641 -14.125 1 94.69 43 HIS B C 1
ATOM 2870 O O . HIS B 1 43 ? 19.203 -21.516 -14.352 1 94.69 43 HIS B O 1
ATOM 2876 N N . ALA B 1 44 ? 17.562 -22.844 -13.672 1 93.81 44 ALA B N 1
ATOM 2877 C CA . ALA B 1 44 ? 16.719 -21.75 -13.18 1 93.81 44 ALA B CA 1
ATOM 2878 C C . ALA B 1 44 ? 15.781 -22.234 -12.078 1 93.81 44 ALA B C 1
ATOM 2880 O O . ALA B 1 44 ? 15.5 -23.422 -11.969 1 93.81 44 ALA B O 1
ATOM 2881 N N . ILE B 1 45 ? 15.438 -21.312 -11.164 1 89.56 45 ILE B N 1
ATOM 2882 C CA . ILE B 1 45 ? 14.398 -21.562 -10.164 1 89.56 45 ILE B CA 1
ATOM 2883 C C . ILE B 1 45 ? 13.203 -20.656 -10.43 1 89.56 45 ILE B C 1
ATOM 2885 O O . ILE B 1 45 ? 13.367 -19.438 -10.609 1 89.56 45 ILE B O 1
ATOM 2889 N N . GLU B 1 46 ? 12.055 -21.328 -10.609 1 83.12 46 GLU B N 1
ATOM 2890 C CA . GLU B 1 46 ? 10.82 -20.578 -10.781 1 83.12 46 GLU B CA 1
ATOM 2891 C C . GLU B 1 46 ? 9.859 -20.812 -9.625 1 83.12 46 GLU B C 1
ATOM 2893 O O . GLU B 1 46 ? 9.797 -21.922 -9.086 1 83.12 46 GLU B O 1
ATOM 2898 N N . PHE B 1 47 ? 9.055 -19.875 -9.164 1 75.44 47 PHE B N 1
ATOM 2899 C CA . PHE B 1 47 ? 8.07 -19.969 -8.102 1 75.44 47 PHE B CA 1
ATOM 2900 C C . PHE B 1 47 ? 8.711 -20.469 -6.812 1 75.44 47 PHE B C 1
ATOM 2902 O O . PHE B 1 47 ? 8.172 -21.359 -6.148 1 75.44 47 PHE B O 1
ATOM 2909 N N . ASP B 1 48 ? 9.82 -19.953 -6.547 1 70.94 48 ASP B N 1
ATOM 2910 C CA . ASP B 1 48 ? 10.602 -20.125 -5.324 1 70.94 48 ASP B CA 1
ATOM 2911 C C . ASP B 1 48 ? 11.109 -21.547 -5.191 1 70.94 48 ASP B C 1
ATOM 2913 O O . ASP B 1 48 ? 12.18 -21.781 -4.625 1 70.94 48 ASP B O 1
ATOM 2917 N N . ASP B 1 49 ? 10.367 -22.516 -5.793 1 77.38 49 ASP B N 1
ATOM 2918 C CA . ASP B 1 49 ? 10.812 -23.859 -5.414 1 77.38 49 ASP B CA 1
ATOM 2919 C C . ASP B 1 49 ? 10.867 -24.781 -6.629 1 77.38 49 ASP B C 1
ATOM 2921 O O . ASP B 1 49 ? 11.242 -25.953 -6.508 1 77.38 49 ASP B O 1
ATOM 2925 N N . VAL B 1 50 ? 10.523 -24.328 -7.77 1 86 50 VAL B N 1
ATOM 2926 C CA . VAL B 1 50 ? 10.57 -25.188 -8.945 1 86 50 VAL B CA 1
ATOM 2927 C C . VAL B 1 50 ? 11.938 -25.078 -9.609 1 86 50 VAL B C 1
ATOM 2929 O O . VAL B 1 50 ? 12.305 -24.016 -10.125 1 86 50 VAL B O 1
ATOM 2932 N N . ARG B 1 51 ? 12.672 -26.203 -9.539 1 92.75 51 ARG B N 1
ATOM 2933 C CA . ARG B 1 51 ? 14 -26.234 -10.141 1 92.75 51 ARG B CA 1
ATOM 2934 C C . ARG B 1 51 ? 13.945 -26.75 -11.57 1 92.75 51 ARG B C 1
ATOM 2936 O O . ARG B 1 51 ? 13.359 -27.797 -11.836 1 92.75 51 ARG B O 1
ATOM 2943 N N . LEU B 1 52 ? 14.492 -25.984 -12.453 1 95.56 52 LEU B N 1
ATOM 2944 C CA . LEU B 1 52 ? 14.57 -26.344 -13.867 1 95.56 52 LEU B CA 1
ATOM 2945 C C . LEU B 1 52 ? 16.016 -26.391 -14.336 1 95.56 52 LEU B C 1
ATOM 2947 O O . LEU B 1 52 ? 16.859 -25.625 -13.875 1 95.56 52 LEU B O 1
ATOM 2951 N N . ALA B 1 53 ? 16.281 -27.359 -15.164 1 96.56 53 ALA B N 1
ATOM 2952 C CA . ALA B 1 53 ? 17.609 -27.453 -15.75 1 96.56 53 ALA B CA 1
ATOM 2953 C C . ALA B 1 53 ? 17.531 -27.875 -17.219 1 96.56 53 ALA B C 1
ATOM 2955 O O . ALA B 1 53 ? 16.625 -28.609 -17.609 1 96.56 53 ALA B O 1
ATOM 2956 N N . ALA B 1 54 ? 18.406 -27.359 -18.031 1 95.56 54 ALA B N 1
ATOM 2957 C CA . ALA B 1 54 ? 18.594 -27.766 -19.422 1 95.56 54 ALA B CA 1
ATOM 2958 C C . ALA B 1 54 ? 20.031 -28.203 -19.672 1 95.56 54 ALA B C 1
ATOM 2960 O O . ALA B 1 54 ? 20.984 -27.484 -19.297 1 95.56 54 ALA B O 1
ATOM 2961 N N . SER B 1 55 ? 20.172 -29.328 -20.234 1 94.5 55 SER B N 1
ATOM 2962 C CA . SER B 1 55 ? 21.5 -29.859 -20.484 1 94.5 55 SER B CA 1
ATOM 2963 C C . SER B 1 55 ? 21.578 -30.625 -21.797 1 94.5 55 SER B C 1
ATOM 2965 O O . SER B 1 55 ? 20.547 -31.109 -22.281 1 94.5 55 SER B O 1
ATOM 2967 N N . SER B 1 56 ? 22.719 -30.641 -22.391 1 92.06 56 SER B N 1
ATOM 2968 C CA . SER B 1 56 ? 22.938 -31.484 -23.578 1 92.06 56 SER B CA 1
ATOM 2969 C C . SER B 1 56 ? 23.078 -32.938 -23.188 1 92.06 56 SER B C 1
ATOM 2971 O O . SER B 1 56 ? 23.688 -33.281 -22.172 1 92.06 56 SER B O 1
ATOM 2973 N N . VAL B 1 57 ? 22.469 -33.75 -24.062 1 87.12 57 VAL B N 1
ATOM 2974 C CA . VAL B 1 57 ? 22.641 -35.188 -23.844 1 87.12 57 VAL B CA 1
ATOM 2975 C C . VAL B 1 57 ? 23.969 -35.656 -24.438 1 87.12 57 VAL B C 1
ATOM 2977 O O . VAL B 1 57 ? 24.188 -35.562 -25.641 1 87.12 57 VAL B O 1
ATOM 2980 N N . ARG B 1 58 ? 24.906 -36.062 -23.609 1 80.31 58 ARG B N 1
ATOM 2981 C CA . ARG B 1 58 ? 26.281 -36.344 -24 1 80.31 58 ARG B CA 1
ATOM 2982 C C . ARG B 1 58 ? 26.328 -37.406 -25.094 1 80.31 58 ARG B C 1
ATOM 2984 O O . ARG B 1 58 ? 27.109 -37.312 -26.047 1 80.31 58 ARG B O 1
ATOM 2991 N N . GLU B 1 59 ? 25.547 -38.406 -25.047 1 80.69 59 GLU B N 1
ATOM 2992 C CA . GLU B 1 59 ? 25.641 -39.562 -25.953 1 80.69 59 GLU B CA 1
ATOM 2993 C C . GLU B 1 59 ? 24.875 -39.312 -27.25 1 80.69 59 GLU B C 1
ATOM 2995 O O . GLU B 1 59 ? 25 -40.094 -28.188 1 80.69 59 GLU B O 1
ATOM 3000 N N . GLU B 1 60 ? 24.188 -38.188 -27.297 1 83.94 60 GLU B N 1
ATOM 3001 C CA . GLU B 1 60 ? 23.359 -37.906 -28.453 1 83.94 60 GLU B CA 1
ATOM 3002 C C . GLU B 1 60 ? 23.516 -36.469 -28.938 1 83.94 60 GLU B C 1
ATOM 3004 O O . GLU B 1 60 ? 22.938 -35.562 -28.359 1 83.94 60 GLU B O 1
ATOM 3009 N N . LYS B 1 61 ? 24.234 -36.406 -30.094 1 82.12 61 LYS B N 1
ATOM 3010 C CA . LYS B 1 61 ? 24.438 -35.062 -30.656 1 82.12 61 LYS B CA 1
ATOM 3011 C C . LYS B 1 61 ? 23.109 -34.438 -31.062 1 82.12 61 LYS B C 1
ATOM 3013 O O . LYS B 1 61 ? 22.25 -35.094 -31.625 1 82.12 61 LYS B O 1
ATOM 3018 N N . GLY B 1 62 ? 22.828 -33.219 -30.656 1 86.75 62 GLY B N 1
ATOM 3019 C CA . GLY B 1 62 ? 21.656 -32.469 -31.078 1 86.75 62 GLY B CA 1
ATOM 3020 C C . GLY B 1 62 ? 20.469 -32.656 -30.156 1 86.75 62 GLY B C 1
ATOM 3021 O O . GLY B 1 62 ? 19.375 -32.156 -30.438 1 86.75 62 GLY B O 1
ATOM 3022 N N . LYS B 1 63 ? 20.719 -33.438 -29.141 1 92 63 LYS B N 1
ATOM 3023 C CA . LYS B 1 63 ? 19.641 -33.688 -28.188 1 92 63 LYS B CA 1
ATOM 3024 C C . LYS B 1 63 ? 19.938 -33 -26.844 1 92 63 LYS B C 1
ATOM 3026 O O . LYS B 1 63 ? 21.078 -33.031 -26.375 1 92 63 LYS B O 1
ATOM 3031 N N . ASP B 1 64 ? 18.953 -32.438 -26.391 1 94.19 64 ASP B N 1
ATOM 3032 C CA . ASP B 1 64 ? 19.031 -31.797 -25.078 1 94.19 64 ASP B CA 1
ATOM 3033 C C . ASP B 1 64 ? 18.031 -32.438 -24.109 1 94.19 64 ASP B C 1
ATOM 3035 O O . ASP B 1 64 ? 17.125 -33.156 -24.531 1 94.19 64 ASP B O 1
ATOM 3039 N N . ALA B 1 65 ? 18.312 -32.219 -22.812 1 96.38 65 ALA B N 1
ATOM 3040 C CA . ALA B 1 65 ? 17.406 -32.656 -21.766 1 96.38 65 ALA B CA 1
ATOM 3041 C C . ALA B 1 65 ? 16.891 -31.469 -20.938 1 96.38 65 ALA B C 1
ATOM 3043 O O . ALA B 1 65 ? 17.656 -30.562 -20.625 1 96.38 65 ALA B O 1
ATOM 3044 N N . VAL B 1 66 ? 15.641 -31.453 -20.719 1 96.94 66 VAL B N 1
ATOM 3045 C CA . VAL B 1 66 ? 15.008 -30.5 -19.812 1 96.94 66 VAL B CA 1
ATOM 3046 C C . VAL B 1 66 ? 14.531 -31.203 -18.562 1 96.94 66 VAL B C 1
ATOM 3048 O O . VAL B 1 66 ? 13.742 -32.156 -18.625 1 96.94 66 VAL B O 1
ATOM 3051 N N . ASP B 1 67 ? 15.055 -30.75 -17.422 1 96.75 67 ASP B N 1
ATOM 3052 C CA . ASP B 1 67 ? 14.734 -31.375 -16.141 1 96.75 67 ASP B CA 1
ATOM 3053 C C . ASP B 1 67 ? 13.867 -30.453 -15.289 1 96.75 67 ASP B C 1
ATOM 3055 O O . ASP B 1 67 ? 14.07 -29.234 -15.281 1 96.75 67 ASP B O 1
ATOM 3059 N N . VAL B 1 68 ? 12.891 -31.047 -14.578 1 95.25 68 VAL B N 1
ATOM 3060 C CA . VAL B 1 68 ? 12.039 -30.266 -13.688 1 95.25 68 VAL B CA 1
ATOM 3061 C C . VAL B 1 68 ? 11.914 -30.969 -12.344 1 95.25 68 VAL B C 1
ATOM 3063 O O . VAL B 1 68 ? 11.789 -32.188 -12.281 1 95.25 68 VAL B O 1
ATOM 3066 N N . SER B 1 69 ? 12.102 -30.25 -11.305 1 92.19 69 SER B N 1
ATOM 3067 C CA . SER B 1 69 ? 11.789 -30.688 -9.945 1 92.19 69 SER B CA 1
ATOM 3068 C C . SER B 1 69 ? 10.852 -29.703 -9.25 1 92.19 69 SER B C 1
ATOM 3070 O O . SER B 1 69 ? 11.188 -28.516 -9.102 1 92.19 69 SER B O 1
ATOM 3072 N N . VAL B 1 70 ? 9.672 -30.125 -8.82 1 85.88 70 VAL B N 1
ATOM 3073 C CA . VAL B 1 70 ? 8.695 -29.219 -8.219 1 85.88 70 VAL B CA 1
ATOM 3074 C C . VAL B 1 70 ? 8.875 -29.203 -6.703 1 85.88 70 VAL B C 1
ATOM 3076 O O . VAL B 1 70 ? 8.133 -28.516 -5.992 1 85.88 70 VAL B O 1
ATOM 3079 N N . GLY B 1 71 ? 9.828 -29.844 -6.211 1 78 71 GLY B N 1
ATOM 3080 C CA . GLY B 1 71 ? 10.211 -29.766 -4.812 1 78 71 GLY B CA 1
ATOM 3081 C C . GLY B 1 71 ? 9.18 -30.359 -3.873 1 78 71 GLY B C 1
ATOM 3082 O O . GLY B 1 71 ? 9.148 -30.031 -2.688 1 78 71 GLY B O 1
ATOM 3083 N N . ALA B 1 72 ? 8.273 -31.125 -4.352 1 75.69 72 ALA B N 1
ATOM 3084 C CA . ALA B 1 72 ? 7.246 -31.734 -3.514 1 75.69 72 ALA B CA 1
ATOM 3085 C C . ALA B 1 72 ? 7.848 -32.75 -2.561 1 75.69 72 ALA B C 1
ATOM 3087 O O . ALA B 1 72 ? 8.758 -33.5 -2.934 1 75.69 72 ALA B O 1
ATOM 3088 N N . PRO B 1 73 ? 7.371 -32.656 -1.315 1 76.38 73 PRO B N 1
ATOM 3089 C CA . PRO B 1 73 ? 7.852 -33.688 -0.39 1 76.38 73 PRO B CA 1
ATOM 3090 C C . PRO B 1 73 ? 7.508 -35.094 -0.851 1 76.38 73 PRO B C 1
ATOM 3092 O O . PRO B 1 73 ? 6.66 -35.281 -1.73 1 76.38 73 PRO B O 1
ATOM 3095 N N . PRO B 1 74 ? 8.328 -36 -0.238 1 71.44 74 PRO B N 1
ATOM 3096 C CA . PRO B 1 74 ? 8.047 -37.375 -0.619 1 71.44 74 PRO B CA 1
ATOM 3097 C C . PRO B 1 74 ? 6.59 -37.781 -0.404 1 71.44 74 PRO B C 1
ATOM 3099 O O . PRO B 1 74 ? 6.004 -37.438 0.628 1 71.44 74 PRO B O 1
ATOM 3102 N N . GLY B 1 75 ? 5.941 -38.312 -1.4 1 70.62 75 GLY B N 1
ATOM 3103 C CA . GLY B 1 75 ? 4.57 -38.781 -1.279 1 70.62 75 GLY B CA 1
ATOM 3104 C C . GLY B 1 75 ? 3.549 -37.75 -1.719 1 70.62 75 GLY B C 1
ATOM 3105 O O . GLY B 1 75 ? 2.377 -38.062 -1.919 1 70.62 75 GLY B O 1
ATOM 3106 N N . ALA B 1 76 ? 3.979 -36.562 -1.941 1 75.19 76 ALA B N 1
ATOM 3107 C CA . ALA B 1 76 ? 3.041 -35.5 -2.262 1 75.19 76 ALA B CA 1
ATOM 3108 C C . ALA B 1 76 ? 2.67 -35.5 -3.74 1 75.19 76 ALA B C 1
ATOM 3110 O O . ALA B 1 76 ? 1.604 -35.031 -4.125 1 75.19 76 ALA B O 1
ATOM 3111 N N . MET B 1 77 ? 3.525 -36.125 -4.469 1 79.69 77 MET B N 1
ATOM 3112 C CA . MET B 1 77 ? 3.285 -36.125 -5.91 1 79.69 77 MET B CA 1
ATOM 3113 C C . MET B 1 77 ? 2.996 -37.531 -6.418 1 79.69 77 MET B C 1
ATOM 3115 O O . MET B 1 77 ? 3.514 -38.531 -5.875 1 79.69 77 MET B O 1
ATOM 3119 N N . ASP B 1 78 ? 2.117 -37.562 -7.383 1 82.38 78 ASP B N 1
ATOM 3120 C CA . ASP B 1 78 ? 1.916 -38.781 -8.164 1 82.38 78 ASP B CA 1
ATOM 3121 C C . ASP B 1 78 ? 2.82 -38.781 -9.391 1 82.38 78 ASP B C 1
ATOM 3123 O O . ASP B 1 78 ? 2.465 -38.25 -10.438 1 82.38 78 ASP B O 1
ATOM 3127 N N . GLY B 1 79 ? 3.902 -39.5 -9.203 1 84.94 79 GLY B N 1
ATOM 3128 C CA . GLY B 1 79 ? 4.906 -39.469 -10.25 1 84.94 79 GLY B CA 1
ATOM 3129 C C . GLY B 1 79 ? 4.426 -40.094 -11.547 1 84.94 79 GLY B C 1
ATOM 3130 O O . GLY B 1 79 ? 4.727 -39.594 -12.633 1 84.94 79 GLY B O 1
ATOM 3131 N N . ALA B 1 80 ? 3.715 -41.156 -11.422 1 88 80 ALA B N 1
ATOM 3132 C CA . ALA B 1 80 ? 3.209 -41.844 -12.617 1 88 80 ALA B CA 1
ATOM 3133 C C . ALA B 1 80 ? 2.23 -40.969 -13.375 1 88 80 ALA B C 1
ATOM 3135 O O . ALA B 1 80 ? 2.312 -40.844 -14.602 1 88 80 ALA B O 1
ATOM 3136 N N . ARG B 1 81 ? 1.433 -40.375 -12.656 1 89.88 81 ARG B N 1
ATOM 3137 C CA . ARG B 1 81 ? 0.46 -39.5 -13.281 1 89.88 81 ARG B CA 1
ATOM 3138 C C . ARG B 1 81 ? 1.144 -38.281 -13.883 1 89.88 81 ARG B C 1
ATOM 3140 O O . ARG B 1 81 ? 0.777 -37.812 -14.977 1 89.88 81 ARG B O 1
ATOM 3147 N N . ALA B 1 82 ? 2.035 -37.812 -13.172 1 91.19 82 ALA B N 1
ATOM 3148 C CA . ALA B 1 82 ? 2.789 -36.688 -13.664 1 91.19 82 ALA B CA 1
ATOM 3149 C C . ALA B 1 82 ? 3.477 -37 -14.992 1 91.19 82 ALA B C 1
ATOM 3151 O O . ALA B 1 82 ? 3.463 -36.188 -15.914 1 91.19 82 ALA B O 1
ATOM 3152 N N . ARG B 1 83 ? 4.027 -38.094 -15.109 1 92.5 83 ARG B N 1
ATOM 3153 C CA . ARG B 1 83 ? 4.707 -38.531 -16.328 1 92.5 83 ARG B CA 1
ATOM 3154 C C . ARG B 1 83 ? 3.721 -38.656 -17.484 1 92.5 83 ARG B C 1
ATOM 3156 O O . ARG B 1 83 ? 3.996 -38.219 -18.609 1 92.5 83 ARG B O 1
ATOM 3163 N N . ALA B 1 84 ? 2.65 -39.25 -17.188 1 93.38 84 ALA B N 1
ATOM 3164 C CA . ALA B 1 84 ? 1.628 -39.438 -18.219 1 93.38 84 ALA B CA 1
ATOM 3165 C C . ALA B 1 84 ? 1.115 -38.094 -18.719 1 93.38 84 ALA B C 1
ATOM 3167 O O . ALA B 1 84 ? 0.969 -37.906 -19.938 1 93.38 84 ALA B O 1
ATOM 3168 N N . ASP B 1 85 ? 0.849 -37.281 -17.797 1 93.5 85 ASP B N 1
ATOM 3169 C CA . ASP B 1 85 ? 0.364 -35.938 -18.172 1 93.5 85 ASP B CA 1
ATOM 3170 C C . ASP B 1 85 ? 1.415 -35.188 -18.984 1 93.5 85 ASP B C 1
ATOM 3172 O O . ASP B 1 85 ? 1.087 -34.5 -19.953 1 93.5 85 ASP B O 1
ATOM 3176 N N . ALA B 1 86 ? 2.635 -35.281 -18.531 1 94.44 86 ALA B N 1
ATOM 3177 C CA . ALA B 1 86 ? 3.713 -34.625 -19.266 1 94.44 86 ALA B CA 1
ATOM 3178 C C . ALA B 1 86 ? 3.83 -35.156 -20.688 1 94.44 86 ALA B C 1
ATOM 3180 O O . ALA B 1 86 ? 4.078 -34.406 -21.625 1 94.44 86 ALA B O 1
ATOM 3181 N N . GLU B 1 87 ? 3.676 -36.406 -20.828 1 94.69 87 GLU B N 1
ATOM 3182 C CA . GLU B 1 87 ? 3.709 -37 -22.156 1 94.69 87 GLU B CA 1
ATOM 3183 C C . GLU B 1 87 ? 2.586 -36.469 -23.031 1 94.69 87 GLU B C 1
ATOM 3185 O O . GLU B 1 87 ? 2.811 -36.125 -24.203 1 94.69 87 GLU B O 1
ATOM 3190 N N . ALA B 1 88 ? 1.488 -36.344 -22.5 1 93.12 88 ALA B N 1
ATOM 3191 C CA . ALA B 1 88 ? 0.311 -35.906 -23.25 1 93.12 88 ALA B CA 1
ATOM 3192 C C . ALA B 1 88 ? 0.402 -34.406 -23.594 1 93.12 88 ALA B C 1
ATOM 3194 O O . ALA B 1 88 ? 0.005 -34 -24.688 1 93.12 88 ALA B O 1
ATOM 3195 N N . LEU B 1 89 ? 0.961 -33.688 -22.703 1 93.19 89 LEU B N 1
ATOM 3196 C CA . LEU B 1 89 ? 0.88 -32.25 -22.828 1 93.19 89 LEU B CA 1
ATOM 3197 C C . LEU B 1 89 ? 2.152 -31.688 -23.453 1 93.19 89 LEU B C 1
ATOM 3199 O O . LEU B 1 89 ? 2.121 -30.625 -24.094 1 93.19 89 LEU B O 1
ATOM 3203 N N . CYS B 1 90 ? 3.264 -32.344 -23.328 1 94.69 90 CYS B N 1
ATOM 3204 C CA . CYS B 1 90 ? 4.535 -31.734 -23.688 1 94.69 90 CYS B CA 1
ATOM 3205 C C . CYS B 1 90 ? 5.191 -32.5 -24.844 1 94.69 90 CYS B C 1
ATOM 3207 O O . CYS B 1 90 ? 6.043 -31.938 -25.547 1 94.69 90 CYS B O 1
ATOM 3209 N N . ALA B 1 91 ? 4.824 -33.625 -24.969 1 93 91 ALA B N 1
ATOM 3210 C CA . ALA B 1 91 ? 5.449 -34.406 -26.031 1 93 91 ALA B CA 1
ATOM 3211 C C . ALA B 1 91 ? 4.883 -34.031 -27.391 1 93 91 ALA B C 1
ATOM 3213 O O . ALA B 1 91 ? 3.689 -33.75 -27.531 1 93 91 ALA B O 1
ATOM 3214 N N . SER B 1 92 ? 5.73 -34 -28.359 1 94 92 SER B N 1
ATOM 3215 C CA . SER B 1 92 ? 5.359 -33.688 -29.719 1 94 92 SER B CA 1
ATOM 3216 C C . SER B 1 92 ? 6.113 -34.562 -30.719 1 94 92 SER B C 1
ATOM 3218 O O . SER B 1 92 ? 7.266 -34.25 -31.062 1 94 92 SER B O 1
ATOM 3220 N N . GLY B 1 93 ? 5.41 -35.562 -31.203 1 91.81 93 GLY B N 1
ATOM 3221 C CA . GLY B 1 93 ? 6.059 -36.438 -32.188 1 91.81 93 GLY B CA 1
ATOM 3222 C C . GLY B 1 93 ? 7.371 -37 -31.672 1 91.81 93 GLY B C 1
ATOM 3223 O O . GLY B 1 93 ? 7.43 -37.562 -30.578 1 91.81 93 GLY B O 1
ATOM 3224 N N . THR B 1 94 ? 8.398 -36.875 -32.531 1 91.56 94 THR B N 1
ATOM 3225 C CA . THR B 1 94 ? 9.719 -37.375 -32.188 1 91.56 94 THR B CA 1
ATOM 3226 C C . THR B 1 94 ? 10.609 -36.281 -31.641 1 91.56 94 THR B C 1
ATOM 3228 O O . THR B 1 94 ? 11.68 -36.531 -31.094 1 91.56 94 THR B O 1
ATOM 3231 N N . ALA B 1 95 ? 10.117 -35.125 -31.672 1 94.94 95 ALA B N 1
ATOM 3232 C CA . ALA B 1 95 ? 10.93 -33.969 -31.297 1 94.94 95 ALA B CA 1
ATOM 3233 C C . ALA B 1 95 ? 11.102 -33.875 -29.781 1 94.94 95 ALA B C 1
ATOM 3235 O O . ALA B 1 95 ? 12.172 -33.5 -29.297 1 94.94 95 ALA B O 1
ATOM 3236 N N . THR B 1 96 ? 10.031 -34.188 -29.062 1 96 96 THR B N 1
ATOM 3237 C CA . THR B 1 96 ? 10.094 -34.188 -27.609 1 96 96 THR B CA 1
ATOM 3238 C C . THR B 1 96 ? 9.461 -35.438 -27.031 1 96 96 THR B C 1
ATOM 3240 O O . THR B 1 96 ? 8.43 -35.906 -27.516 1 96 96 THR B O 1
ATOM 3243 N N . ARG B 1 97 ? 10.117 -35.969 -26.016 1 95.12 97 ARG B N 1
ATOM 3244 C CA . ARG B 1 97 ? 9.617 -37.188 -25.344 1 95.12 97 ARG B CA 1
ATOM 3245 C C . ARG B 1 97 ? 10.008 -37.188 -23.875 1 95.12 97 ARG B C 1
ATOM 3247 O O . ARG B 1 97 ? 11.109 -36.75 -23.516 1 95.12 97 ARG B O 1
ATOM 3254 N N . VAL B 1 98 ? 9.094 -37.719 -23.078 1 96.25 98 VAL B N 1
ATOM 3255 C CA . VAL B 1 98 ? 9.406 -37.844 -21.656 1 96.25 98 VAL B CA 1
ATOM 3256 C C . VAL B 1 98 ? 10.25 -39.125 -21.453 1 96.25 98 VAL B C 1
ATOM 3258 O O . VAL B 1 98 ? 9.898 -40.188 -21.922 1 96.25 98 VAL B O 1
ATOM 3261 N N . ARG B 1 99 ? 11.328 -38.906 -20.766 1 93.81 99 ARG B N 1
ATOM 3262 C CA . ARG B 1 99 ? 12.172 -40.062 -20.453 1 93.81 99 ARG B CA 1
ATOM 3263 C C . ARG B 1 99 ? 11.484 -41 -19.469 1 93.81 99 ARG B C 1
ATOM 3265 O O . ARG B 1 99 ? 10.734 -40.531 -18.594 1 93.81 99 ARG B O 1
ATOM 3272 N N . ASP B 1 100 ? 11.812 -42.219 -19.562 1 90.81 100 ASP B N 1
ATOM 3273 C CA . ASP B 1 100 ? 11.242 -43.219 -18.656 1 90.81 100 ASP B CA 1
ATOM 3274 C C . ASP B 1 100 ? 11.695 -42.969 -17.219 1 90.81 100 ASP B C 1
ATOM 3276 O O . ASP B 1 100 ? 10.906 -43.094 -16.281 1 90.81 100 ASP B O 1
ATOM 3280 N N . LYS B 1 101 ? 12.961 -42.688 -17.156 1 92.12 101 LYS B N 1
ATOM 3281 C CA . LYS B 1 101 ? 13.516 -42.375 -15.852 1 92.12 101 LYS B CA 1
ATOM 3282 C C . LYS B 1 101 ? 14.07 -40.938 -15.82 1 92.12 101 LYS B C 1
ATOM 3284 O O . LYS B 1 101 ? 14.859 -40.562 -16.688 1 92.12 101 LYS B O 1
ATOM 3289 N N . ALA B 1 102 ? 13.602 -40.25 -14.828 1 93.69 102 ALA B N 1
ATOM 3290 C CA . ALA B 1 102 ? 14.086 -38.875 -14.672 1 93.69 102 ALA B CA 1
ATOM 3291 C C . ALA B 1 102 ? 15.555 -38.875 -14.25 1 93.69 102 ALA B C 1
ATOM 3293 O O . ALA B 1 102 ? 16.047 -39.812 -13.672 1 93.69 102 ALA B O 1
ATOM 3294 N N . ASN B 1 103 ? 16.266 -37.781 -14.648 1 93.69 103 ASN B N 1
ATOM 3295 C CA . ASN B 1 103 ? 17.609 -37.562 -14.133 1 93.69 103 ASN B CA 1
ATOM 3296 C C . ASN B 1 103 ? 17.625 -37.438 -12.609 1 93.69 103 ASN B C 1
ATOM 3298 O O . ASN B 1 103 ? 16.625 -37.062 -12.008 1 93.69 103 ASN B O 1
ATOM 3302 N N . ALA B 1 104 ? 18.75 -37.812 -12.047 1 91.88 104 ALA B N 1
ATOM 3303 C CA . ALA B 1 104 ? 18.875 -37.781 -10.594 1 91.88 104 ALA B CA 1
ATOM 3304 C C . ALA B 1 104 ? 18.547 -36.406 -10.031 1 91.88 104 ALA B C 1
ATOM 3306 O O . ALA B 1 104 ? 19.062 -35.375 -10.523 1 91.88 104 ALA B O 1
ATOM 3307 N N . GLY B 1 105 ? 17.672 -36.406 -9.062 1 90.38 105 GLY B N 1
ATOM 3308 C CA . GLY B 1 105 ? 17.344 -35.156 -8.383 1 90.38 105 GLY B CA 1
ATOM 3309 C C . GLY B 1 105 ? 16.156 -34.438 -8.992 1 90.38 105 GLY B C 1
ATOM 3310 O O . GLY B 1 105 ? 15.75 -33.406 -8.508 1 90.38 105 GLY B O 1
ATOM 3311 N N . TYR B 1 106 ? 15.688 -35 -10.086 1 93.06 106 TYR B N 1
ATOM 3312 C CA . TYR B 1 106 ? 14.57 -34.344 -10.75 1 93.06 106 TYR B CA 1
ATOM 3313 C C . TYR B 1 106 ? 13.352 -35.25 -10.812 1 93.06 106 TYR B C 1
ATOM 3315 O O . TYR B 1 106 ? 13.477 -36.469 -10.641 1 93.06 106 TYR B O 1
ATOM 3323 N N . ASP B 1 107 ? 12.195 -34.688 -10.961 1 92.25 107 ASP B N 1
ATOM 3324 C CA . ASP B 1 107 ? 10.938 -35.438 -10.992 1 92.25 107 ASP B CA 1
ATOM 3325 C C . ASP B 1 107 ? 10.641 -35.938 -12.391 1 92.25 107 ASP B C 1
ATOM 3327 O O . ASP B 1 107 ? 9.977 -36.969 -12.555 1 92.25 107 ASP B O 1
ATOM 3331 N N . LEU B 1 108 ? 11.109 -35.219 -13.352 1 94.75 108 LEU B N 1
ATOM 3332 C CA . LEU B 1 108 ? 10.836 -35.531 -14.75 1 94.75 108 LEU B CA 1
ATOM 3333 C C . LEU B 1 108 ? 11.93 -35 -15.656 1 94.75 108 LEU B C 1
ATOM 3335 O O . LEU B 1 108 ? 12.508 -33.938 -15.391 1 94.75 108 LEU B O 1
ATOM 3339 N N . THR B 1 109 ? 12.227 -35.719 -16.625 1 96.44 109 THR B N 1
ATOM 3340 C CA . THR B 1 109 ? 13.156 -35.312 -17.656 1 96.44 109 THR B CA 1
ATOM 3341 C C . THR B 1 109 ? 12.516 -35.375 -19.047 1 96.44 109 THR B C 1
ATOM 3343 O O . THR B 1 109 ? 11.969 -36.406 -19.422 1 96.44 109 THR B O 1
ATOM 3346 N N . LEU B 1 110 ? 12.508 -34.344 -19.719 1 96.44 110 LEU B N 1
ATOM 3347 C CA . LEU B 1 110 ? 12.023 -34.25 -21.094 1 96.44 110 LEU B CA 1
ATOM 3348 C C . LEU B 1 110 ? 13.195 -34.25 -22.078 1 96.44 110 LEU B C 1
ATOM 3350 O O . LEU B 1 110 ? 14.086 -33.406 -21.984 1 96.44 110 LEU B O 1
ATOM 3354 N N . ARG B 1 111 ? 13.211 -35.188 -22.984 1 96.12 111 ARG B N 1
ATOM 3355 C CA . ARG B 1 111 ? 14.195 -35.219 -24.062 1 96.12 111 ARG B CA 1
ATOM 3356 C C . ARG B 1 111 ? 13.727 -34.344 -25.234 1 96.12 111 ARG B C 1
ATOM 3358 O O . ARG B 1 111 ? 12.594 -34.5 -25.688 1 96.12 111 ARG B O 1
ATOM 3365 N N . VAL B 1 112 ? 14.625 -33.5 -25.688 1 96.62 112 VAL B N 1
ATOM 3366 C CA . VAL B 1 112 ? 14.289 -32.625 -26.797 1 96.62 112 VAL B CA 1
ATOM 3367 C C . VAL B 1 112 ? 15.297 -32.781 -27.922 1 96.62 112 VAL B C 1
ATOM 3369 O O . VAL B 1 112 ? 16.5 -32.656 -27.719 1 96.62 112 VAL B O 1
ATOM 3372 N N . ASP B 1 113 ? 14.828 -33.094 -29.047 1 96.06 113 ASP B N 1
ATOM 3373 C CA . ASP B 1 113 ? 15.664 -33.156 -30.234 1 96.06 113 ASP B CA 1
ATOM 3374 C C . ASP B 1 113 ? 15.758 -31.812 -30.922 1 96.06 113 ASP B C 1
ATOM 3376 O O . ASP B 1 113 ? 14.922 -31.469 -31.766 1 96.06 113 ASP B O 1
ATOM 3380 N N . VAL B 1 114 ? 16.812 -31.141 -30.625 1 94.31 114 VAL B N 1
ATOM 3381 C CA . VAL B 1 114 ? 16.969 -29.766 -31.094 1 94.31 114 VAL B CA 1
ATOM 3382 C C . VAL B 1 114 ? 17.203 -29.75 -32.594 1 94.31 114 VAL B C 1
ATOM 3384 O O . VAL B 1 114 ? 16.781 -28.844 -33.312 1 94.31 114 VAL B O 1
ATOM 3387 N N . SER B 1 115 ? 17.844 -30.734 -33.094 1 93.31 115 SER B N 1
ATOM 3388 C CA . SER B 1 115 ? 18.094 -30.828 -34.531 1 93.31 115 SER B CA 1
ATOM 3389 C C . SER B 1 115 ? 16.797 -30.984 -35.312 1 93.31 115 SER B C 1
ATOM 3391 O O . SER B 1 115 ? 16.609 -30.359 -36.375 1 93.31 115 SER B O 1
ATOM 3393 N N . GLU B 1 116 ? 15.961 -31.797 -34.75 1 95.19 116 GLU B N 1
ATOM 3394 C CA . GLU B 1 116 ? 14.656 -31.984 -35.375 1 95.19 116 GLU B CA 1
ATOM 3395 C C . GLU B 1 116 ? 13.836 -30.688 -35.312 1 95.19 116 GLU B C 1
ATOM 3397 O O . GLU B 1 116 ? 13.18 -30.328 -36.312 1 95.19 116 GLU B O 1
ATOM 3402 N N . LEU B 1 117 ? 13.891 -30.031 -34.25 1 96 117 LEU B N 1
ATOM 3403 C CA . LEU B 1 117 ? 13.18 -28.766 -34.094 1 96 117 LEU B CA 1
ATOM 3404 C C . LEU B 1 117 ? 13.688 -27.734 -35.125 1 96 117 LEU B C 1
ATOM 3406 O O . LEU B 1 117 ? 12.891 -27.047 -35.75 1 96 117 LEU B O 1
ATOM 3410 N N . ALA B 1 118 ? 14.961 -27.688 -35.25 1 94.75 118 ALA B N 1
ATOM 3411 C CA . ALA B 1 118 ? 15.586 -26.734 -36.156 1 94.75 118 ALA B CA 1
ATOM 3412 C C . ALA B 1 118 ? 15.227 -27.031 -37.625 1 94.75 118 ALA B C 1
ATOM 3414 O O . ALA B 1 118 ? 15.156 -26.125 -38.438 1 94.75 118 ALA B O 1
ATOM 3415 N N . ALA B 1 119 ? 14.977 -28.25 -37.875 1 94.69 119 ALA B N 1
ATOM 3416 C CA . ALA B 1 119 ? 14.742 -28.688 -39.25 1 94.69 119 ALA B CA 1
ATOM 3417 C C . ALA B 1 119 ? 13.281 -28.469 -39.656 1 94.69 119 ALA B C 1
ATOM 3419 O O . ALA B 1 119 ? 12.938 -28.562 -40.812 1 94.69 119 ALA B O 1
ATOM 3420 N N . MET B 1 120 ? 12.477 -28.188 -38.625 1 94.12 120 MET B N 1
ATOM 3421 C CA . MET B 1 120 ? 11.07 -27.953 -38.969 1 94.12 120 MET B CA 1
ATOM 3422 C C . MET B 1 120 ? 10.906 -26.75 -39.875 1 94.12 120 MET B C 1
ATOM 3424 O O . MET B 1 120 ? 11.508 -25.703 -39.656 1 94.12 120 MET B O 1
ATOM 3428 N N . GLU B 1 121 ? 10.148 -26.984 -40.969 1 90.44 121 GLU B N 1
ATOM 3429 C CA . GLU B 1 121 ? 9.984 -25.953 -41.969 1 90.44 121 GLU B CA 1
ATOM 3430 C C . GLU B 1 121 ? 9.07 -24.828 -41.5 1 90.44 121 GLU B C 1
ATOM 3432 O O . GLU B 1 121 ? 9.352 -23.656 -41.688 1 90.44 121 GLU B O 1
ATOM 3437 N N . SER B 1 122 ? 8.016 -25.141 -40.781 1 93.69 122 SER B N 1
ATOM 3438 C CA . SER B 1 122 ? 7.027 -24.188 -40.312 1 93.69 122 SER B CA 1
ATOM 3439 C C . SER B 1 122 ? 7.449 -23.594 -38.969 1 93.69 122 SER B C 1
ATOM 3441 O O . SER B 1 122 ? 7.57 -24.297 -37.969 1 93.69 122 SER B O 1
ATOM 3443 N N . GLU B 1 123 ? 7.605 -22.312 -39 1 92.88 123 GLU B N 1
ATOM 3444 C CA . GLU B 1 123 ? 7.957 -21.609 -37.75 1 92.88 123 GLU B CA 1
ATOM 3445 C C . GLU B 1 123 ? 6.867 -21.766 -36.688 1 92.88 123 GLU B C 1
ATOM 3447 O O . GLU B 1 123 ? 7.16 -21.938 -35.5 1 92.88 123 GLU B O 1
ATOM 3452 N N . ALA B 1 124 ? 5.688 -21.719 -37.156 1 93.62 124 ALA B N 1
ATOM 3453 C CA . ALA B 1 124 ? 4.559 -21.859 -36.25 1 93.62 124 ALA B CA 1
ATOM 3454 C C . ALA B 1 124 ? 4.562 -23.234 -35.594 1 93.62 124 ALA B C 1
ATOM 3456 O O . ALA B 1 124 ? 4.301 -23.359 -34.375 1 93.62 124 ALA B O 1
ATOM 3457 N N . ALA B 1 125 ? 4.84 -24.203 -36.344 1 94.19 125 ALA B N 1
ATOM 3458 C CA . ALA B 1 125 ? 4.898 -25.562 -35.812 1 94.19 125 ALA B CA 1
ATOM 3459 C C . ALA B 1 125 ? 6.047 -25.719 -34.812 1 94.19 125 ALA B C 1
ATOM 3461 O O . ALA B 1 125 ? 5.895 -26.359 -33.781 1 94.19 125 ALA B O 1
ATOM 3462 N N . ARG B 1 126 ? 7.152 -25.078 -35.094 1 95.81 126 ARG B N 1
ATOM 3463 C CA . ARG B 1 126 ? 8.32 -25.109 -34.219 1 95.81 126 ARG B CA 1
ATOM 3464 C C . ARG B 1 126 ? 8.008 -24.438 -32.875 1 95.81 126 ARG B C 1
ATOM 3466 O O . ARG B 1 126 ? 8.305 -25 -31.812 1 95.81 126 ARG B O 1
ATOM 3473 N N . MET B 1 127 ? 7.43 -23.359 -32.969 1 95.31 127 MET B N 1
ATOM 3474 C CA . MET B 1 127 ? 7.102 -22.594 -31.766 1 95.31 127 MET B CA 1
ATOM 3475 C C . MET B 1 127 ? 6.102 -23.359 -30.906 1 95.31 127 MET B C 1
ATOM 3477 O O . MET B 1 127 ? 6.176 -23.312 -29.672 1 95.31 127 MET B O 1
ATOM 3481 N N . GLU B 1 128 ? 5.242 -24.016 -31.547 1 94.94 128 GLU B N 1
ATOM 3482 C CA . GLU B 1 128 ? 4.258 -24.797 -30.812 1 94.94 128 GLU B CA 1
ATOM 3483 C C . GLU B 1 128 ? 4.93 -25.906 -30.016 1 94.94 128 GLU B C 1
ATOM 3485 O O . GLU B 1 128 ? 4.586 -26.141 -28.859 1 94.94 128 GLU B O 1
ATOM 3490 N N . VAL B 1 129 ? 5.82 -26.578 -30.656 1 96.25 129 VAL B N 1
ATOM 3491 C CA . VAL B 1 129 ? 6.527 -27.656 -29.984 1 96.25 129 VAL B CA 1
ATOM 3492 C C . VAL B 1 129 ? 7.324 -27.109 -28.812 1 96.25 129 VAL B C 1
ATOM 3494 O O . VAL B 1 129 ? 7.332 -27.688 -27.734 1 96.25 129 VAL B O 1
ATOM 3497 N N . ILE B 1 130 ? 7.922 -26 -28.984 1 96.81 130 ILE B N 1
ATOM 3498 C CA . ILE B 1 130 ? 8.727 -25.375 -27.938 1 96.81 130 ILE B CA 1
ATOM 3499 C C . ILE B 1 130 ? 7.816 -24.938 -26.781 1 96.81 130 ILE B C 1
ATOM 3501 O O . ILE B 1 130 ? 8.148 -25.156 -25.625 1 96.81 130 ILE B O 1
ATOM 3505 N N . GLU B 1 131 ? 6.734 -24.422 -27.125 1 95.31 131 GLU B N 1
ATOM 3506 C CA . GLU B 1 131 ? 5.781 -24 -26.094 1 95.31 131 GLU B CA 1
ATOM 3507 C C . GLU B 1 131 ? 5.281 -25.188 -25.281 1 95.31 131 GLU B C 1
ATOM 3509 O O . GLU B 1 131 ? 5.148 -25.109 -24.062 1 95.31 131 GLU B O 1
ATOM 3514 N N . ARG B 1 132 ? 5.027 -26.234 -25.953 1 95.44 132 ARG B N 1
ATOM 3515 C CA . ARG B 1 132 ? 4.578 -27.453 -25.281 1 95.44 132 ARG B CA 1
ATOM 3516 C C . ARG B 1 132 ? 5.648 -27.969 -24.328 1 95.44 132 ARG B C 1
ATOM 3518 O O . ARG B 1 132 ? 5.355 -28.328 -23.188 1 95.44 132 ARG B O 1
ATOM 3525 N N . ALA B 1 133 ? 6.812 -27.938 -24.797 1 96.44 133 ALA B N 1
ATOM 3526 C CA . ALA B 1 133 ? 7.918 -28.391 -23.953 1 96.44 133 ALA B CA 1
ATOM 3527 C C . ALA B 1 133 ? 8.07 -27.5 -22.719 1 96.44 133 ALA B C 1
ATOM 3529 O O . ALA B 1 133 ? 8.375 -27.984 -21.625 1 96.44 133 ALA B O 1
ATOM 3530 N N . ALA B 1 134 ? 7.781 -26.281 -22.922 1 95.88 134 ALA B N 1
ATOM 3531 C CA . ALA B 1 134 ? 7.961 -25.297 -21.844 1 95.88 134 ALA B CA 1
ATOM 3532 C C . ALA B 1 134 ? 6.859 -25.438 -20.797 1 95.88 134 ALA B C 1
ATOM 3534 O O . ALA B 1 134 ? 6.957 -24.844 -19.719 1 95.88 134 ALA B O 1
ATOM 3535 N N . ARG B 1 135 ? 5.867 -26.219 -21.047 1 94.38 135 ARG B N 1
ATOM 3536 C CA . ARG B 1 135 ? 4.762 -26.422 -20.109 1 94.38 135 ARG B CA 1
ATOM 3537 C C . ARG B 1 135 ? 5.043 -27.578 -19.172 1 94.38 135 ARG B C 1
ATOM 3539 O O . ARG B 1 135 ? 4.164 -27.984 -18.406 1 94.38 135 ARG B O 1
ATOM 3546 N N . VAL B 1 136 ? 6.227 -28.078 -19.141 1 93.88 136 VAL B N 1
ATOM 3547 C CA . VAL B 1 136 ? 6.562 -29.281 -18.375 1 93.88 136 VAL B CA 1
ATOM 3548 C C . VAL B 1 136 ? 6.324 -29.047 -16.891 1 93.88 136 VAL B C 1
ATOM 3550 O O . VAL B 1 136 ? 5.863 -29.938 -16.188 1 93.88 136 VAL B O 1
ATOM 3553 N N . ARG B 1 137 ? 6.609 -27.891 -16.438 1 90.44 137 ARG B N 1
ATOM 3554 C CA . ARG B 1 137 ? 6.406 -27.609 -15.016 1 90.44 137 ARG B CA 1
ATOM 3555 C C . ARG B 1 137 ? 4.93 -27.688 -14.641 1 90.44 137 ARG B C 1
ATOM 3557 O O . ARG B 1 137 ? 4.574 -28.266 -13.617 1 90.44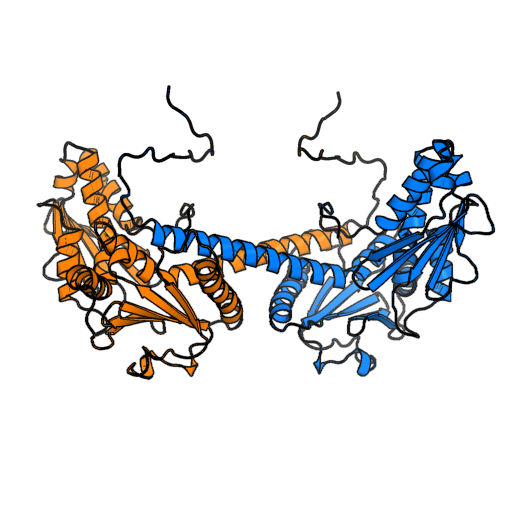 137 ARG B O 1
ATOM 3564 N N . SER B 1 138 ? 4.113 -27.094 -15.477 1 90.62 138 SER B N 1
ATOM 3565 C CA . SER B 1 138 ? 2.678 -27.094 -15.203 1 90.62 138 SER B CA 1
ATOM 3566 C C . SER B 1 138 ? 2.107 -28.516 -15.312 1 90.62 138 SER B C 1
ATOM 3568 O O . SER B 1 138 ? 1.2 -28.875 -14.562 1 90.62 138 SER B O 1
ATOM 3570 N N . ALA B 1 139 ? 2.662 -29.281 -16.25 1 92.69 139 ALA B N 1
ATOM 3571 C CA . ALA B 1 139 ? 2.199 -30.656 -16.438 1 92.69 139 ALA B CA 1
ATOM 3572 C C . ALA B 1 139 ? 2.488 -31.516 -15.211 1 92.69 139 ALA B C 1
ATOM 3574 O O . ALA B 1 139 ? 1.633 -32.281 -14.766 1 92.69 139 ALA B O 1
ATOM 3575 N N . VAL B 1 140 ? 3.615 -31.312 -14.68 1 90.69 140 VAL B N 1
ATOM 3576 C CA . VAL B 1 140 ? 4.031 -32.125 -13.539 1 90.69 140 VAL B CA 1
ATOM 3577 C C . VAL B 1 140 ? 3.344 -31.625 -12.273 1 90.69 140 VAL B C 1
ATOM 3579 O O . VAL B 1 140 ? 2.748 -32.406 -11.531 1 90.69 140 VAL B O 1
ATOM 3582 N N . TYR B 1 141 ? 3.357 -30.391 -12.117 1 86.94 141 TYR B N 1
ATOM 3583 C CA . TYR B 1 141 ? 2.863 -29.766 -10.898 1 86.94 141 TYR B CA 1
ATOM 3584 C C . TYR B 1 141 ? 1.353 -29.922 -10.773 1 86.94 141 TYR B C 1
ATOM 3586 O O . TYR B 1 141 ? 0.825 -30.062 -9.664 1 86.94 141 TYR B O 1
ATOM 3594 N N . GLY B 1 142 ? 0.654 -29.969 -11.812 1 91.75 142 GLY B N 1
ATOM 3595 C CA . GLY B 1 142 ? -0.8 -29.938 -11.797 1 91.75 142 GLY B CA 1
ATOM 3596 C C . GLY B 1 142 ? -1.42 -31.312 -11.938 1 91.75 142 GLY B C 1
ATOM 3597 O O . GLY B 1 142 ? -2.643 -31.453 -12.023 1 91.75 142 GLY B O 1
ATOM 3598 N N . ALA B 1 143 ? -0.589 -32.344 -11.906 1 92.12 143 ALA B N 1
ATOM 3599 C CA . ALA B 1 143 ? -1.058 -33.688 -12.258 1 92.12 143 ALA B CA 1
ATOM 3600 C C . ALA B 1 143 ? -2.211 -34.125 -11.359 1 92.12 143 ALA B C 1
ATOM 3602 O O . ALA B 1 143 ? -3.236 -34.594 -11.844 1 92.12 143 ALA B O 1
ATOM 3603 N N . LYS B 1 144 ? -2.076 -33.938 -10.133 1 91.69 144 LYS B N 1
ATOM 3604 C CA . LYS B 1 144 ? -3.092 -34.406 -9.188 1 91.69 144 LYS B CA 1
ATOM 3605 C C . LYS B 1 144 ? -4.383 -33.594 -9.352 1 91.69 144 LYS B C 1
ATOM 3607 O O . LYS B 1 144 ? -5.465 -34.188 -9.469 1 91.69 144 LYS B O 1
ATOM 3612 N N . LEU B 1 145 ? -4.266 -32.312 -9.328 1 94.5 145 LEU B N 1
ATOM 3613 C CA . LEU B 1 145 ? -5.438 -31.453 -9.508 1 94.5 145 LEU B CA 1
ATOM 3614 C C . LEU B 1 145 ? -6.105 -31.734 -10.852 1 94.5 145 LEU B C 1
ATOM 3616 O O . LEU B 1 145 ? -7.332 -31.812 -10.938 1 94.5 145 LEU B O 1
ATOM 3620 N N . ARG B 1 146 ? -5.305 -31.891 -11.859 1 95.12 146 ARG B N 1
ATOM 3621 C CA . ARG B 1 146 ? -5.809 -32.188 -13.195 1 95.12 146 ARG B CA 1
ATOM 3622 C C . ARG B 1 146 ? -6.66 -33.438 -13.195 1 95.12 146 ARG B C 1
ATOM 3624 O O . ARG B 1 146 ? -7.719 -33.5 -13.828 1 95.12 146 ARG B O 1
ATOM 3631 N N . ALA B 1 147 ? -6.16 -34.406 -12.523 1 94.12 147 ALA B N 1
ATOM 3632 C CA . ALA B 1 147 ? -6.887 -35.688 -12.461 1 94.12 147 ALA B CA 1
ATOM 3633 C C . ALA B 1 147 ? -8.273 -35.5 -11.859 1 94.12 147 ALA B C 1
ATOM 3635 O O . ALA B 1 147 ? -9.266 -36 -12.398 1 94.12 147 ALA B O 1
ATOM 3636 N N . HIS B 1 148 ? -8.367 -34.75 -10.781 1 95.75 148 HIS B N 1
ATOM 3637 C CA . HIS B 1 148 ? -9.641 -34.531 -10.117 1 95.75 148 HIS B CA 1
ATOM 3638 C C . HIS B 1 148 ? -10.562 -33.656 -10.984 1 95.75 148 HIS B C 1
ATOM 3640 O O . HIS B 1 148 ? -11.766 -33.938 -11.078 1 95.75 148 HIS B O 1
ATOM 3646 N N . LEU B 1 149 ? -10.031 -32.688 -11.625 1 96.31 149 LEU B N 1
ATOM 3647 C CA . LEU B 1 149 ? -10.852 -31.797 -12.422 1 96.31 149 LEU B CA 1
ATOM 3648 C C . LEU B 1 149 ? -11.289 -32.469 -13.727 1 96.31 149 LEU B C 1
ATOM 3650 O O . LEU B 1 149 ? -12.383 -32.219 -14.227 1 96.31 149 LEU B O 1
ATOM 3654 N N . ARG B 1 150 ? -10.398 -33.281 -14.273 1 94.56 150 ARG B N 1
ATOM 3655 C CA . ARG B 1 150 ? -10.797 -34.094 -15.43 1 94.56 150 ARG B CA 1
ATOM 3656 C C . ARG B 1 150 ? -11.977 -35 -15.086 1 94.56 150 ARG B C 1
ATOM 3658 O O . ARG B 1 150 ? -12.93 -35.094 -15.859 1 94.56 150 ARG B O 1
ATOM 3665 N N . ALA B 1 151 ? -11.891 -35.625 -13.938 1 95 151 ALA B N 1
ATOM 3666 C CA . ALA B 1 151 ? -12.984 -36.469 -13.484 1 95 151 ALA B CA 1
ATOM 3667 C C . ALA B 1 151 ? -14.273 -35.688 -13.32 1 95 151 ALA B C 1
ATOM 3669 O O . ALA B 1 151 ? -15.359 -36.156 -13.664 1 95 151 ALA B O 1
ATOM 3670 N N . LEU B 1 152 ? -14.133 -34.531 -12.812 1 96.5 152 LEU B N 1
ATOM 3671 C CA . LEU B 1 152 ? -15.273 -33.625 -12.688 1 96.5 152 LEU B CA 1
ATOM 3672 C C . LEU B 1 152 ? -15.906 -33.344 -14.047 1 96.5 152 LEU B C 1
ATOM 3674 O O . LEU B 1 152 ? -17.125 -33.375 -14.188 1 96.5 152 LEU B O 1
ATOM 3678 N N . GLY B 1 153 ? -15.109 -33.125 -15.055 1 94.5 153 GLY B N 1
ATOM 3679 C CA . GLY B 1 153 ? -15.594 -32.875 -16.406 1 94.5 153 GLY B CA 1
ATOM 3680 C C . GLY B 1 153 ? -16.297 -34.062 -17.016 1 94.5 153 GLY B C 1
ATOM 3681 O O . GLY B 1 153 ? -17.266 -33.906 -17.766 1 94.5 153 GLY B O 1
ATOM 3682 N N . GLU B 1 154 ? -15.828 -35.188 -16.688 1 93.44 154 GLU B N 1
ATOM 3683 C CA . GLU B 1 154 ? -16.328 -36.406 -17.297 1 93.44 154 GLU B CA 1
ATOM 3684 C C . GLU B 1 154 ? -17.609 -36.875 -16.609 1 93.44 154 GLU B C 1
ATOM 3686 O O . GLU B 1 154 ? -18.547 -37.312 -17.281 1 93.44 154 GLU B O 1
ATOM 3691 N N . THR B 1 155 ? -17.672 -36.719 -15.305 1 91.81 155 THR B N 1
ATOM 3692 C CA . THR B 1 155 ? -18.766 -37.375 -14.562 1 91.81 155 THR B CA 1
ATOM 3693 C C . THR B 1 155 ? -19.719 -36.312 -14.008 1 91.81 155 THR B C 1
ATOM 3695 O O . THR B 1 155 ? -20.828 -36.656 -13.57 1 91.81 155 THR B O 1
ATOM 3698 N N . GLY B 1 156 ? -19.297 -35.125 -13.969 1 91.81 156 GLY B N 1
ATOM 3699 C CA . GLY B 1 156 ? -20.062 -34.094 -13.305 1 91.81 156 GLY B CA 1
ATOM 3700 C C . GLY B 1 156 ? -19.812 -34.031 -11.812 1 91.81 156 GLY B C 1
ATOM 3701 O O . GLY B 1 156 ? -20.469 -33.281 -11.094 1 91.81 156 GLY B O 1
ATOM 3702 N N . GLY B 1 157 ? -18.984 -34.844 -11.359 1 89.5 157 GLY B N 1
ATOM 3703 C CA . GLY B 1 157 ? -18.625 -34.844 -9.953 1 89.5 157 GLY B CA 1
ATOM 3704 C C . GLY B 1 157 ? -19.094 -36.062 -9.203 1 89.5 157 GLY B C 1
ATOM 3705 O O . GLY B 1 157 ? -20.203 -36.531 -9.398 1 89.5 157 GLY B O 1
ATOM 3706 N N . THR B 1 158 ? -18.188 -36.625 -8.414 1 92.31 158 THR B N 1
ATOM 3707 C CA . THR B 1 158 ? -18.469 -37.75 -7.539 1 92.31 158 THR B CA 1
ATOM 3708 C C . THR B 1 158 ? -17.781 -37.594 -6.188 1 92.31 158 THR B C 1
ATOM 3710 O O . THR B 1 158 ? -16.641 -37.125 -6.121 1 92.31 158 THR B O 1
ATOM 3713 N N . GLU B 1 159 ? -18.578 -37.875 -5.164 1 94.56 159 GLU B N 1
ATOM 3714 C CA . GLU B 1 159 ? -18 -37.781 -3.826 1 94.56 159 GLU B CA 1
ATOM 3715 C C . GLU B 1 159 ? -16.75 -38.656 -3.693 1 94.56 159 GLU B C 1
ATOM 3717 O O . GLU B 1 159 ? -16.75 -39.781 -4.137 1 94.56 159 GLU B O 1
ATOM 3722 N N . GLY B 1 160 ? -15.727 -38.062 -3.197 1 94.06 160 GLY B N 1
ATOM 3723 C CA . GLY B 1 160 ? -14.484 -38.812 -3.008 1 94.06 160 GLY B CA 1
ATOM 3724 C C . GLY B 1 160 ? -13.727 -38.406 -1.761 1 94.06 160 GLY B C 1
ATOM 3725 O O . GLY B 1 160 ? -14.156 -37.5 -1.035 1 94.06 160 GLY B O 1
ATOM 3726 N N . ALA B 1 161 ? -12.695 -39.094 -1.478 1 94.44 161 ALA B N 1
ATOM 3727 C CA . ALA B 1 161 ? -11.852 -38.812 -0.32 1 94.44 161 ALA B CA 1
ATOM 3728 C C . ALA B 1 161 ? -11.078 -37.531 -0.507 1 94.44 161 ALA B C 1
ATOM 3730 O O . ALA B 1 161 ? -10.789 -37.125 -1.637 1 94.44 161 ALA B O 1
ATOM 3731 N N . LEU B 1 162 ? -10.781 -36.938 0.639 1 95 162 LEU B N 1
ATOM 3732 C CA . LEU B 1 162 ? -9.953 -35.75 0.622 1 95 162 LEU B CA 1
ATOM 3733 C C . LEU B 1 162 ? -8.555 -36.062 0.1 1 95 162 LEU B C 1
ATOM 3735 O O . LEU B 1 162 ? -7.949 -37.062 0.498 1 95 162 LEU B O 1
ATOM 3739 N N . ASP B 1 163 ? -8.133 -35.281 -0.867 1 92.94 163 ASP B N 1
ATOM 3740 C CA . ASP B 1 163 ? -6.785 -35.375 -1.41 1 92.94 163 ASP B CA 1
ATOM 3741 C C . ASP B 1 163 ? -6.008 -34.062 -1.156 1 92.94 163 ASP B C 1
ATOM 3743 O O . ASP B 1 163 ? -6.586 -33.062 -0.738 1 92.94 163 ASP B O 1
ATOM 3747 N N . TRP B 1 164 ? -4.723 -34.125 -1.183 1 90.75 164 TRP B N 1
ATOM 3748 C CA . TRP B 1 164 ? -3.936 -32.938 -0.954 1 90.75 164 TRP B CA 1
ATOM 3749 C C . TRP B 1 164 ? -2.623 -32.969 -1.728 1 90.75 164 TRP B C 1
ATOM 3751 O O . TRP B 1 164 ? -2.16 -34.062 -2.107 1 90.75 164 TRP B O 1
ATOM 3761 N N . HIS B 1 165 ? -2.176 -31.797 -2.078 1 87.31 165 HIS B N 1
ATOM 3762 C CA . HIS B 1 165 ? -0.894 -31.578 -2.736 1 87.31 165 HIS B CA 1
ATOM 3763 C C . HIS B 1 165 ? -0.093 -30.5 -2.027 1 87.31 165 HIS B C 1
ATOM 3765 O O . HIS B 1 165 ? -0.526 -29.344 -1.96 1 87.31 165 HIS B O 1
ATOM 3771 N N . THR B 1 166 ? 1.089 -30.906 -1.498 1 84.75 166 THR B N 1
ATOM 3772 C CA . THR B 1 166 ? 1.943 -29.938 -0.815 1 84.75 166 THR B CA 1
ATOM 3773 C C . THR B 1 166 ? 3.084 -29.484 -1.724 1 84.75 166 THR B C 1
ATOM 3775 O O . THR B 1 166 ? 3.855 -30.312 -2.215 1 84.75 166 THR B O 1
ATOM 3778 N N . ARG B 1 167 ? 3.066 -28.234 -1.983 1 77 167 ARG B N 1
ATOM 3779 C CA . ARG B 1 167 ? 4.133 -27.672 -2.803 1 77 167 ARG B CA 1
ATOM 3780 C C . ARG B 1 167 ? 5.402 -27.469 -1.982 1 77 167 ARG B C 1
ATOM 3782 O O . ARG B 1 167 ? 6.496 -27.812 -2.422 1 77 167 ARG B O 1
ATOM 3789 N N . ARG B 1 168 ? 5.293 -26.891 -0.852 1 78 168 ARG B N 1
ATOM 3790 C CA . ARG B 1 168 ? 6.355 -26.656 0.119 1 78 168 ARG B CA 1
ATOM 3791 C C . ARG B 1 168 ? 5.812 -26.688 1.544 1 78 168 ARG B C 1
ATOM 3793 O O . ARG B 1 168 ? 4.598 -26.672 1.751 1 78 168 ARG B O 1
ATOM 3800 N N . PRO B 1 169 ? 6.852 -26.703 2.414 1 74.38 169 PRO B N 1
ATOM 3801 C CA . PRO B 1 169 ? 6.371 -26.719 3.797 1 74.38 169 PRO B CA 1
ATOM 3802 C C . PRO B 1 169 ? 5.469 -25.531 4.125 1 74.38 169 PRO B C 1
ATOM 3804 O O . PRO B 1 169 ? 5.848 -24.391 3.896 1 74.38 169 PRO B O 1
ATOM 3807 N N . GLY B 1 170 ? 4.297 -25.859 4.469 1 78.81 170 GLY B N 1
ATOM 3808 C CA . GLY B 1 170 ? 3.359 -24.828 4.875 1 78.81 170 GLY B CA 1
ATOM 3809 C C . GLY B 1 170 ? 2.398 -24.422 3.773 1 78.81 170 GLY B C 1
ATOM 3810 O O . GLY B 1 170 ? 1.463 -23.656 4.008 1 78.81 170 GLY B O 1
ATOM 3811 N N . GLU B 1 171 ? 2.648 -24.875 2.635 1 87.5 171 GLU B N 1
ATOM 3812 C CA . GLU B 1 171 ? 1.76 -24.578 1.517 1 87.5 171 GLU B CA 1
ATOM 3813 C C . GLU B 1 171 ? 1.13 -25.844 0.957 1 87.5 171 GLU B C 1
ATOM 3815 O O . GL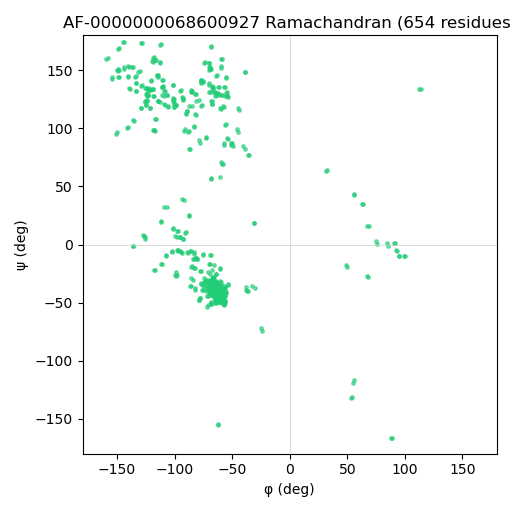U B 1 171 ? 1.747 -26.547 0.152 1 87.5 171 GLU B O 1
ATOM 3820 N N . THR B 1 172 ? -0.04 -26.047 1.405 1 91.06 172 THR B N 1
ATOM 3821 C CA . THR B 1 172 ? -0.763 -27.234 0.979 1 91.06 172 THR B CA 1
ATOM 3822 C C . THR B 1 172 ? -2.1 -26.859 0.346 1 91.06 172 THR B C 1
ATOM 3824 O O . THR B 1 172 ? -2.807 -25.984 0.848 1 91.06 172 THR B O 1
ATOM 3827 N N . MET B 1 173 ? -2.322 -27.5 -0.771 1 93.88 173 MET B N 1
ATOM 3828 C CA . MET B 1 173 ? -3.627 -27.422 -1.422 1 93.88 173 MET B CA 1
ATOM 3829 C C . MET B 1 173 ? -4.457 -28.672 -1.146 1 93.88 173 MET B C 1
ATOM 3831 O O . MET B 1 173 ? -4.004 -29.781 -1.396 1 93.88 173 MET B O 1
ATOM 3835 N N . PHE B 1 174 ? -5.641 -28.484 -0.643 1 95.69 174 PHE B N 1
ATOM 3836 C CA . PHE B 1 174 ? -6.547 -29.594 -0.403 1 95.69 174 PHE B CA 1
ATOM 3837 C C . PHE B 1 174 ? -7.602 -29.672 -1.498 1 95.69 174 PHE B C 1
ATOM 3839 O O . PHE B 1 174 ? -8.109 -28.656 -1.961 1 95.69 174 PHE B O 1
ATOM 3846 N N . ILE B 1 175 ? -7.844 -30.922 -1.923 1 96.62 175 ILE B N 1
ATOM 3847 C CA . ILE B 1 175 ? -8.82 -31.172 -2.982 1 96.62 175 ILE B CA 1
ATOM 3848 C C . ILE B 1 175 ? -9.906 -32.094 -2.471 1 96.62 175 ILE B C 1
ATOM 3850 O O . ILE B 1 175 ? -9.633 -33.25 -2.123 1 96.62 175 ILE B O 1
ATOM 3854 N N . LYS B 1 176 ? -11.141 -31.625 -2.428 1 97.75 176 LYS B N 1
ATOM 3855 C CA . LYS B 1 176 ? -12.266 -32.406 -1.945 1 97.75 176 LYS B CA 1
ATOM 3856 C C . LYS B 1 176 ? -13.305 -32.625 -3.045 1 97.75 176 LYS B C 1
ATOM 3858 O O . LYS B 1 176 ? -14.125 -31.75 -3.307 1 97.75 176 LYS B O 1
ATOM 3863 N N . PRO B 1 177 ? -13.242 -33.844 -3.703 1 97.25 177 PRO B N 1
ATOM 3864 C CA . PRO B 1 177 ? -14.32 -34.156 -4.633 1 97.25 177 PRO B CA 1
ATOM 3865 C C . PRO B 1 177 ? -15.664 -34.344 -3.934 1 97.25 177 PRO B C 1
ATOM 3867 O O . PRO B 1 177 ? -15.742 -35 -2.896 1 97.25 177 PRO B O 1
ATOM 3870 N N . GLN B 1 178 ? -16.641 -33.688 -4.469 1 96.31 178 GLN B N 1
ATOM 3871 C CA . GLN B 1 178 ? -18 -33.812 -3.975 1 96.31 178 GLN B CA 1
ATOM 3872 C C . GLN B 1 178 ? -18.969 -34.125 -5.105 1 96.31 178 GLN B C 1
ATOM 3874 O O . GLN B 1 178 ? -18.547 -34.406 -6.23 1 96.31 178 GLN B O 1
ATOM 3879 N N . LYS B 1 179 ? -20.25 -34.406 -4.879 1 93.44 179 LYS B N 1
ATOM 3880 C CA . LYS B 1 179 ? -21.219 -34.938 -5.836 1 93.44 179 LYS B CA 1
ATOM 3881 C C . LYS B 1 179 ? -21.312 -34.062 -7.07 1 93.44 179 LYS B C 1
ATOM 3883 O O . LYS B 1 179 ? -21.328 -34.531 -8.195 1 93.44 179 LYS B O 1
ATOM 3888 N N . ASP B 1 180 ? -21.297 -32.75 -6.988 1 94.44 180 ASP B N 1
ATOM 3889 C CA . ASP B 1 180 ? -21.5 -31.875 -8.148 1 94.44 180 ASP B CA 1
ATOM 3890 C C . ASP B 1 180 ? -20.375 -30.859 -8.281 1 94.44 180 ASP B C 1
ATOM 3892 O O . ASP B 1 180 ? -20.422 -29.969 -9.141 1 94.44 180 ASP B O 1
ATOM 3896 N N . GLN B 1 181 ? -19.453 -31.109 -7.48 1 97.31 181 GLN B N 1
ATOM 3897 C CA . GLN B 1 181 ? -18.438 -30.078 -7.453 1 97.31 181 GLN B CA 1
ATOM 3898 C C . GLN B 1 181 ? -17.125 -30.609 -6.887 1 97.31 181 GLN B C 1
ATOM 3900 O O . GLN B 1 181 ? -17.078 -31.719 -6.336 1 97.31 181 GLN B O 1
ATOM 3905 N N . VAL B 1 182 ? -16.062 -29.953 -7.164 1 97.88 182 VAL B N 1
ATOM 3906 C CA . VAL B 1 182 ? -14.773 -30.141 -6.492 1 97.88 182 VAL B CA 1
ATOM 3907 C C . VAL B 1 182 ? -14.406 -28.875 -5.719 1 97.88 182 VAL B C 1
ATOM 3909 O O . VAL B 1 182 ? -14.438 -27.766 -6.273 1 97.88 182 VAL B O 1
ATOM 3912 N N . THR B 1 183 ? -14.18 -29.016 -4.453 1 98.12 183 THR B N 1
ATOM 3913 C CA . THR B 1 183 ? -13.75 -27.875 -3.643 1 98.12 183 THR B CA 1
ATOM 3914 C C . THR B 1 183 ? -12.25 -27.922 -3.389 1 98.12 183 THR B C 1
ATOM 3916 O O . THR B 1 183 ? -11.719 -28.953 -2.961 1 98.12 183 THR B O 1
ATOM 3919 N N . VAL B 1 184 ? -11.594 -26.875 -3.75 1 97.75 184 VAL B N 1
ATOM 3920 C CA . VAL B 1 184 ? -10.164 -26.719 -3.477 1 97.75 184 VAL B CA 1
ATOM 3921 C C . VAL B 1 184 ? -9.953 -25.703 -2.355 1 97.75 184 VAL B C 1
ATOM 3923 O O . VAL B 1 184 ? -10.5 -24.609 -2.396 1 97.75 184 VAL B O 1
ATOM 3926 N N . VAL B 1 185 ? -9.188 -26.062 -1.332 1 97.5 185 VAL B N 1
ATOM 3927 C CA . VAL B 1 185 ? -9.016 -25.203 -0.17 1 97.5 185 VAL B CA 1
ATOM 3928 C C . VAL B 1 185 ? -7.531 -24.906 0.041 1 97.5 185 VAL B C 1
ATOM 3930 O O . VAL B 1 185 ? -6.703 -25.828 -0.004 1 97.5 185 VAL B O 1
ATOM 3933 N N . PHE B 1 186 ? -7.227 -23.688 0.289 1 96.19 186 PHE B N 1
ATOM 3934 C CA . PHE B 1 186 ? -5.871 -23.234 0.58 1 96.19 186 PHE B CA 1
ATOM 3935 C C . PHE B 1 186 ? -5.781 -22.672 1.991 1 96.19 186 PHE B C 1
ATOM 3937 O O . PHE B 1 186 ? -6.32 -21.594 2.27 1 96.19 186 PHE B O 1
ATOM 3944 N N . PRO B 1 187 ? -5.141 -23.391 2.904 1 96.19 187 PRO B N 1
ATOM 3945 C CA . PRO B 1 187 ? -4.711 -22.688 4.117 1 96.19 187 PRO B CA 1
ATOM 3946 C C . PRO B 1 187 ? -3.607 -21.672 3.85 1 96.19 187 PRO B C 1
ATOM 3948 O O . PRO B 1 187 ? -2.561 -22.016 3.295 1 96.19 187 PRO B O 1
ATOM 3951 N N . MET B 1 188 ? -3.85 -20.453 4.207 1 94.5 188 MET B N 1
ATOM 3952 C CA . MET B 1 188 ? -2.9 -19.375 3.918 1 94.5 188 MET B CA 1
ATOM 3953 C C . MET B 1 188 ? -2.041 -19.062 5.137 1 94.5 188 MET B C 1
ATOM 3955 O O . MET B 1 188 ? -2.562 -18.688 6.188 1 94.5 188 MET B O 1
ATOM 3959 N N . ARG B 1 189 ? -0.71 -19.234 4.918 1 93.5 189 ARG B N 1
ATOM 3960 C CA . ARG B 1 189 ? 0.244 -19.016 6 1 93.5 189 ARG B CA 1
ATOM 3961 C C . ARG B 1 189 ? 1.316 -18 5.59 1 93.5 189 ARG B C 1
ATOM 3963 O O . ARG B 1 189 ? 1.85 -18.078 4.48 1 93.5 189 ARG B O 1
ATOM 3970 N N . PHE B 1 190 ? 1.542 -17.109 6.531 1 89.19 190 PHE B N 1
ATOM 3971 C CA . PHE B 1 190 ? 2.557 -16.094 6.277 1 89.19 190 PHE B CA 1
ATOM 3972 C C . PHE B 1 190 ? 3.559 -16.016 7.426 1 89.19 190 PHE B C 1
ATOM 3974 O O . PHE B 1 190 ? 3.176 -16.094 8.594 1 89.19 190 PHE B O 1
ATOM 3981 N N . GLU B 1 191 ? 4.785 -15.93 7.09 1 86.44 191 GLU B N 1
ATOM 3982 C CA . GLU B 1 191 ? 5.844 -15.875 8.094 1 86.44 191 GLU B CA 1
ATOM 3983 C C . GLU B 1 191 ? 5.797 -14.562 8.875 1 86.44 191 GLU B C 1
ATOM 3985 O O . GLU B 1 191 ? 5.992 -14.547 10.094 1 86.44 191 GLU B O 1
ATOM 3990 N N . ASP B 1 192 ? 5.578 -13.523 8.18 1 83.88 192 ASP B N 1
ATOM 3991 C CA . ASP B 1 192 ? 5.508 -12.188 8.758 1 83.88 192 ASP B CA 1
ATOM 3992 C C . ASP B 1 192 ? 4.07 -11.82 9.125 1 83.88 192 ASP B C 1
ATOM 3994 O O . ASP B 1 192 ? 3.18 -11.859 8.273 1 83.88 192 ASP B O 1
ATOM 3998 N N . ALA B 1 193 ? 3.971 -11.469 10.43 1 81.25 193 ALA B N 1
ATOM 3999 C CA . ALA B 1 193 ? 2.643 -11.109 10.922 1 81.25 193 ALA B CA 1
ATOM 4000 C C . ALA B 1 193 ? 2.074 -9.922 10.156 1 81.25 193 ALA B C 1
ATOM 4002 O O . ALA B 1 193 ? 0.86 -9.812 9.969 1 81.25 193 ALA B O 1
ATOM 4003 N N . ARG B 1 194 ? 2.846 -9.047 9.711 1 78.31 194 ARG B N 1
ATOM 4004 C CA . ARG B 1 194 ? 2.395 -7.902 8.922 1 78.31 194 ARG B CA 1
ATOM 4005 C C . ARG B 1 194 ? 1.836 -8.352 7.578 1 78.31 194 ARG B C 1
ATOM 4007 O O . ARG B 1 194 ? 0.835 -7.809 7.105 1 78.31 194 ARG B O 1
ATOM 4014 N N . ASP B 1 195 ? 2.416 -9.391 7.047 1 84.19 195 ASP B N 1
ATOM 4015 C CA . ASP B 1 195 ? 1.935 -9.938 5.785 1 84.19 195 ASP B CA 1
ATOM 4016 C C . ASP B 1 195 ? 0.57 -10.602 5.957 1 84.19 195 ASP B C 1
ATOM 4018 O O . ASP B 1 195 ? -0.289 -10.508 5.078 1 84.19 195 ASP B O 1
ATOM 4022 N N . ALA B 1 196 ? 0.425 -11.219 7.086 1 87.81 196 ALA B N 1
ATOM 4023 C CA . ALA B 1 196 ? -0.843 -11.891 7.367 1 87.81 196 ALA B CA 1
ATOM 4024 C C . ALA B 1 196 ? -1.994 -10.883 7.406 1 87.81 196 ALA B C 1
ATOM 4026 O O . ALA B 1 196 ? -3.078 -11.156 6.883 1 87.81 196 ALA B O 1
ATOM 4027 N N . VAL B 1 197 ? -1.731 -9.797 7.957 1 81.38 197 VAL B N 1
ATOM 4028 C CA . VAL B 1 197 ? -2.758 -8.758 8.062 1 81.38 197 VAL B CA 1
ATOM 4029 C C . VAL B 1 197 ? -3.121 -8.25 6.668 1 81.38 197 VAL B C 1
ATOM 4031 O O . VAL B 1 197 ? -4.301 -8.125 6.336 1 81.38 197 VAL B O 1
ATOM 4034 N N . ILE B 1 198 ? -2.125 -8.023 5.891 1 80.56 198 ILE B N 1
ATOM 4035 C CA . ILE B 1 198 ? -2.33 -7.547 4.527 1 80.56 198 ILE B CA 1
ATOM 4036 C C . ILE B 1 198 ? -3.051 -8.617 3.711 1 80.56 198 ILE B C 1
ATOM 4038 O O . ILE B 1 198 ? -3.998 -8.312 2.982 1 80.56 198 ILE B O 1
ATOM 4042 N N . ALA B 1 199 ? -2.621 -9.781 3.902 1 88.12 199 ALA B N 1
ATOM 4043 C CA . ALA B 1 199 ? -3.189 -10.898 3.146 1 88.12 199 ALA B CA 1
ATOM 4044 C C . ALA B 1 199 ? -4.672 -11.078 3.469 1 88.12 199 ALA B C 1
ATOM 4046 O O . ALA B 1 199 ? -5.48 -11.32 2.57 1 88.12 199 ALA B O 1
ATOM 4047 N N . THR B 1 200 ? -4.977 -11 4.719 1 88.19 200 THR B N 1
ATOM 4048 C CA . THR B 1 200 ? -6.363 -11.18 5.133 1 88.19 200 THR B CA 1
ATOM 4049 C C . THR B 1 200 ? -7.266 -10.148 4.461 1 88.19 200 THR B C 1
ATOM 4051 O O . THR B 1 200 ? -8.367 -10.477 4.016 1 88.19 200 THR B O 1
ATOM 4054 N N . GLN B 1 201 ? -6.805 -8.961 4.34 1 82.94 201 GLN B N 1
ATOM 4055 C CA . GLN B 1 201 ? -7.566 -7.934 3.643 1 82.94 201 GLN B CA 1
ATOM 4056 C C . GLN B 1 201 ? -7.707 -8.258 2.158 1 82.94 201 GLN B C 1
ATOM 4058 O O . GLN B 1 201 ? -8.797 -8.148 1.592 1 82.94 201 GLN B O 1
ATOM 4063 N N . PHE B 1 202 ? -6.66 -8.719 1.616 1 84.94 202 PHE B N 1
ATOM 4064 C CA . PHE B 1 202 ? -6.637 -9.102 0.209 1 84.94 202 PHE B CA 1
ATOM 4065 C C . PHE B 1 202 ? -7.617 -10.234 -0.06 1 84.94 202 PHE B C 1
ATOM 4067 O O . PHE B 1 202 ? -8.43 -10.148 -0.981 1 84.94 202 PHE B O 1
ATOM 4074 N N . LEU B 1 203 ? -7.586 -11.18 0.684 1 90.94 203 LEU B N 1
ATOM 4075 C CA . LEU B 1 203 ? -8.383 -12.391 0.491 1 90.94 203 LEU B CA 1
ATOM 4076 C C . LEU B 1 203 ? -9.859 -12.109 0.762 1 90.94 203 LEU B C 1
ATOM 4078 O O . LEU B 1 203 ? -10.734 -12.672 0.097 1 90.94 203 LEU B O 1
ATOM 4082 N N . THR B 1 204 ? -10.078 -11.258 1.77 1 86.56 204 THR B N 1
ATOM 4083 C CA . THR B 1 204 ? -11.445 -10.812 2.02 1 86.56 204 THR B CA 1
ATOM 4084 C C . THR B 1 204 ? -12.016 -10.109 0.793 1 86.56 204 THR B C 1
ATOM 4086 O O . THR B 1 204 ? -13.156 -10.359 0.399 1 86.56 204 THR B O 1
ATOM 4089 N N . HIS B 1 205 ? -11.227 -9.297 0.127 1 82.69 205 HIS B N 1
ATOM 4090 C CA . HIS B 1 205 ? -11.633 -8.617 -1.097 1 82.69 205 HIS B CA 1
ATOM 4091 C C . HIS B 1 205 ? -11.875 -9.617 -2.225 1 82.69 205 HIS B C 1
ATOM 4093 O O . HIS B 1 205 ? -12.805 -9.445 -3.021 1 82.69 205 HIS B O 1
ATOM 4099 N N . PHE B 1 206 ? -11.07 -10.625 -2.236 1 84.25 206 PHE B N 1
ATOM 4100 C CA . PHE B 1 206 ? -11.227 -11.672 -3.236 1 84.25 206 PHE B CA 1
ATOM 4101 C C . PHE B 1 206 ? -12.625 -12.273 -3.18 1 84.25 206 PHE B C 1
ATOM 4103 O O . PHE B 1 206 ? -13.312 -12.359 -4.199 1 84.25 206 PHE B O 1
ATOM 4110 N N . ALA B 1 207 ? -12.992 -12.633 -2.006 1 88.31 207 ALA B N 1
ATOM 4111 C CA . ALA B 1 207 ? -14.289 -13.273 -1.8 1 88.31 207 ALA B CA 1
ATOM 4112 C C . ALA B 1 207 ? -15.43 -12.289 -2.053 1 88.31 207 ALA B C 1
ATOM 4114 O O . ALA B 1 207 ? -16.453 -12.648 -2.65 1 88.31 207 ALA B O 1
ATOM 4115 N N . GLU B 1 208 ? -15.25 -11.109 -1.696 1 86.88 208 GLU B N 1
ATOM 4116 C CA . GLU B 1 208 ? -16.281 -10.086 -1.828 1 86.88 208 GLU B CA 1
ATOM 4117 C C . GLU B 1 208 ? -16.5 -9.711 -3.291 1 86.88 208 GLU B C 1
ATOM 4119 O O . GLU B 1 208 ? -17.641 -9.57 -3.736 1 86.88 208 GLU B O 1
ATOM 4124 N N . VAL B 1 209 ? -15.453 -9.555 -3.969 1 84.12 209 VAL B N 1
ATOM 4125 C CA . VAL B 1 209 ? -15.539 -9.156 -5.367 1 84.12 209 VAL B CA 1
ATOM 4126 C C . VAL B 1 209 ? -16.25 -10.234 -6.18 1 84.12 209 VAL B C 1
ATOM 4128 O O . VAL B 1 209 ? -17.141 -9.938 -6.973 1 84.12 209 VAL B O 1
ATOM 4131 N N . ARG B 1 210 ? -15.867 -11.445 -5.957 1 85.44 210 ARG B N 1
ATOM 4132 C CA . ARG B 1 210 ? -16.5 -12.547 -6.664 1 85.44 210 ARG B CA 1
ATOM 4133 C C . ARG B 1 210 ? -18 -12.602 -6.359 1 85.44 210 ARG B C 1
ATOM 4135 O O . ARG B 1 210 ? -18.812 -12.898 -7.238 1 85.44 210 ARG B O 1
ATOM 4142 N N . ARG B 1 211 ? -18.359 -12.266 -5.156 1 85.94 211 ARG B N 1
ATOM 4143 C CA . ARG B 1 211 ? -19.75 -12.359 -4.707 1 85.94 211 ARG B CA 1
ATOM 4144 C C . ARG B 1 211 ? -20.578 -11.203 -5.262 1 85.94 211 ARG B C 1
ATOM 4146 O O . ARG B 1 211 ? -21.75 -11.383 -5.609 1 85.94 211 ARG B O 1
ATOM 4153 N N . THR B 1 212 ? -20 -10.109 -5.406 1 86 212 THR B N 1
ATOM 4154 C CA . THR B 1 212 ? -20.766 -8.898 -5.668 1 86 212 THR B CA 1
ATOM 4155 C C . THR B 1 212 ? -20.75 -8.562 -7.156 1 86 212 THR B C 1
ATOM 4157 O O . THR B 1 212 ? -21.672 -7.906 -7.656 1 86 212 THR B O 1
ATOM 4160 N N . GLN B 1 213 ? -19.766 -8.977 -7.82 1 83.56 213 GLN B N 1
ATOM 4161 C CA . GLN B 1 213 ? -19.656 -8.609 -9.227 1 83.56 213 GLN B CA 1
ATOM 4162 C C . GLN B 1 213 ? -20.375 -9.625 -10.117 1 83.56 213 GLN B C 1
ATOM 4164 O O . GLN B 1 213 ? -19.859 -10.727 -10.344 1 83.56 213 GLN B O 1
ATOM 4169 N N . LYS B 1 214 ? -21.344 -9.203 -10.727 1 82.44 214 LYS B N 1
ATOM 4170 C CA . LYS B 1 214 ? -22.219 -10.055 -11.531 1 82.44 214 LYS B CA 1
ATOM 4171 C C . LYS B 1 214 ? -21.469 -10.578 -12.758 1 82.44 214 LYS B C 1
ATOM 4173 O O . LYS B 1 214 ? -21.688 -11.719 -13.18 1 82.44 214 LYS B O 1
ATOM 4178 N N . ASP B 1 215 ? -20.578 -9.773 -13.25 1 82.56 215 ASP B N 1
ATOM 4179 C CA . ASP B 1 215 ? -19.844 -10.141 -14.453 1 82.56 215 ASP B CA 1
ATOM 4180 C C . ASP B 1 215 ? -18.906 -11.312 -14.195 1 82.56 215 ASP B C 1
ATOM 4182 O O . ASP B 1 215 ? -18.391 -11.922 -15.133 1 82.56 215 ASP B O 1
ATOM 4186 N N . LEU B 1 216 ? -18.781 -11.656 -12.93 1 85.06 216 LEU B N 1
ATOM 4187 C CA . LEU B 1 216 ? -17.859 -12.727 -12.562 1 85.06 216 LEU B CA 1
ATOM 4188 C C . LEU B 1 216 ? -18.625 -13.945 -12.062 1 85.06 216 LEU B C 1
ATOM 4190 O O . LEU B 1 216 ? -18.047 -14.844 -11.445 1 85.06 216 LEU B O 1
ATOM 4194 N N . SER B 1 217 ? -19.922 -13.992 -12.43 1 80.56 217 SER B N 1
ATOM 4195 C CA . SER B 1 217 ? -20.797 -15.023 -11.891 1 80.56 217 SER B CA 1
ATOM 4196 C C . SER B 1 217 ? -20.438 -16.406 -12.445 1 80.56 217 SER B C 1
ATOM 4198 O O . SER B 1 217 ? -20.734 -17.422 -11.82 1 80.56 217 SER B O 1
ATOM 4200 N N . THR B 1 218 ? -19.688 -16.422 -13.531 1 84.12 218 THR B N 1
ATOM 4201 C CA . THR B 1 218 ? -19.359 -17.719 -14.125 1 84.12 218 THR B CA 1
ATOM 4202 C C . THR B 1 218 ? -17.984 -18.188 -13.656 1 84.12 218 THR B C 1
ATOM 4204 O O . THR B 1 218 ? -17.578 -19.312 -13.945 1 84.12 218 THR B O 1
ATOM 4207 N N . ALA B 1 219 ? -17.328 -17.391 -12.945 1 88.5 219 ALA B N 1
ATOM 4208 C CA . ALA B 1 219 ? -16.094 -17.812 -12.305 1 88.5 219 ALA B CA 1
ATOM 4209 C C . ALA B 1 219 ? -16.375 -18.719 -11.109 1 88.5 219 ALA B C 1
ATOM 4211 O O . ALA B 1 219 ? -17.484 -18.734 -10.578 1 88.5 219 ALA B O 1
ATOM 4212 N N . PRO B 1 220 ? -15.398 -19.469 -10.82 1 91.62 220 PRO B N 1
ATOM 4213 C CA . PRO B 1 220 ? -15.594 -20.312 -9.633 1 91.62 220 PRO B CA 1
ATOM 4214 C C . PRO B 1 220 ? -15.953 -19.5 -8.391 1 91.62 220 PRO B C 1
ATOM 4216 O O . PRO B 1 220 ? -15.477 -18.391 -8.211 1 91.62 220 PRO B O 1
ATOM 4219 N N . ALA B 1 221 ? -16.812 -20.062 -7.562 1 92.5 221 ALA B N 1
ATOM 4220 C CA . ALA B 1 221 ? -17.141 -19.438 -6.285 1 92.5 221 ALA B CA 1
ATOM 4221 C C . ALA B 1 221 ? -15.945 -19.438 -5.348 1 92.5 221 ALA B C 1
ATOM 4223 O O . ALA B 1 221 ? -15.219 -20.422 -5.262 1 92.5 221 ALA B O 1
ATOM 4224 N N . VAL B 1 222 ? -15.719 -18.328 -4.738 1 93.56 222 VAL B N 1
ATOM 4225 C CA . VAL B 1 222 ? -14.594 -18.172 -3.816 1 93.56 222 VAL B CA 1
ATOM 4226 C C . VAL B 1 222 ? -15.109 -17.75 -2.441 1 93.56 222 VAL B C 1
ATOM 4228 O O . VAL B 1 222 ? -16 -16.922 -2.338 1 93.56 222 VAL B O 1
ATOM 4231 N N . SER B 1 223 ? -14.648 -18.375 -1.417 1 95.25 223 SER B N 1
ATOM 4232 C CA . SER B 1 223 ? -14.977 -17.984 -0.049 1 95.25 223 SER B CA 1
ATOM 4233 C C . SER B 1 223 ? -13.719 -17.891 0.808 1 95.25 223 SER B C 1
ATOM 4235 O O . SER B 1 223 ? -12.695 -18.5 0.504 1 95.25 223 SER B O 1
ATOM 4237 N N . TYR B 1 224 ? -13.75 -17.016 1.746 1 96 224 TYR B N 1
ATOM 4238 C CA . TYR B 1 224 ? -12.695 -16.828 2.734 1 96 224 TYR B CA 1
ATOM 4239 C C . TYR B 1 224 ? -13.242 -16.969 4.148 1 96 224 TYR B C 1
ATOM 4241 O O . TYR B 1 224 ? -14.242 -16.328 4.5 1 96 224 TYR B O 1
ATOM 4249 N N . ILE B 1 225 ? -12.602 -17.812 4.961 1 95.38 225 ILE B N 1
ATOM 4250 C CA . ILE B 1 225 ? -12.992 -17.984 6.355 1 95.38 225 ILE B CA 1
ATOM 4251 C C . ILE B 1 225 ? -11.75 -18.109 7.227 1 95.38 225 ILE B C 1
ATOM 4253 O O . ILE B 1 225 ? -10.695 -18.547 6.758 1 95.38 225 ILE B O 1
ATOM 4257 N N . LYS B 1 226 ? -11.789 -17.766 8.469 1 93.5 226 LYS B N 1
ATOM 4258 C CA . LYS B 1 226 ? -10.633 -17.75 9.359 1 93.5 226 LYS B CA 1
ATOM 4259 C C . LYS B 1 226 ? -10.391 -19.125 9.977 1 93.5 226 LYS B C 1
ATOM 4261 O O . LYS B 1 226 ? -9.289 -19.422 10.43 1 93.5 226 LYS B O 1
ATOM 4266 N N . THR B 1 227 ? -11.461 -19.969 9.945 1 94.94 227 THR B N 1
ATOM 4267 C CA . THR B 1 227 ? -11.359 -21.297 10.531 1 94.94 227 THR B CA 1
ATOM 4268 C C . THR B 1 227 ? -11.438 -22.359 9.445 1 94.94 227 THR B C 1
ATOM 4270 O O . THR B 1 227 ? -11.961 -22.125 8.359 1 94.94 227 THR B O 1
ATOM 4273 N N . PRO B 1 228 ? -10.914 -23.516 9.75 1 95.44 228 PRO B N 1
ATOM 4274 C CA . PRO B 1 228 ? -10.953 -24.562 8.727 1 95.44 228 PRO B CA 1
ATOM 4275 C C . PRO B 1 228 ? -12.375 -24.906 8.297 1 95.44 228 PRO B C 1
ATOM 4277 O O . PRO B 1 228 ? -13.227 -25.188 9.148 1 95.44 228 PRO B O 1
ATOM 4280 N N . PRO B 1 229 ? -12.586 -24.891 7.066 1 95.81 229 PRO B N 1
ATOM 4281 C CA . PRO B 1 229 ? -13.914 -25.281 6.59 1 95.81 229 PRO B CA 1
ATOM 4282 C C . PRO B 1 229 ? -14.203 -26.766 6.805 1 95.81 229 PRO B C 1
ATOM 4284 O O . PRO B 1 229 ? -13.281 -27.547 7.07 1 95.81 229 PRO B O 1
ATOM 4287 N N . LEU B 1 230 ? -15.438 -27.141 6.586 1 94.75 230 LEU B N 1
ATOM 4288 C CA . LEU B 1 230 ? -15.906 -28.5 6.848 1 94.75 230 LEU B CA 1
ATOM 4289 C C . LEU B 1 230 ? -15.242 -29.5 5.898 1 94.75 230 LEU B C 1
ATOM 4291 O O . LEU B 1 230 ? -15.023 -30.656 6.266 1 94.75 230 LEU B O 1
ATOM 4295 N N . GLU B 1 231 ? -14.883 -29.078 4.738 1 94.44 231 GLU B N 1
ATOM 4296 C CA . GLU B 1 231 ? -14.242 -29.922 3.736 1 94.44 231 GLU B CA 1
ATOM 4297 C C . GLU B 1 231 ? -12.922 -30.484 4.25 1 94.44 231 GLU B C 1
ATOM 4299 O O . GLU B 1 231 ? -12.43 -31.484 3.736 1 94.44 231 GLU B O 1
ATOM 4304 N N . LEU B 1 232 ? -12.359 -29.812 5.289 1 96.06 232 LEU B N 1
ATOM 4305 C CA . LEU B 1 232 ? -11.039 -30.203 5.785 1 96.06 232 LEU B CA 1
ATOM 4306 C C . LEU B 1 232 ? -11.164 -31.031 7.062 1 96.06 232 LEU B C 1
ATOM 4308 O O . LEU B 1 232 ? -10.172 -31.25 7.766 1 96.06 232 LEU B O 1
ATOM 4312 N N . LYS B 1 233 ? -12.312 -31.484 7.363 1 92.88 233 LYS B N 1
ATOM 4313 C CA . LYS B 1 233 ? -12.555 -32.25 8.594 1 92.88 233 LYS B CA 1
ATOM 4314 C C . LYS B 1 233 ? -11.641 -33.469 8.68 1 92.88 233 LYS B C 1
ATOM 4316 O O . LYS B 1 233 ? -11.164 -33.812 9.766 1 92.88 233 LYS B O 1
ATOM 4321 N N . GLU B 1 234 ? -11.375 -34.125 7.508 1 92.19 234 GLU B N 1
ATOM 4322 C CA . GLU B 1 234 ? -10.586 -35.344 7.488 1 92.19 234 GLU B CA 1
ATOM 4323 C C . GLU B 1 234 ? -9.125 -35.062 7.184 1 92.19 234 GLU B C 1
ATOM 4325 O O . GLU B 1 234 ? -8.328 -35.969 6.977 1 92.19 234 GLU B O 1
ATOM 4330 N N . ALA B 1 235 ? -8.734 -33.812 7.113 1 93.44 235 ALA B N 1
ATOM 4331 C CA . ALA B 1 235 ? -7.363 -33.469 6.762 1 93.44 235 ALA B CA 1
ATOM 4332 C C . ALA B 1 235 ? -6.395 -33.844 7.875 1 93.44 235 ALA B C 1
ATOM 4334 O O . ALA B 1 235 ? -6.703 -33.688 9.062 1 93.44 235 ALA B O 1
ATOM 4335 N N . PRO B 1 236 ? -5.242 -34.375 7.512 1 90.62 236 PRO B N 1
ATOM 4336 C CA . PRO B 1 236 ? -4.223 -34.625 8.531 1 90.62 236 PRO B CA 1
ATOM 4337 C C . PRO B 1 236 ? -3.842 -33.375 9.305 1 90.62 236 PRO B C 1
ATOM 4339 O O . PRO B 1 236 ? -3.607 -32.312 8.703 1 90.62 236 PRO B O 1
ATOM 4342 N N . GLU B 1 237 ? -3.748 -33.531 10.539 1 89.38 237 GLU B N 1
ATOM 4343 C CA . GLU B 1 237 ? -3.504 -32.375 11.43 1 89.38 237 GLU B CA 1
ATOM 4344 C C . GLU B 1 237 ? -2.176 -31.703 11.102 1 89.38 237 GLU B C 1
ATOM 4346 O O . GLU B 1 237 ? -2.066 -30.484 11.172 1 89.38 237 GLU B O 1
ATOM 4351 N N . GLU B 1 238 ? -1.183 -32.5 10.75 1 85.88 238 GLU B N 1
ATOM 4352 C CA . GLU B 1 238 ? 0.147 -31.953 10.469 1 85.88 238 GLU B CA 1
ATOM 4353 C C . GLU B 1 238 ? 0.125 -31.031 9.258 1 85.88 238 GLU B C 1
ATOM 4355 O O . GLU B 1 238 ? 0.849 -30.031 9.219 1 85.88 238 GLU B O 1
ATOM 4360 N N . LEU B 1 239 ? -0.78 -31.391 8.383 1 86.06 239 LEU B N 1
ATOM 4361 C CA . LEU B 1 239 ? -0.879 -30.594 7.164 1 86.06 239 LEU B CA 1
ATOM 4362 C C . LEU B 1 239 ? -1.797 -29.391 7.375 1 86.06 239 LEU B C 1
ATOM 4364 O O . LEU B 1 239 ? -1.557 -28.312 6.82 1 86.06 239 LEU B O 1
ATOM 4368 N N . LEU B 1 240 ? -2.775 -29.625 8.141 1 88.25 240 LEU B N 1
ATOM 4369 C CA . LEU B 1 240 ? -3.725 -28.562 8.414 1 88.25 240 LEU B CA 1
ATOM 4370 C C . LEU B 1 240 ? -3.092 -27.484 9.281 1 88.25 240 LEU B C 1
ATOM 4372 O O . LEU B 1 240 ? -3.281 -26.281 9.039 1 88.25 240 LEU B O 1
ATOM 4376 N N . ASN B 1 241 ? -2.305 -27.891 10.227 1 88.38 241 ASN B N 1
ATOM 4377 C CA . ASN B 1 241 ? -1.575 -27.016 11.125 1 88.38 241 ASN B CA 1
ATOM 4378 C C . ASN B 1 241 ? -2.348 -25.719 11.391 1 88.38 241 ASN B C 1
ATOM 4380 O O . ASN B 1 241 ? -1.85 -24.625 11.125 1 88.38 241 ASN B O 1
ATOM 4384 N N . VAL B 1 242 ? -3.486 -25.828 11.992 1 84.19 242 VAL B N 1
ATOM 4385 C CA . VAL B 1 242 ? -4.438 -24.734 12.195 1 84.19 242 VAL B CA 1
ATOM 4386 C C . VAL B 1 242 ? -3.758 -23.594 12.938 1 84.19 242 VAL B C 1
ATOM 4388 O O . VAL B 1 242 ? -3.951 -22.422 12.594 1 84.19 242 VAL B O 1
ATOM 4391 N N . ALA B 1 243 ? -2.902 -23.875 13.836 1 86.5 243 ALA B N 1
ATOM 4392 C CA . ALA B 1 243 ? -2.252 -22.859 14.672 1 86.5 243 ALA B CA 1
ATOM 4393 C C . ALA B 1 243 ? -1.343 -21.969 13.844 1 86.5 243 ALA B C 1
ATOM 4395 O O . ALA B 1 243 ? -1.176 -20.781 14.156 1 86.5 243 ALA B O 1
ATOM 4396 N N . ALA B 1 244 ? -0.823 -22.469 12.781 1 89.56 244 ALA B N 1
ATOM 4397 C CA . ALA B 1 244 ? 0.128 -21.703 11.969 1 89.56 244 ALA B CA 1
ATOM 4398 C C . ALA B 1 244 ? -0.579 -20.984 10.828 1 89.56 244 ALA B C 1
ATOM 4400 O O . ALA B 1 244 ? 0.039 -20.188 10.109 1 89.56 244 ALA B O 1
ATOM 4401 N N . THR B 1 245 ? -1.858 -21.266 10.695 1 93.44 245 THR B N 1
ATOM 4402 C CA . THR B 1 245 ? -2.596 -20.688 9.578 1 93.44 245 THR B CA 1
ATOM 4403 C C . THR B 1 245 ? -3.146 -19.312 9.953 1 93.44 245 THR B C 1
ATOM 4405 O O . THR B 1 245 ? -4.348 -19.156 10.188 1 93.44 245 THR B O 1
ATOM 4408 N N . ASN B 1 246 ? -2.316 -18.297 9.859 1 91.88 246 ASN B N 1
ATOM 4409 C CA . ASN B 1 246 ? -2.631 -16.938 10.312 1 91.88 246 ASN B CA 1
ATOM 4410 C C . ASN B 1 246 ? -3.307 -16.125 9.219 1 91.88 246 ASN B C 1
ATOM 4412 O O . ASN B 1 246 ? -3.803 -15.023 9.469 1 91.88 246 ASN B O 1
ATOM 4416 N N . GLY B 1 247 ? -3.42 -16.594 8.008 1 93.19 247 GLY B N 1
ATOM 4417 C CA . GLY B 1 247 ? -4.051 -15.891 6.902 1 93.19 247 GLY B CA 1
ATOM 4418 C C . GLY B 1 247 ? -5.449 -16.391 6.598 1 93.19 247 GLY B C 1
ATOM 4419 O O . GLY B 1 247 ? -6.125 -15.852 5.715 1 93.19 247 GLY B O 1
ATOM 4420 N N . GLY B 1 248 ? -5.852 -17.422 7.254 1 95.38 248 GLY B N 1
ATOM 4421 C CA . GLY B 1 248 ? -7.172 -17.984 7.02 1 95.38 248 GLY B CA 1
ATOM 4422 C C . GLY B 1 248 ? -7.195 -19.016 5.906 1 95.38 248 GLY B C 1
ATOM 4423 O O . GLY B 1 248 ? -6.16 -19.578 5.555 1 95.38 248 GLY B O 1
ATOM 4424 N N . TYR B 1 249 ? -8.477 -19.359 5.453 1 96.44 249 TYR B N 1
ATOM 4425 C CA . TYR B 1 249 ? -8.688 -20.406 4.457 1 96.44 249 TYR B CA 1
ATOM 4426 C C . TYR B 1 249 ? -9.477 -19.875 3.266 1 96.44 249 TYR B C 1
ATOM 4428 O O . TYR B 1 249 ? -10.523 -19.25 3.436 1 96.44 249 TYR B O 1
ATOM 4436 N N . VAL B 1 250 ? -8.922 -20.141 2.139 1 96.25 250 VAL B N 1
ATOM 4437 C CA . VAL B 1 250 ? -9.602 -19.766 0.906 1 96.25 250 VAL B CA 1
ATOM 4438 C C . VAL B 1 250 ? -10.125 -21.016 0.201 1 96.25 250 VAL B C 1
ATOM 4440 O O . VAL B 1 250 ? -9.398 -22 0.041 1 96.25 250 VAL B O 1
ATOM 4443 N N . SER B 1 251 ? -11.406 -20.984 -0.228 1 97 251 SER B N 1
ATOM 4444 C CA . SER B 1 251 ? -12.016 -22.125 -0.91 1 97 251 SER B CA 1
ATOM 4445 C C . SER B 1 251 ? -12.492 -21.75 -2.307 1 97 251 SER B C 1
ATOM 4447 O O . SER B 1 251 ? -13.109 -20.703 -2.49 1 97 251 SER B O 1
ATOM 4449 N N . PHE B 1 252 ? -12.172 -22.562 -3.221 1 96.38 252 PHE B N 1
ATOM 4450 C CA . PHE B 1 252 ? -12.719 -22.484 -4.57 1 96.38 252 PHE B CA 1
ATOM 4451 C C . PHE B 1 252 ? -13.68 -23.625 -4.84 1 96.38 252 PHE B C 1
ATOM 4453 O O . PHE B 1 252 ? -13.336 -24.797 -4.609 1 96.38 252 PHE B O 1
ATOM 4460 N N . VAL B 1 253 ? -14.828 -23.312 -5.285 1 96.44 253 VAL B N 1
ATOM 4461 C CA . VAL B 1 253 ? -15.781 -24.344 -5.68 1 96.44 253 VAL B CA 1
ATOM 4462 C C . VAL B 1 253 ? -15.867 -24.406 -7.203 1 96.44 253 VAL B C 1
ATOM 4464 O O . VAL B 1 253 ? -16.25 -23.438 -7.855 1 96.44 253 VAL B O 1
ATOM 4467 N N . LEU B 1 254 ? -15.508 -25.547 -7.738 1 96.62 254 LEU B N 1
ATOM 4468 C CA . LEU B 1 254 ? -15.469 -25.734 -9.188 1 96.62 254 LEU B CA 1
ATOM 4469 C C . LEU B 1 254 ? -16.562 -26.688 -9.641 1 96.62 254 LEU B C 1
ATOM 4471 O O . LEU B 1 254 ? -16.812 -27.719 -9 1 96.62 254 LEU B O 1
ATOM 4475 N N . PHE B 1 255 ? -17.219 -26.328 -10.695 1 95.75 255 PHE B N 1
ATOM 4476 C CA . PHE B 1 255 ? -18.266 -27.141 -11.328 1 95.75 255 PHE B CA 1
ATOM 4477 C C . PHE B 1 255 ? -17.812 -27.625 -12.703 1 95.75 255 PHE B C 1
ATOM 4479 O O . PHE B 1 255 ? -16.75 -27.219 -13.188 1 95.75 255 PHE B O 1
ATOM 4486 N N . LYS B 1 256 ? -18.594 -28.5 -13.297 1 94.88 256 LYS B N 1
ATOM 4487 C CA . LYS B 1 256 ? -18.281 -29.031 -14.617 1 94.88 256 LYS B CA 1
ATOM 4488 C C . LYS B 1 256 ? -18.047 -27.922 -15.633 1 94.88 256 LYS B C 1
ATOM 4490 O O . LYS B 1 256 ? -17.172 -28.031 -16.484 1 94.88 256 LYS B O 1
ATOM 4495 N N . ARG B 1 257 ? -18.734 -26.828 -15.531 1 91.25 257 ARG B N 1
ATOM 4496 C CA . ARG B 1 257 ? -18.609 -25.719 -16.469 1 91.25 257 ARG B CA 1
ATOM 4497 C C . ARG B 1 257 ? -17.219 -25.109 -16.422 1 91.25 257 ARG B C 1
ATOM 4499 O O . ARG B 1 257 ? -16.766 -24.5 -17.406 1 91.25 257 ARG B O 1
ATOM 4506 N N . HIS B 1 258 ? -16.531 -25.234 -15.305 1 93.31 258 HIS B N 1
ATOM 4507 C CA . HIS B 1 258 ? -15.227 -24.609 -15.125 1 93.31 258 HIS B CA 1
ATOM 4508 C C . HIS B 1 258 ? -14.117 -25.438 -15.766 1 93.31 258 HIS B C 1
ATOM 4510 O O . HIS B 1 258 ? -12.969 -25 -15.844 1 93.31 258 HIS B O 1
ATOM 4516 N N . VAL B 1 259 ? -14.445 -26.641 -16.156 1 93.69 259 VAL B N 1
ATOM 4517 C CA . VAL B 1 259 ? -13.422 -27.516 -16.703 1 93.69 259 VAL B CA 1
ATOM 4518 C C . VAL B 1 259 ? -13.867 -28.016 -18.078 1 93.69 259 VAL B C 1
ATOM 4520 O O . VAL B 1 259 ? -13.234 -28.922 -18.656 1 93.69 259 VAL B O 1
ATOM 4523 N N . ALA B 1 260 ? -14.93 -27.562 -18.547 1 85 260 ALA B N 1
ATOM 4524 C CA . ALA B 1 260 ? -15.484 -28 -19.828 1 85 260 ALA B CA 1
ATOM 4525 C C . ALA B 1 260 ? -14.633 -27.516 -21 1 85 260 ALA B C 1
ATOM 4527 O O . ALA B 1 260 ? -13.898 -26.516 -20.875 1 85 260 ALA B O 1
ATOM 4528 N N . GLU B 1 261 ? -14.805 -28.281 -22.078 1 76.94 261 GLU B N 1
ATOM 4529 C CA . GLU B 1 261 ? -14.195 -27.938 -23.359 1 76.94 261 GLU B CA 1
ATOM 4530 C C . GLU B 1 261 ? -12.688 -27.766 -23.234 1 76.94 261 GLU B C 1
ATOM 4532 O O . GLU B 1 261 ? -11.992 -28.672 -22.766 1 76.94 261 GLU B O 1
ATOM 4537 N N . ASP B 1 262 ? -12.109 -26.562 -23.484 1 82.5 262 ASP B N 1
ATOM 4538 C CA . ASP B 1 262 ? -10.688 -26.25 -23.531 1 82.5 262 ASP B CA 1
ATOM 4539 C C . ASP B 1 262 ? -10.266 -25.422 -22.344 1 82.5 262 ASP B C 1
ATOM 4541 O O . ASP B 1 262 ? -9.266 -24.688 -22.406 1 82.5 262 ASP B O 1
ATOM 4545 N N . ARG B 1 263 ? -11.031 -25.719 -21.109 1 88.94 263 ARG B N 1
ATOM 4546 C CA . ARG B 1 263 ? -10.734 -24.859 -19.969 1 88.94 263 ARG B CA 1
ATOM 4547 C C . ARG B 1 263 ? -9.938 -25.594 -18.906 1 88.94 263 ARG B C 1
ATOM 4549 O O . ARG B 1 263 ? -9.422 -24.984 -17.969 1 88.94 263 ARG B O 1
ATOM 4556 N N . LEU B 1 264 ? -9.812 -26.828 -19.078 1 92.88 264 LEU B N 1
ATOM 4557 C CA . LEU B 1 264 ? -9.234 -27.656 -18.031 1 92.88 264 LEU B CA 1
ATOM 4558 C C . LEU B 1 264 ? -7.84 -27.172 -17.656 1 92.88 264 LEU B C 1
ATOM 4560 O O . LEU B 1 264 ? -7.578 -26.875 -16.484 1 92.88 264 LEU B O 1
ATOM 4564 N N . GLU B 1 265 ? -7.023 -27 -18.625 1 90.88 265 GLU B N 1
ATOM 4565 C CA . GLU B 1 265 ? -5.629 -26.672 -18.344 1 90.88 265 GLU B CA 1
ATOM 4566 C C . GLU B 1 265 ? -5.5 -25.266 -17.75 1 90.88 265 GLU B C 1
ATOM 4568 O O . GLU B 1 265 ? -4.672 -25.031 -16.875 1 90.88 265 GLU B O 1
ATOM 4573 N N . SER B 1 266 ? -6.301 -24.422 -18.25 1 88.69 266 SER B N 1
ATOM 4574 C CA . SER B 1 266 ? -6.281 -23.062 -17.719 1 88.69 266 SER B CA 1
ATOM 4575 C C . SER B 1 266 ? -6.75 -23.031 -16.266 1 88.69 266 SER B C 1
ATOM 4577 O O . SER B 1 266 ? -6.141 -22.375 -15.422 1 88.69 266 SER B O 1
ATOM 4579 N N . THR B 1 267 ? -7.785 -23.719 -15.961 1 92.75 267 THR B N 1
ATOM 4580 C CA . THR B 1 267 ? -8.305 -23.781 -14.602 1 92.75 267 THR B CA 1
ATOM 4581 C C . THR B 1 267 ? -7.289 -24.422 -13.664 1 92.75 267 THR B C 1
ATOM 4583 O O . THR B 1 267 ? -7.02 -23.891 -12.578 1 92.75 267 THR B O 1
ATOM 4586 N N . VAL B 1 268 ? -6.727 -25.5 -14.117 1 93.56 268 VAL B N 1
ATOM 4587 C CA . VAL B 1 268 ? -5.719 -26.188 -13.312 1 93.56 268 VAL B CA 1
ATOM 4588 C C . VAL B 1 268 ? -4.582 -25.219 -12.977 1 93.56 268 VAL B C 1
ATOM 4590 O O . VAL B 1 268 ? -4.207 -25.078 -11.812 1 93.56 268 VAL B O 1
ATOM 4593 N N . TRP B 1 269 ? -4.152 -24.562 -13.93 1 91.19 269 TRP B N 1
ATOM 4594 C CA . TRP B 1 269 ? -2.994 -23.688 -13.75 1 91.19 269 TRP B CA 1
ATOM 4595 C C . TRP B 1 269 ? -3.33 -22.516 -12.844 1 91.19 269 TRP B C 1
ATOM 4597 O O . TRP B 1 269 ? -2.551 -22.156 -11.953 1 91.19 269 TRP B O 1
ATOM 4607 N N . ASN B 1 270 ? -4.457 -21.922 -13.031 1 90.31 270 ASN B N 1
ATOM 4608 C CA . ASN B 1 270 ? -4.844 -20.75 -12.234 1 90.31 270 ASN B CA 1
ATOM 4609 C C . ASN B 1 270 ? -5.039 -21.125 -10.766 1 90.31 270 ASN B C 1
ATOM 4611 O O . ASN B 1 270 ? -4.598 -20.391 -9.883 1 90.31 270 ASN B O 1
ATOM 4615 N N . ILE B 1 271 ? -5.594 -22.219 -10.555 1 92.88 271 ILE B N 1
ATOM 4616 C CA . ILE B 1 271 ? -5.801 -22.656 -9.18 1 92.88 271 ILE B CA 1
ATOM 4617 C C . ILE B 1 271 ? -4.461 -23.016 -8.539 1 92.88 271 ILE B C 1
ATOM 4619 O O . ILE B 1 271 ? -4.188 -22.641 -7.398 1 92.88 271 ILE B O 1
ATOM 4623 N N . LEU B 1 272 ? -3.662 -23.641 -9.32 1 90.12 272 LEU B N 1
ATOM 4624 C CA . LEU B 1 272 ? -2.365 -24.094 -8.836 1 90.12 272 LEU B CA 1
ATOM 4625 C C . LEU B 1 272 ? -1.492 -22.906 -8.438 1 90.12 272 LEU B C 1
ATOM 4627 O O . LEU B 1 272 ? -0.702 -23 -7.496 1 90.12 272 LEU B O 1
ATOM 4631 N N . THR B 1 273 ? -1.619 -21.844 -9.125 1 88.19 273 THR B N 1
ATOM 4632 C CA . THR B 1 273 ? -0.719 -20.719 -8.938 1 88.19 273 THR B CA 1
ATOM 4633 C C . THR B 1 273 ? -1.35 -19.656 -8.023 1 88.19 273 THR B C 1
ATOM 4635 O O . THR B 1 273 ? -0.804 -18.578 -7.855 1 88.19 273 THR B O 1
ATOM 4638 N N . PHE B 1 274 ? -2.428 -19.984 -7.383 1 91 274 PHE B N 1
ATOM 4639 C CA . PHE B 1 274 ? -3.15 -19.031 -6.555 1 91 274 PHE B CA 1
ATOM 4640 C C . PHE B 1 274 ? -2.266 -18.516 -5.43 1 91 274 PHE B C 1
ATOM 4642 O O . PHE B 1 274 ? -2.164 -17.297 -5.219 1 91 274 PHE B O 1
ATOM 4649 N N . HIS B 1 275 ? -1.676 -19.438 -4.773 1 88.31 275 HIS B N 1
ATOM 4650 C CA . HIS B 1 275 ? -0.823 -19.062 -3.656 1 88.31 275 HIS B CA 1
ATOM 4651 C C . HIS B 1 275 ? 0.295 -18.125 -4.109 1 88.31 275 HIS B C 1
ATOM 4653 O O . HIS B 1 275 ? 0.57 -17.109 -3.457 1 88.31 275 HIS B O 1
ATOM 4659 N N . ALA B 1 276 ? 0.92 -18.516 -5.215 1 84.44 276 ALA B N 1
ATOM 4660 C CA . ALA B 1 276 ? 1.996 -17.688 -5.75 1 84.44 276 ALA B CA 1
ATOM 4661 C C . ALA B 1 276 ? 1.477 -16.312 -6.164 1 84.44 276 ALA B C 1
ATOM 4663 O O . ALA B 1 276 ? 2.164 -15.305 -5.992 1 84.44 276 ALA B O 1
ATOM 4664 N N . PHE B 1 277 ? 0.327 -16.312 -6.652 1 86.19 277 PHE B N 1
ATOM 4665 C CA . PHE B 1 277 ? -0.317 -15.078 -7.066 1 86.19 277 PHE B CA 1
ATOM 4666 C C . PHE B 1 277 ? -0.508 -14.141 -5.875 1 86.19 277 PHE B C 1
ATOM 4668 O O . PHE B 1 277 ? -0.13 -12.969 -5.934 1 86.19 277 PHE B O 1
ATOM 4675 N N . VAL B 1 278 ? -1.02 -14.648 -4.863 1 88.25 278 VAL B N 1
ATOM 4676 C CA . VAL B 1 278 ? -1.286 -13.867 -3.662 1 88.25 278 VAL B CA 1
ATOM 4677 C C . VAL B 1 278 ? 0.03 -13.375 -3.064 1 88.25 278 VAL B C 1
ATOM 4679 O O . VAL B 1 278 ? 0.185 -12.188 -2.783 1 88.25 278 VAL B O 1
ATOM 4682 N N . SER B 1 279 ? 0.951 -14.25 -2.924 1 85.25 279 SER B N 1
ATOM 4683 C CA . SER B 1 279 ? 2.242 -13.922 -2.328 1 85.25 279 SER B CA 1
ATOM 4684 C C . SER B 1 279 ? 2.957 -12.836 -3.125 1 85.25 279 SER B C 1
ATOM 4686 O O . SER B 1 279 ? 3.535 -11.914 -2.547 1 85.25 279 SER B O 1
ATOM 4688 N N . PHE B 1 280 ? 2.867 -13 -4.344 1 82.69 280 PHE B N 1
ATOM 4689 C CA . PHE B 1 280 ? 3.525 -12.047 -5.227 1 82.69 280 PHE B CA 1
ATOM 4690 C C . PHE B 1 280 ? 2.914 -10.656 -5.074 1 82.69 280 PHE B C 1
ATOM 4692 O O . PHE B 1 280 ? 3.635 -9.664 -4.953 1 82.69 280 PHE B O 1
ATOM 4699 N N . HIS B 1 281 ? 1.663 -10.547 -5.102 1 83.69 281 HIS B N 1
ATOM 4700 C CA . HIS B 1 281 ? 0.997 -9.25 -5.07 1 83.69 281 HIS B CA 1
ATOM 4701 C C . HIS B 1 281 ? 1.117 -8.602 -3.695 1 83.69 281 HIS B C 1
ATOM 4703 O O . HIS B 1 281 ? 1.2 -7.375 -3.586 1 83.69 281 HIS B O 1
ATOM 4709 N N . ILE B 1 282 ? 1.174 -9.414 -2.676 1 84.56 282 ILE B N 1
ATOM 4710 C CA . ILE B 1 282 ? 1.435 -8.883 -1.346 1 84.56 282 ILE B CA 1
ATOM 4711 C C . ILE B 1 282 ? 2.836 -8.281 -1.297 1 84.56 282 ILE B C 1
ATOM 4713 O O . ILE B 1 282 ? 3.016 -7.141 -0.857 1 84.56 282 ILE B O 1
ATOM 4717 N N . LYS B 1 283 ? 3.811 -8.984 -1.73 1 83.56 283 LYS B N 1
ATOM 4718 C CA . LYS B 1 283 ? 5.195 -8.531 -1.731 1 83.56 283 LYS B CA 1
ATOM 4719 C C . LYS B 1 283 ? 5.352 -7.254 -2.557 1 83.56 283 LYS B C 1
ATOM 4721 O O . LYS B 1 283 ? 5.996 -6.297 -2.117 1 83.56 283 LYS B O 1
ATOM 4726 N N . TYR B 1 284 ? 4.758 -7.305 -3.686 1 80.94 284 TYR B N 1
ATOM 4727 C CA . TYR B 1 284 ? 4.863 -6.16 -4.586 1 80.94 284 TYR B CA 1
ATOM 4728 C C . TYR B 1 284 ? 4.168 -4.938 -4.004 1 80.94 284 TYR B C 1
ATOM 4730 O O . TYR B 1 284 ? 4.672 -3.818 -4.105 1 80.94 284 TYR B O 1
ATOM 4738 N N . SER B 1 285 ? 2.979 -5.086 -3.461 1 80.38 285 SER B N 1
ATOM 4739 C CA . SER B 1 285 ? 2.244 -3.98 -2.855 1 80.38 285 SER B CA 1
ATOM 4740 C C . SER B 1 285 ? 3.027 -3.363 -1.701 1 80.38 285 SER B C 1
ATOM 4742 O O . SER B 1 285 ? 3.064 -2.141 -1.554 1 80.38 285 SER B O 1
ATOM 4744 N N . LYS B 1 286 ? 3.641 -4.164 -1.002 1 80.94 286 LYS B N 1
ATOM 4745 C CA . LYS B 1 286 ? 4.48 -3.682 0.091 1 80.94 286 LYS B CA 1
ATOM 4746 C C . LYS B 1 286 ? 5.652 -2.859 -0.438 1 80.94 286 LYS B C 1
ATOM 4748 O O . LYS B 1 286 ? 5.953 -1.787 0.091 1 80.94 286 LYS B O 1
ATOM 4753 N N . ALA B 1 287 ? 6.289 -3.396 -1.415 1 83.69 287 ALA B N 1
ATOM 4754 C CA . ALA B 1 287 ? 7.414 -2.676 -2.002 1 83.69 287 ALA B CA 1
ATOM 4755 C C . ALA B 1 287 ? 6.977 -1.316 -2.539 1 83.69 287 ALA B C 1
ATOM 4757 O O . ALA B 1 287 ? 7.664 -0.312 -2.336 1 83.69 287 ALA B O 1
ATOM 4758 N N . TYR B 1 288 ? 5.922 -1.302 -3.189 1 77.88 288 TYR B N 1
ATOM 4759 C CA . TYR B 1 288 ? 5.379 -0.062 -3.734 1 77.88 288 TYR B CA 1
ATOM 4760 C C . TYR B 1 288 ? 5.062 0.929 -2.621 1 77.88 288 TYR B C 1
ATOM 4762 O O . TYR B 1 288 ? 5.434 2.102 -2.701 1 77.88 288 TYR B O 1
ATOM 4770 N N . TRP B 1 289 ? 4.414 0.407 -1.682 1 80.44 289 TRP B N 1
ATOM 4771 C CA . TRP B 1 289 ? 4.051 1.229 -0.532 1 80.44 289 TRP B CA 1
ATOM 4772 C C . TRP B 1 289 ? 5.293 1.81 0.135 1 80.44 289 TRP B C 1
ATOM 4774 O O . TRP B 1 289 ? 5.332 2.998 0.464 1 80.44 289 TRP B O 1
ATOM 4784 N N . HIS B 1 290 ? 6.293 1.038 0.357 1 81.38 290 HIS B N 1
ATOM 4785 C CA . HIS B 1 290 ? 7.539 1.494 0.967 1 81.38 290 HIS B CA 1
ATOM 4786 C C . HIS B 1 290 ? 8.188 2.594 0.136 1 81.38 290 HIS B C 1
ATOM 4788 O O . HIS B 1 290 ? 8.633 3.607 0.679 1 81.38 290 HIS B O 1
ATOM 4794 N N . SER B 1 291 ? 8.148 2.361 -1.097 1 84.62 291 SER B N 1
ATOM 4795 C CA . SER B 1 291 ? 8.727 3.355 -1.994 1 84.62 291 SER B CA 1
ATOM 4796 C C . SER B 1 291 ? 7.945 4.664 -1.945 1 84.62 291 SER B C 1
ATOM 4798 O O . SER B 1 291 ? 8.539 5.742 -1.868 1 84.62 291 SER B O 1
ATOM 4800 N N . ARG B 1 292 ? 6.668 4.574 -1.934 1 82 292 ARG B N 1
ATOM 4801 C CA . ARG B 1 292 ? 5.801 5.746 -1.884 1 82 292 ARG B CA 1
ATOM 4802 C C . ARG B 1 292 ? 5.992 6.512 -0.579 1 82 292 ARG B C 1
ATOM 4804 O O . ARG B 1 292 ? 6.098 7.742 -0.584 1 82 292 ARG B O 1
ATOM 4811 N N . MET B 1 293 ? 5.957 5.793 0.508 1 81.56 293 MET B N 1
ATOM 4812 C CA . MET B 1 293 ? 6.121 6.418 1.817 1 81.56 293 MET B CA 1
ATOM 4813 C C . MET B 1 293 ? 7.477 7.113 1.923 1 81.56 293 MET B C 1
ATOM 4815 O O . MET B 1 293 ? 7.566 8.219 2.449 1 81.56 293 MET B O 1
ATOM 4819 N N . ARG B 1 294 ? 8.477 6.434 1.402 1 82.44 294 ARG B N 1
ATOM 4820 C CA . ARG B 1 294 ? 9.805 7.035 1.414 1 82.44 294 ARG B CA 1
ATOM 4821 C C . ARG B 1 294 ? 9.82 8.344 0.634 1 82.44 294 ARG B C 1
ATOM 4823 O O . ARG B 1 294 ? 10.375 9.344 1.097 1 82.44 294 ARG B O 1
ATOM 4830 N N . ASN B 1 295 ? 9.227 8.328 -0.487 1 84.44 295 ASN B N 1
ATOM 4831 C CA . ASN B 1 295 ? 9.141 9.531 -1.307 1 84.44 295 ASN B CA 1
ATOM 4832 C C . ASN B 1 295 ? 8.398 10.648 -0.587 1 84.44 295 ASN B C 1
ATOM 4834 O O . ASN B 1 295 ? 8.781 11.82 -0.674 1 84.44 295 ASN B O 1
ATOM 4838 N N . LYS B 1 296 ? 7.395 10.312 0.093 1 84 296 LYS B N 1
ATOM 4839 C CA . LYS B 1 296 ? 6.613 11.305 0.817 1 84 296 LYS B CA 1
ATOM 4840 C C . LYS B 1 296 ? 7.406 11.883 1.986 1 84 296 LYS B C 1
ATOM 4842 O O . LYS B 1 296 ? 7.34 13.086 2.254 1 84 296 LYS B O 1
ATOM 4847 N N . VAL B 1 297 ? 8.117 10.984 2.654 1 84.94 297 VAL B N 1
ATOM 4848 C CA . VAL B 1 297 ? 8.969 11.422 3.752 1 84.94 297 VAL B CA 1
ATOM 4849 C C . VAL B 1 297 ? 10.031 12.391 3.227 1 84.94 297 VAL B C 1
ATOM 4851 O O . VAL B 1 297 ? 10.242 13.461 3.799 1 84.94 297 VAL B O 1
ATOM 4854 N N . GLU B 1 298 ? 10.602 12.023 2.131 1 84.88 298 GLU B N 1
ATOM 4855 C CA . GLU B 1 298 ? 11.617 12.883 1.516 1 84.88 298 GLU B CA 1
ATOM 4856 C C . GLU B 1 298 ? 11.031 14.242 1.139 1 84.88 298 GLU B C 1
ATOM 4858 O O . GLU B 1 298 ? 11.656 15.273 1.38 1 84.88 298 GLU B O 1
ATOM 4863 N N . SER B 1 299 ? 9.898 14.203 0.55 1 83.5 299 SER B N 1
ATOM 4864 C CA . SER B 1 299 ? 9.227 15.445 0.159 1 83.5 299 SER B CA 1
ATOM 4865 C C . SER B 1 299 ? 8.938 16.312 1.371 1 83.5 299 SER B C 1
ATOM 4867 O O . SER B 1 299 ? 9.164 17.531 1.335 1 83.5 299 SER B O 1
ATOM 4869 N N . TRP B 1 300 ? 8.469 15.719 2.396 1 84.94 300 TRP B N 1
ATOM 4870 C CA . TRP B 1 300 ? 8.133 16.453 3.611 1 84.94 300 TRP B CA 1
ATOM 4871 C C . TRP B 1 300 ? 9.383 17.047 4.246 1 84.94 300 TRP B C 1
ATOM 4873 O O . TRP B 1 300 ? 9.391 18.219 4.629 1 84.94 300 TRP B O 1
ATOM 4883 N N . LEU B 1 301 ? 10.422 16.312 4.328 1 84 301 LEU B N 1
ATOM 4884 C CA . LEU B 1 301 ? 11.664 16.781 4.93 1 84 301 LEU B CA 1
ATOM 4885 C C . LEU B 1 301 ? 12.297 17.891 4.082 1 84 301 LEU B C 1
ATOM 4887 O O . LEU B 1 301 ? 12.914 18.812 4.617 1 84 301 LEU B O 1
ATOM 4891 N N . SER B 1 302 ? 12.07 17.719 2.779 1 83.5 302 SER B N 1
ATOM 4892 C CA . SER B 1 302 ? 12.578 18.75 1.879 1 83.5 302 SER B CA 1
ATOM 4893 C C . SER B 1 302 ? 11.867 20.078 2.115 1 83.5 302 SER B C 1
ATOM 4895 O O . SER B 1 302 ? 12.484 21.141 2.018 1 83.5 302 SER B O 1
ATOM 4897 N N . ILE B 1 303 ? 10.648 20.016 2.402 1 79.94 303 ILE B N 1
ATOM 4898 C CA . ILE B 1 303 ? 9.891 21.219 2.734 1 79.94 303 ILE B CA 1
ATOM 4899 C C . ILE B 1 303 ? 10.438 21.828 4.02 1 79.94 303 ILE B C 1
ATOM 4901 O O . ILE B 1 303 ? 10.609 23.047 4.109 1 79.94 303 ILE B O 1
ATOM 4905 N N . LEU B 1 304 ? 10.711 21.016 4.984 1 79.12 304 LEU B N 1
ATOM 4906 C CA . LEU B 1 304 ? 11.242 21.5 6.254 1 79.12 304 LEU B CA 1
ATOM 4907 C C . LEU B 1 304 ? 12.633 22.094 6.07 1 79.12 304 LEU B C 1
ATOM 4909 O O . LEU B 1 304 ? 13 23.047 6.766 1 79.12 304 LEU B O 1
ATOM 4913 N N . LYS B 1 305 ? 13.297 21.5 5.078 1 76.38 305 LYS B N 1
ATOM 4914 C CA . LYS B 1 305 ? 14.641 21.984 4.758 1 76.38 305 LYS B CA 1
ATOM 4915 C C . LYS B 1 305 ? 14.57 23.359 4.074 1 76.38 305 LYS B C 1
ATOM 4917 O O . LYS B 1 305 ? 15.383 24.234 4.359 1 76.38 305 LYS B O 1
ATOM 4922 N N . ARG B 1 306 ? 13.703 23.438 2.904 1 64.06 306 ARG B N 1
ATOM 4923 C CA . ARG B 1 306 ? 13.586 24.641 2.088 1 64.06 306 ARG B CA 1
ATOM 4924 C C . ARG B 1 306 ? 12.867 25.75 2.848 1 64.06 306 ARG B C 1
ATOM 4926 O O . ARG B 1 306 ? 12.828 26.891 2.393 1 64.06 306 ARG B O 1
ATOM 4933 N N . ALA B 1 307 ? 12.07 25.391 3.787 1 57.22 307 ALA B N 1
ATOM 4934 C CA . ALA B 1 307 ? 11.422 26.516 4.469 1 57.22 307 ALA B CA 1
ATOM 4935 C C . ALA B 1 307 ? 12.328 27.734 4.484 1 57.22 307 ALA B C 1
ATOM 4937 O O . ALA B 1 307 ? 12.109 28.672 5.258 1 57.22 307 ALA B O 1
ATOM 4938 N N . LYS B 1 308 ? 13.367 27.859 3.643 1 46.5 308 LYS B N 1
ATOM 4939 C CA . LYS B 1 308 ? 13.977 29.141 3.305 1 46.5 308 LYS B CA 1
ATOM 4940 C C . LYS B 1 308 ? 12.984 30.062 2.607 1 46.5 308 LYS B C 1
ATOM 4942 O O . LYS B 1 308 ? 11.883 29.625 2.24 1 46.5 308 LYS B O 1
ATOM 4947 N N . LYS B 1 309 ? 13.625 31.266 1.584 1 44.12 309 LYS B N 1
ATOM 4948 C CA . LYS B 1 309 ? 13.109 32.469 0.958 1 44.12 309 LYS B CA 1
ATOM 4949 C C . LYS B 1 309 ? 12.086 32.156 -0.124 1 44.12 309 LYS B C 1
ATOM 4951 O O . LYS B 1 309 ? 12.445 31.688 -1.208 1 44.12 309 LYS B O 1
ATOM 4956 N N . SER B 1 310 ? 11.117 31.547 0.05 1 38.69 310 SER B N 1
ATOM 4957 C CA . SER B 1 310 ? 10.227 31.672 -1.104 1 38.69 310 SER B CA 1
ATOM 4958 C C . SER B 1 310 ? 10.305 33.062 -1.7 1 38.69 310 SER B C 1
ATOM 4960 O O . SER B 1 310 ? 9.93 34.062 -1.05 1 38.69 310 SER B O 1
ATOM 4962 N N . ASP B 1 311 ? 11.258 33.469 -2.434 1 34.38 311 ASP B N 1
ATOM 4963 C CA . ASP B 1 311 ? 11.062 34.656 -3.256 1 34.38 311 ASP B CA 1
ATOM 4964 C C . ASP B 1 311 ? 9.711 34.625 -3.973 1 34.38 311 ASP B C 1
ATOM 4966 O O . ASP B 1 311 ? 9.414 33.656 -4.688 1 34.38 311 ASP B O 1
ATOM 4970 N N . PRO B 1 312 ? 8.68 35.25 -3.482 1 37.22 312 PRO B N 1
ATOM 4971 C CA . PRO B 1 312 ? 7.414 35.406 -4.207 1 37.22 312 PRO B CA 1
ATOM 4972 C C . PRO B 1 312 ? 7.609 35.469 -5.719 1 37.22 312 PRO B C 1
ATOM 4974 O O . PRO B 1 312 ? 6.645 35.344 -6.477 1 37.22 312 PRO B O 1
ATOM 4977 N N . ASN B 1 313 ? 8.641 36.094 -6.266 1 33.81 313 ASN B N 1
ATOM 4978 C CA . ASN B 1 313 ? 8.898 36.438 -7.656 1 33.81 313 ASN B CA 1
ATOM 4979 C C . ASN B 1 313 ? 9.438 35.25 -8.445 1 33.81 313 ASN B C 1
ATOM 4981 O O . ASN B 1 313 ? 9.859 35.375 -9.594 1 33.81 313 ASN B O 1
ATOM 4985 N N . GLY B 1 314 ? 9.844 34.188 -7.875 1 36.22 314 GLY B N 1
ATOM 4986 C CA . GLY B 1 314 ? 10.375 33.25 -8.828 1 36.22 314 GLY B CA 1
ATOM 4987 C C . GLY B 1 314 ? 9.289 32.5 -9.602 1 36.22 314 GLY B C 1
ATOM 4988 O O . GLY B 1 314 ? 8.125 32.5 -9.188 1 36.22 314 GLY B O 1
ATOM 4989 N N . PRO B 1 315 ? 9.445 32.25 -10.992 1 32.69 315 PRO B N 1
ATOM 4990 C CA . PRO B 1 315 ? 8.422 31.75 -11.906 1 32.69 315 PRO B CA 1
ATOM 4991 C C . PRO B 1 315 ? 7.723 30.5 -11.383 1 32.69 315 PRO B C 1
ATOM 4993 O O . PRO B 1 315 ? 8.383 29.516 -11.023 1 32.69 315 PRO B O 1
ATOM 4996 N N . LYS B 1 316 ? 6.668 30.719 -10.594 1 35.94 316 LYS B N 1
ATOM 4997 C CA . LYS B 1 316 ? 5.762 29.609 -10.359 1 35.94 316 LYS B CA 1
ATOM 4998 C C . LYS B 1 316 ? 5.559 28.781 -11.633 1 35.94 316 LYS B C 1
ATOM 5000 O O . LYS B 1 316 ? 5.098 29.312 -12.648 1 35.94 316 LYS B O 1
ATOM 5005 N N . LYS B 1 317 ? 6.406 27.922 -11.922 1 34.84 317 LYS B N 1
ATOM 5006 C CA . LYS B 1 317 ? 5.953 27.031 -12.977 1 34.84 317 LYS B CA 1
ATOM 5007 C C . LYS B 1 317 ? 4.559 26.484 -12.68 1 34.84 317 LYS B C 1
ATOM 5009 O O . LYS B 1 317 ? 4.363 25.781 -11.688 1 34.84 317 LYS B O 1
ATOM 5014 N N . MET B 1 318 ? 3.566 27.328 -13.078 1 29.81 318 MET B N 1
ATOM 5015 C CA . MET B 1 318 ? 2.184 26.859 -13.117 1 29.81 318 MET B CA 1
ATOM 5016 C C . MET B 1 318 ? 2.045 25.641 -14.031 1 29.81 318 MET B C 1
ATOM 5018 O O . MET B 1 318 ? 2.283 25.734 -15.234 1 29.81 318 MET B O 1
ATOM 5022 N N . THR B 1 319 ? 2.545 24.578 -13.688 1 30.59 319 THR B N 1
ATOM 5023 C CA . THR B 1 319 ? 2.191 23.484 -14.578 1 30.59 319 THR B CA 1
ATOM 5024 C C . THR B 1 319 ? 0.677 23.359 -14.703 1 30.59 319 THR B C 1
ATOM 5026 O O . THR B 1 319 ? -0.048 23.469 -13.719 1 30.59 319 THR B O 1
ATOM 5029 N N . THR B 1 320 ? 0.15 23.859 -15.891 1 30.84 320 THR B N 1
ATOM 5030 C CA . THR B 1 320 ? -1.26 23.797 -16.266 1 30.84 320 THR B CA 1
ATOM 5031 C C . THR B 1 320 ? -1.872 22.469 -15.836 1 30.84 320 THR B C 1
ATOM 5033 O O . THR B 1 320 ? -1.152 21.5 -15.594 1 30.84 320 THR B O 1
ATOM 5036 N N . ALA B 1 321 ? -3.137 22.562 -15.531 1 33.72 321 ALA B N 1
ATOM 5037 C CA . ALA B 1 321 ? -3.869 21.328 -15.305 1 33.72 321 ALA B CA 1
ATOM 5038 C C . ALA B 1 321 ? -3.387 20.234 -16.25 1 33.72 321 ALA B C 1
ATOM 5040 O O . ALA B 1 321 ? -3.357 19.047 -15.883 1 33.72 321 ALA B O 1
ATOM 5041 N N . SER B 1 322 ? -3.135 20.609 -17.453 1 29.59 322 SER B N 1
ATOM 5042 C CA . SER B 1 322 ? -2.803 19.75 -18.578 1 29.59 322 SER B CA 1
ATOM 5043 C C . SER B 1 322 ? -1.294 19.609 -18.734 1 29.59 322 SER B C 1
ATOM 5045 O O . SER B 1 322 ? -0.818 19.094 -19.75 1 29.59 322 SER B O 1
ATOM 5047 N N . GLY B 1 323 ? -0.431 19.484 -17.562 1 28.94 323 GLY B N 1
ATOM 5048 C CA . GLY B 1 323 ? 0.995 19.188 -17.578 1 28.94 323 GLY B CA 1
ATOM 5049 C C . GLY B 1 323 ? 1.772 20.062 -18.531 1 28.94 323 GLY B C 1
ATOM 5050 O O . GLY B 1 323 ? 2.959 19.828 -18.781 1 28.94 323 GLY B O 1
ATOM 5051 N N . ARG B 1 324 ? 1.216 20.734 -19.531 1 30.88 324 ARG B N 1
ATOM 5052 C CA . ARG B 1 324 ? 1.999 21.406 -20.562 1 30.88 324 ARG B CA 1
ATOM 5053 C C . ARG B 1 324 ? 2.461 22.781 -20.094 1 30.88 324 ARG B C 1
ATOM 5055 O O . ARG B 1 324 ? 1.692 23.531 -19.484 1 30.88 324 ARG B O 1
ATOM 5062 N N . THR B 1 325 ? 3.725 22.953 -19.672 1 28.83 325 THR B N 1
ATOM 5063 C CA . THR B 1 325 ? 4.441 24.188 -19.359 1 28.83 325 THR B CA 1
ATOM 5064 C C . THR B 1 325 ? 4.453 25.141 -20.547 1 28.83 325 THR B C 1
ATOM 5066 O O . THR B 1 325 ? 4.855 24.75 -21.641 1 28.83 325 THR B O 1
ATOM 5069 N N . PHE B 1 326 ? 3.365 26.047 -20.766 1 23.84 326 PHE B N 1
ATOM 5070 C CA . PHE B 1 326 ? 3.416 26.9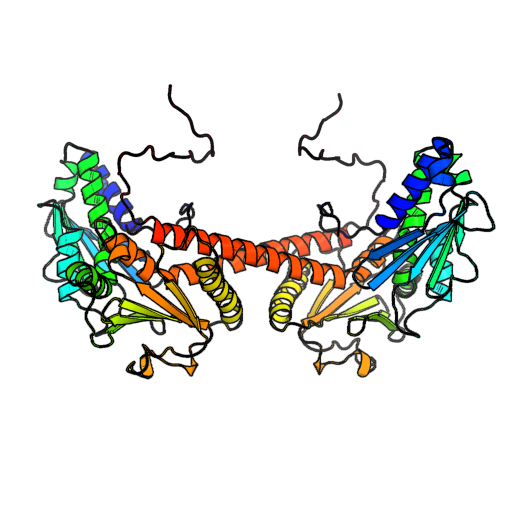69 -21.891 1 23.84 326 PHE B CA 1
ATOM 5071 C C . PHE B 1 326 ? 4.426 28.078 -21.641 1 23.84 326 PHE B C 1
ATOM 5073 O O . PHE B 1 326 ? 4.43 28.688 -20.562 1 23.84 326 PHE B O 1
ATOM 5080 N N . VAL B 1 327 ? 5.625 27.984 -22.016 1 31.11 327 VAL B N 1
ATOM 5081 C CA . VAL B 1 327 ? 6.641 29.031 -22.125 1 31.11 327 VAL B CA 1
ATOM 5082 C C . VAL B 1 327 ? 6.113 30.172 -22.969 1 31.11 327 VAL B C 1
ATOM 5084 O O . VAL B 1 327 ? 5.746 29.984 -24.141 1 31.11 327 VAL B O 1
ATOM 5087 N N . ARG B 1 328 ? 5.469 31.203 -22.438 1 23.52 328 ARG B N 1
ATOM 5088 C CA . ARG B 1 328 ? 5.215 32.375 -23.266 1 23.52 328 ARG B CA 1
ATOM 5089 C C . ARG B 1 328 ? 6.52 33 -23.75 1 23.52 328 ARG B C 1
ATOM 5091 O O . ARG B 1 328 ? 7.406 33.312 -22.938 1 23.52 328 ARG B O 1
ATOM 5098 N N . LYS B 1 329 ? 6.684 33 -25.141 1 28.8 329 LYS B N 1
ATOM 5099 C CA . LYS B 1 329 ? 7.586 33.875 -25.891 1 28.8 329 LYS B CA 1
ATOM 5100 C C . LYS B 1 329 ? 7.176 35.344 -25.75 1 28.8 329 LYS B C 1
ATOM 5102 O O . LYS B 1 329 ? 5.992 35.656 -25.812 1 28.8 329 LYS B O 1
#

pLDDT: mean 84.36, std 17.27, range [23.3, 98.12]

Nearest PDB structures (foldseek):
  2p9i-assembly1_D  TM=8.713E-01  e=1.381E-17  Bos taurus
  3ule-assembly1_D  TM=8.676E-01  e=5.006E-17  Bos taurus
  6yw7-assembly1_D  TM=8.615E-01  e=5.573E-17  Homo sapiens
  2p9p-assembly1_D  TM=8.689E-01  e=3.274E-16  Bos taurus
  6dec-assembly1_F  TM=6.667E-01  e=1.315E-04  Bos taurus

Organism: Ostreococcus tauri (NCBI:txid70448)

InterPro domains:
  IPR007188 Actin-related protein 2/3 complex subunit 2 [PF04045] (99-309)
  IPR007188 Actin-related protein 2/3 complex subunit 2 [PTHR12058] (11-328)
  IPR034666 Arp2/3 complex subunit 2/4 [G3DSA:3.30.1460.20] (9-149)
  IPR034666 Arp2/3 complex subunit 2/4 [G3DSA:3.30.1460.20] (150-329)
  IPR034666 Arp2/3 complex subunit 2/4 [SSF69645] (168-309)

Sequence (658 aa):
MDRDGAHGEISRASPFIRDVLLARVRAVRAGDAETLAEPLGAHAIEFDDVRLAASSVREEKGKDAVDVSVGAPPGAMDGARARADAEALCASGTATRVRDKANAGYDLTLRVDVSELAAMESEAARMEVIERAARVRSAVYGAKLRAHLRALGETGGTEGALDWHTRRPGETMFIKPQKDQVTVVFPMRFEDARDAVIATQFLTHFAEVRRTQKDLSTAPAVSYIKTPPLELKEAPEELLNVAATNGGYVSFVLFKRHVAEDRLESTVWNILTFHAFVSFHIKYSKAYWHSRMRNKVESWLSILKRAKKSDPNGPKKMTTASGRTFVRKMDRDGAHGEISRASPFIRDVLLARVRAVRAGDAETLAEPLGAHAIEFDDVRLAASSVREEKGKDAVDVSVGAPPGAMDGARARADAEALCASGTATRVRDKANAGYDLTLRVDVSELAAMESEAARMEVIERAARVRSAVYGAKLRAHLRALGETGGTEGALDWHTRRPGETMFIKPQKDQVTVVFPMRFEDARDAVIATQFLTHFAEVRRTQKDLSTAPAVSYIKTPPLELKEAPEELLNVAATNGGYVSFVLFKRHVAEDRLESTVWNILTFHAFVSFHIKYSKAYWHSRMRNKVESWLSILKRAKKSDPNGPKKMTTASGRTFVRK